Protein AF-A0A178KIA1-F1 (afdb_monomer_lite)

Foldseek 3Di:
DAQLLLVDPPNPLVDFAAPDDAPLVVQLVLLVVLPDDSVRSVQCVLQLFGADVVLQKTARLLFFFDDSDDPLQGIDGSNCVCVQQVDAQDALAAEAEQADPVSVVVVLVVVCVPDDAAKWKAKAQFFDEDDGPRARSHQQDPPRGRGFLFAPSVVSSCVNCSHHLHWRDDHDLVLLCLLLVVLDDVVVLVVVVVVVVVVVQDDPALVSQLVDPDPVSVLVSVLSVCSVVCCVHVCVVLRLLVCVLQQHDHLKGKIASDPLLNVQNQQWDWDADPVFIETDGRWSNQQRMKMWIFHDDCVQKDWNDCVPPSCVSQSQQQSVLRNIMIGDAHSRTRRNRSVRTHYMYTHNYGDDPVNRPDHCCSRAPACVVGSSSVSLCVDVSSVVRGGGYDD

Sequence (391 aa):
MSYWQYYDSKFGWDTPAGLMEPDIEKVIESFIHAGYELEQAKELVKSGFIYIPEANIVIDRYYGGALSSFNFKNRFPLEQTKEILDREACSQVWVKNAKSMEDLEAIVRDAKESVRGEILFRGQNENYSLKRSVINPNYYVPEFGEVSLVPSLWRKMLDHTPYYFREFENLELFEWSRILDNQFDLNEMEARQKILAEQGEYLFTMSDMEDCSDPVLREFGKFRLDLSMNLDWALATTLSTMLQHYGLYSPVLDLSSSLDVALFFATHKYTNLESGSKYDFIGTNNGKAVLYLIREDRKEMERHDRDCFAIKNFEPLRPIKQDCVVCRSGAYAVNLAADFLEGIIVLDFNLSETEARLSQADLFPTEKEDVFLKALKSSKKVELRVTEFIS

Secondary structure (DSSP, 8-state):
--GGGGG-TT--TTS--SS----HHHHHHHHHHTT--HHHHHHHHHTTEEEEGGGTEEEETTTB-S-S---SSSEEEGGGHHHHHTSPP----EEEEE-SHHHHHHHHHHHHHHSSS-EEEEEESS--B---SS--TTTEETTTEEB----HHHHHHHTT-TT---------HHHHHHHHGGGS-HHHHHHHHHHHHHTT----SHHHHHTSS-HHHHHHHHHHHHHHHHTTTTTHHHHHHHHHHTT---SSEEEES-HHHHHHHHHEEEEEETTEEEEEE-TTTTTT-EEEEEE--TTTEEE--TT-TTTTTT--HHHHHTTEEEE--BTTBTTGGGGGEEEEEEE-S---GGG-S--HHHHS--TTT-HHHHHHHTSHHHHTTSPPB--

Structure (mmCIF, N/CA/C/O backbone):
data_AF-A0A178KIA1-F1
#
_entry.id   AF-A0A178KIA1-F1
#
loop_
_atom_site.group_PDB
_atom_site.id
_atom_site.type_symbol
_atom_site.label_atom_id
_atom_site.label_alt_id
_atom_site.label_comp_id
_atom_site.label_asym_id
_atom_site.label_entity_id
_atom_site.label_seq_id
_atom_site.pdbx_PDB_ins_code
_atom_site.Cartn_x
_atom_site.Cartn_y
_atom_site.Cartn_z
_atom_site.occupancy
_atom_site.B_iso_or_equiv
_atom_site.auth_seq_id
_atom_site.auth_comp_id
_atom_site.auth_asym_id
_atom_site.auth_atom_id
_atom_site.pdbx_PDB_model_num
ATOM 1 N N . MET A 1 1 ? -9.537 -7.195 -17.730 1.00 62.47 1 MET A N 1
ATOM 2 C CA . MET A 1 1 ? -10.196 -5.881 -17.548 1.00 62.47 1 MET A CA 1
ATOM 3 C C . MET A 1 1 ? -9.073 -4.864 -17.540 1.00 62.47 1 MET A C 1
ATOM 5 O O . MET A 1 1 ? -8.301 -4.878 -16.606 1.00 62.47 1 MET A O 1
ATOM 9 N N . SER A 1 2 ? -8.910 -4.017 -18.560 1.00 82.75 2 SER A N 1
ATOM 10 C CA . SER A 1 2 ? -7.677 -3.213 -18.660 1.00 82.75 2 SER A CA 1
ATOM 11 C C . SER A 1 2 ? -7.446 -2.351 -17.407 1.00 82.75 2 SER A C 1
ATOM 13 O O . SER A 1 2 ? -8.332 -1.589 -17.020 1.00 82.75 2 SER A O 1
ATOM 15 N N . TYR A 1 3 ? -6.241 -2.414 -16.825 1.00 88.06 3 TYR A N 1
ATOM 16 C CA . TYR A 1 3 ? -5.805 -1.647 -15.644 1.00 88.06 3 TYR A CA 1
ATOM 17 C C . TYR A 1 3 ? -6.242 -0.171 -15.658 1.00 88.06 3 TYR A C 1
ATOM 19 O O . TYR A 1 3 ? -6.664 0.406 -14.655 1.00 88.06 3 TYR A O 1
ATOM 27 N N . TRP A 1 4 ? -6.201 0.470 -16.827 1.00 88.94 4 TRP A N 1
ATOM 28 C CA . TRP A 1 4 ? -6.543 1.888 -16.967 1.00 88.94 4 TRP A CA 1
ATOM 29 C C . TRP A 1 4 ? -8.001 2.218 -16.672 1.00 88.94 4 TRP A C 1
ATOM 31 O O . TRP A 1 4 ? -8.317 3.385 -16.429 1.00 88.94 4 TRP A O 1
ATOM 41 N N . GLN A 1 5 ? -8.883 1.220 -16.681 1.00 88.19 5 GLN A N 1
ATOM 42 C CA . GLN A 1 5 ? -10.294 1.401 -16.378 1.00 88.19 5 GLN A CA 1
ATOM 43 C C . GLN A 1 5 ? -10.502 1.862 -14.928 1.00 88.19 5 GLN A C 1
ATOM 45 O O . GLN A 1 5 ? -11.455 2.590 -14.687 1.00 88.19 5 GLN A O 1
ATOM 50 N N . TYR A 1 6 ? -9.579 1.587 -13.994 1.00 87.12 6 TYR A N 1
ATOM 51 C CA . TYR A 1 6 ? -9.665 2.065 -12.600 1.00 87.12 6 TYR A CA 1
ATOM 52 C C . TYR A 1 6 ? -9.660 3.595 -12.454 1.00 87.12 6 TYR A C 1
ATOM 54 O O . TYR A 1 6 ? -10.044 4.127 -11.411 1.00 87.12 6 TYR A O 1
ATOM 62 N N . TYR A 1 7 ? -9.204 4.310 -13.483 1.00 86.31 7 TYR A N 1
ATOM 63 C CA . TYR A 1 7 ? -9.175 5.772 -13.518 1.00 86.31 7 TYR A CA 1
ATOM 64 C C . TYR A 1 7 ? -10.416 6.381 -14.173 1.00 86.31 7 TYR A C 1
ATOM 66 O O . TYR A 1 7 ? -10.554 7.603 -14.174 1.00 86.31 7 TYR A O 1
ATOM 74 N N . ASP A 1 8 ? -11.298 5.569 -14.759 1.00 85.00 8 ASP A N 1
ATOM 75 C CA . ASP A 1 8 ? -12.550 6.068 -15.310 1.00 85.00 8 ASP A CA 1
ATOM 76 C C . ASP A 1 8 ? -13.533 6.361 -14.170 1.00 85.00 8 ASP A C 1
ATOM 78 O O . ASP A 1 8 ? -13.818 5.512 -13.328 1.00 85.00 8 ASP A O 1
ATOM 82 N N . SER A 1 9 ? -14.100 7.565 -14.169 1.00 80.00 9 SER A N 1
ATOM 83 C CA . SER A 1 9 ? -15.216 7.931 -13.288 1.00 80.00 9 SER A CA 1
ATOM 84 C C . SER A 1 9 ? -16.435 7.009 -13.429 1.00 80.00 9 SER A C 1
ATOM 86 O O . SER A 1 9 ? -17.220 6.894 -12.495 1.00 80.00 9 SER A O 1
ATOM 88 N N . LYS A 1 10 ? -16.590 6.356 -14.588 1.00 80.31 10 LYS A N 1
ATOM 89 C CA . LYS A 1 10 ? -17.652 5.391 -14.895 1.00 80.31 10 LYS A CA 1
ATOM 90 C C . LYS A 1 10 ? -17.245 3.947 -14.636 1.00 80.31 10 LYS A C 1
ATO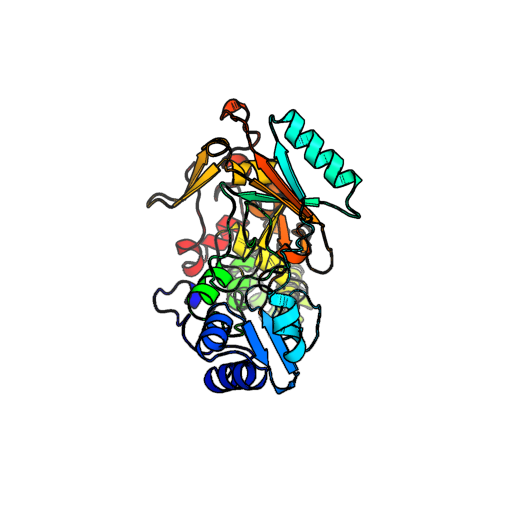M 92 O O . LYS A 1 10 ? -17.976 3.039 -15.029 1.00 80.31 10 LYS A O 1
ATOM 97 N N . PHE A 1 11 ? -16.071 3.711 -14.056 1.00 81.62 11 PHE A N 1
ATOM 98 C CA . PHE A 1 11 ? -15.687 2.362 -13.694 1.00 81.62 11 PHE A CA 1
ATOM 99 C C . PHE A 1 11 ? -16.750 1.767 -12.776 1.00 81.62 11 PHE A C 1
ATOM 101 O O . PHE A 1 11 ? -17.097 2.373 -11.762 1.00 81.62 11 PHE A O 1
ATOM 108 N N . GLY A 1 12 ? -17.268 0.599 -13.154 1.00 77.31 12 GLY A N 1
ATOM 109 C CA . GLY A 1 12 ? -18.313 -0.095 -12.414 1.00 77.31 12 GLY A CA 1
ATOM 110 C C . GLY A 1 12 ? -17.764 -0.678 -11.119 1.00 77.31 12 GLY A C 1
ATOM 111 O O . GLY A 1 12 ? -17.597 -1.895 -11.010 1.00 77.31 12 GLY A O 1
ATOM 112 N N . TRP A 1 13 ? -17.450 0.177 -10.145 1.00 76.50 13 TRP A N 1
ATOM 113 C CA . TRP A 1 13 ? -17.134 -0.238 -8.778 1.00 76.50 13 TRP A CA 1
ATOM 114 C C . TRP A 1 13 ? -18.300 -1.023 -8.169 1.00 76.50 13 TRP A C 1
ATOM 116 O O . TRP A 1 13 ? -18.069 -1.883 -7.338 1.00 76.50 13 TRP A O 1
ATOM 126 N N . ASP A 1 14 ? -19.517 -0.774 -8.655 1.00 71.06 14 ASP A N 1
ATOM 127 C CA . ASP A 1 14 ? -20.781 -1.435 -8.331 1.00 71.06 14 ASP A CA 1
ATOM 128 C C . ASP A 1 14 ? -21.069 -2.718 -9.131 1.00 71.06 14 ASP A C 1
ATOM 130 O O . ASP A 1 14 ? -21.986 -3.466 -8.790 1.00 71.06 14 ASP A O 1
ATOM 134 N N . THR A 1 15 ? -20.300 -3.000 -10.188 1.00 67.56 15 THR A N 1
ATOM 135 C CA . THR A 1 15 ? -20.563 -4.171 -11.038 1.00 67.56 15 THR A CA 1
ATOM 136 C C . THR A 1 15 ? -20.010 -5.464 -10.429 1.00 67.56 15 THR A C 1
ATOM 138 O O . THR A 1 15 ? -18.870 -5.477 -9.949 1.00 67.56 15 THR A O 1
ATOM 141 N N . PRO A 1 16 ? -20.773 -6.572 -10.471 1.00 64.25 16 PRO A N 1
ATOM 142 C CA . PRO A 1 16 ? -20.253 -7.881 -10.108 1.00 64.25 16 PRO A CA 1
ATOM 143 C C . PRO A 1 16 ? -19.094 -8.245 -11.046 1.00 64.25 16 PRO A C 1
ATOM 145 O O . PRO A 1 16 ? -19.242 -8.286 -12.268 1.00 64.25 16 PRO A O 1
ATOM 148 N N . ALA A 1 17 ? -17.904 -8.378 -10.471 1.00 65.50 17 ALA A N 1
ATOM 149 C CA . ALA A 1 17 ? -16.703 -8.843 -11.149 1.00 65.50 17 ALA A CA 1
ATOM 150 C C . ALA A 1 17 ? -15.742 -9.321 -10.062 1.00 65.50 17 ALA A C 1
ATOM 152 O O . ALA A 1 17 ? -15.101 -8.509 -9.385 1.00 65.50 17 ALA A O 1
ATOM 153 N N . GLY A 1 18 ? -15.700 -10.629 -9.836 1.00 68.44 18 GLY A N 1
ATOM 154 C CA . GLY A 1 18 ? -14.870 -11.199 -8.788 1.00 68.44 18 GLY A CA 1
ATOM 155 C C . GLY A 1 18 ? -14.891 -12.718 -8.748 1.00 68.44 18 GLY A C 1
ATOM 156 O O . GLY A 1 18 ? -15.620 -13.373 -9.485 1.00 68.44 18 GLY A O 1
ATOM 157 N N . LEU A 1 19 ? -14.083 -13.265 -7.847 1.00 73.19 19 LEU A N 1
ATOM 158 C CA . LEU A 1 19 ? -13.984 -14.699 -7.573 1.00 73.19 19 LEU A CA 1
ATOM 159 C C . LEU A 1 19 ? -15.297 -15.288 -7.053 1.00 73.19 19 LEU A C 1
ATOM 161 O O . LEU A 1 19 ? -15.546 -16.483 -7.187 1.00 73.19 19 LEU A O 1
ATOM 165 N N . MET A 1 20 ? -16.099 -14.453 -6.392 1.00 79.06 20 MET A N 1
ATOM 166 C CA . MET A 1 20 ? -17.311 -14.858 -5.705 1.00 79.06 20 MET A CA 1
ATOM 167 C C . MET A 1 20 ? -18.292 -13.691 -5.612 1.00 79.06 20 MET A C 1
ATOM 169 O O . MET A 1 20 ? -17.914 -12.561 -5.280 1.00 79.06 20 MET A O 1
ATOM 173 N N . GLU A 1 21 ? -19.560 -14.009 -5.861 1.00 83.88 21 GLU A N 1
ATOM 174 C CA . GLU A 1 21 ? -20.697 -13.094 -5.817 1.00 83.88 21 GLU A CA 1
ATOM 175 C C . GLU A 1 21 ? -21.739 -13.664 -4.849 1.00 83.88 21 GLU A C 1
ATOM 177 O O . GLU A 1 21 ? -22.528 -14.533 -5.225 1.00 83.88 21 GLU A O 1
ATOM 182 N N . PRO A 1 22 ? -21.703 -13.245 -3.572 1.00 85.44 22 PRO A N 1
ATOM 183 C CA . PRO A 1 22 ? -22.644 -13.734 -2.577 1.00 85.44 22 PRO A CA 1
ATOM 184 C C . PRO A 1 22 ? -24.074 -13.316 -2.921 1.00 85.44 22 PRO A C 1
ATOM 186 O O . PRO A 1 22 ? -24.345 -12.146 -3.196 1.00 85.44 22 PRO A O 1
ATOM 189 N N . ASP A 1 23 ? -25.002 -14.265 -2.837 1.00 91.06 23 ASP A N 1
ATOM 190 C CA . ASP A 1 23 ? -26.435 -13.991 -2.896 1.00 91.06 23 ASP A CA 1
ATOM 191 C C . ASP A 1 23 ? -26.869 -13.338 -1.576 1.00 91.06 23 ASP A C 1
ATOM 193 O O . ASP A 1 23 ? -27.024 -14.005 -0.552 1.00 91.06 23 ASP A O 1
ATOM 197 N N . ILE A 1 24 ? -27.006 -12.011 -1.589 1.00 92.31 24 ILE A N 1
ATOM 198 C CA . ILE A 1 24 ? -27.243 -11.208 -0.385 1.00 92.31 24 ILE A CA 1
ATOM 199 C C . ILE A 1 24 ? -28.536 -11.595 0.334 1.00 92.31 24 ILE A C 1
ATOM 201 O O . ILE A 1 24 ? -28.568 -11.588 1.566 1.00 92.31 24 ILE A O 1
ATOM 205 N N . GLU A 1 25 ? -29.582 -11.967 -0.403 1.00 94.75 25 GLU A N 1
ATOM 206 C CA . GLU A 1 25 ? -30.842 -12.404 0.201 1.00 94.75 25 GLU A CA 1
ATOM 207 C C . GLU A 1 25 ? -30.620 -13.695 0.992 1.00 94.75 25 GLU A C 1
ATOM 209 O O . GLU A 1 25 ? -30.963 -13.759 2.174 1.00 94.75 25 GLU A O 1
ATOM 214 N N . LYS A 1 26 ? -29.915 -14.671 0.405 1.00 95.38 26 LYS A N 1
ATOM 215 C CA . LYS A 1 26 ? -29.549 -15.912 1.107 1.00 95.38 26 LYS A CA 1
ATOM 216 C C . LYS A 1 26 ? -28.598 -15.685 2.279 1.00 95.38 26 LYS A C 1
ATOM 218 O O . LYS A 1 26 ? -28.696 -16.381 3.291 1.00 95.38 26 LYS A O 1
ATOM 223 N N . VAL A 1 27 ? -27.667 -14.736 2.173 1.00 95.69 27 VAL A N 1
ATOM 224 C CA . VAL A 1 27 ? -26.775 -14.376 3.288 1.00 95.69 27 VAL A CA 1
ATOM 225 C C . VAL A 1 27 ? -27.589 -13.844 4.470 1.00 95.69 27 VAL A C 1
ATOM 227 O O . VAL A 1 27 ? -27.390 -14.295 5.599 1.00 95.69 27 VAL A O 1
ATOM 230 N N . ILE A 1 28 ? -28.540 -12.937 4.222 1.00 97.25 28 ILE A N 1
ATOM 231 C CA . ILE A 1 28 ? -29.441 -12.403 5.255 1.00 97.25 28 ILE A CA 1
ATOM 232 C C . ILE A 1 28 ? -30.283 -13.527 5.864 1.00 97.25 28 ILE A C 1
ATOM 234 O O . ILE A 1 28 ? -30.354 -13.638 7.088 1.00 97.25 28 ILE A O 1
ATOM 238 N N . GLU A 1 29 ? -30.879 -14.386 5.034 1.00 97.50 29 GLU A N 1
ATOM 239 C CA . GLU A 1 29 ? -31.629 -15.552 5.506 1.00 97.50 29 GLU A CA 1
ATOM 240 C C . GLU A 1 29 ? -30.767 -16.442 6.404 1.00 97.50 29 GLU A C 1
ATOM 242 O O . GLU A 1 29 ? -31.229 -16.858 7.463 1.00 97.50 29 GLU A O 1
ATOM 247 N N . SER A 1 30 ? -29.510 -16.697 6.041 1.00 97.06 30 SER A N 1
ATOM 248 C CA . SER A 1 30 ? -28.597 -17.529 6.837 1.00 97.06 30 SER A CA 1
ATOM 249 C C . SER A 1 30 ? -28.356 -16.942 8.230 1.00 97.06 30 SER A C 1
ATOM 251 O O . SER A 1 30 ? -28.422 -17.666 9.222 1.00 97.06 30 SER A O 1
ATOM 253 N N . PHE A 1 31 ? -28.160 -15.623 8.335 1.00 97.38 31 PHE A N 1
ATOM 254 C CA . PHE A 1 31 ? -28.061 -14.958 9.637 1.00 97.38 31 PHE A CA 1
ATOM 255 C C . PHE A 1 31 ? -29.367 -15.054 10.438 1.00 97.38 31 PHE A C 1
ATOM 257 O O . PHE A 1 31 ? -29.329 -15.309 11.640 1.00 97.38 31 PHE A O 1
ATOM 264 N N . ILE A 1 32 ? -30.529 -14.920 9.798 1.00 97.38 32 ILE A N 1
ATOM 265 C CA . ILE A 1 32 ? -31.820 -15.081 10.487 1.00 97.38 32 ILE A CA 1
ATOM 266 C C . ILE A 1 32 ? -31.970 -16.503 11.043 1.00 97.38 32 ILE A C 1
ATOM 268 O O . ILE A 1 32 ? -32.353 -16.675 12.200 1.00 97.38 32 ILE A O 1
ATOM 272 N N . HIS A 1 33 ? -31.603 -17.525 10.264 1.00 95.75 33 HIS A N 1
ATOM 273 C CA . HIS A 1 33 ? -31.603 -18.918 10.724 1.00 95.75 33 HIS A CA 1
ATOM 274 C C . HIS A 1 33 ? -30.633 -19.149 11.894 1.00 95.75 33 HIS A C 1
ATOM 276 O O . HIS A 1 33 ? -30.925 -19.960 12.770 1.00 95.75 33 HIS A O 1
ATOM 282 N N . ALA A 1 34 ? -29.530 -18.398 11.949 1.00 94.75 34 ALA A N 1
ATOM 283 C CA . ALA A 1 34 ? -28.579 -18.399 13.062 1.00 94.75 34 ALA A CA 1
ATOM 284 C C . ALA A 1 34 ? -29.047 -17.586 14.291 1.00 94.75 34 ALA A C 1
ATOM 286 O O . ALA A 1 34 ? -28.307 -17.450 15.266 1.00 94.75 34 ALA A O 1
ATOM 287 N N . GLY A 1 35 ? -30.273 -17.046 14.282 1.00 94.94 35 GLY A N 1
ATOM 288 C CA . GLY A 1 35 ? -30.881 -16.377 15.435 1.00 94.94 35 GLY A CA 1
ATOM 289 C C . GLY A 1 35 ? -30.649 -14.866 15.509 1.00 94.94 35 GLY A C 1
ATOM 290 O O . GLY A 1 35 ? -30.734 -14.294 16.601 1.00 94.94 35 GLY A O 1
ATOM 291 N N . TYR A 1 36 ? -30.349 -14.217 14.381 1.00 96.62 36 TYR A N 1
ATOM 292 C CA . TYR A 1 36 ? -30.359 -12.757 14.263 1.00 96.62 36 TYR A CA 1
ATOM 293 C C . TYR A 1 36 ? -31.739 -12.234 13.857 1.00 96.62 36 TYR A C 1
ATOM 295 O O . TYR A 1 36 ? -32.429 -12.829 13.031 1.00 96.62 36 TYR A O 1
ATOM 303 N N . GLU A 1 37 ? -32.120 -11.068 14.377 1.00 97.38 37 GLU A N 1
ATOM 304 C CA . GLU A 1 37 ? -33.282 -10.340 13.860 1.00 97.38 37 GLU A CA 1
ATOM 305 C C . GLU A 1 37 ? -32.997 -9.801 12.447 1.00 97.38 37 GLU A C 1
ATOM 307 O O . GLU A 1 37 ? -31.851 -9.491 12.112 1.00 97.38 37 GLU A O 1
ATOM 312 N N . LEU A 1 38 ? -34.038 -9.613 11.626 1.00 97.69 38 LEU A N 1
ATOM 313 C CA . LEU A 1 38 ? -33.901 -9.164 10.229 1.00 97.69 38 LEU A CA 1
ATOM 314 C C . LEU A 1 38 ? -33.040 -7.897 10.084 1.00 97.69 38 LEU A C 1
ATOM 316 O O . LEU A 1 38 ? -32.176 -7.826 9.212 1.00 97.69 38 LEU A O 1
ATOM 320 N N . GLU A 1 39 ? -33.259 -6.896 10.937 1.00 97.50 39 GLU A N 1
ATOM 321 C CA . GLU A 1 39 ? -32.500 -5.641 10.875 1.00 97.50 39 GLU A CA 1
ATOM 322 C C . GLU A 1 39 ? -31.043 -5.819 11.328 1.00 97.50 39 GLU A C 1
ATOM 324 O O . GLU A 1 39 ? -30.150 -5.188 10.769 1.00 97.50 39 GLU A O 1
ATOM 329 N N . GLN A 1 40 ? -30.769 -6.736 12.263 1.00 96.62 40 GLN A N 1
ATOM 330 C CA . GLN A 1 40 ? -29.396 -7.071 12.660 1.00 96.62 40 GLN A CA 1
ATOM 331 C C . GLN A 1 40 ? -28.657 -7.801 11.533 1.00 96.62 40 GLN A C 1
ATOM 333 O O . GLN A 1 40 ? -27.514 -7.466 11.231 1.00 96.62 40 GLN A O 1
ATOM 338 N N . ALA A 1 41 ? -29.321 -8.754 10.872 1.00 97.25 41 ALA A N 1
ATOM 339 C CA . ALA A 1 41 ? -28.775 -9.466 9.720 1.00 97.25 41 ALA A CA 1
ATOM 340 C C . ALA A 1 41 ? -28.434 -8.506 8.564 1.00 97.25 41 ALA A C 1
ATOM 342 O O . ALA A 1 41 ? -27.356 -8.595 7.977 1.00 97.25 41 ALA A O 1
ATOM 343 N N . LYS A 1 42 ? -29.312 -7.535 8.273 1.00 96.69 42 LYS A N 1
ATOM 344 C CA . LYS A 1 42 ? -29.041 -6.486 7.276 1.00 96.69 42 LYS A CA 1
ATOM 345 C C . LYS A 1 42 ? -27.846 -5.612 7.658 1.00 96.69 42 LYS A C 1
ATOM 347 O O . LYS A 1 42 ? -27.010 -5.326 6.803 1.00 96.69 42 LYS A O 1
ATOM 352 N N . GLU A 1 43 ? -27.751 -5.188 8.917 1.00 96.00 43 GLU A N 1
ATOM 353 C CA . GLU A 1 43 ? -26.644 -4.344 9.382 1.00 96.00 43 GLU A CA 1
ATOM 354 C C . GLU A 1 43 ? -25.298 -5.087 9.395 1.00 96.00 43 GLU A C 1
ATOM 356 O O . GLU A 1 43 ? -24.276 -4.476 9.078 1.00 96.00 43 GLU A O 1
ATOM 361 N N . LEU A 1 44 ? -25.283 -6.402 9.647 1.00 96.06 44 LEU A N 1
ATOM 362 C CA . LEU A 1 44 ? -24.096 -7.251 9.475 1.00 96.06 44 LEU A CA 1
ATOM 363 C C . LEU A 1 44 ? -23.600 -7.243 8.028 1.00 96.06 44 LEU A C 1
ATOM 365 O O . LEU A 1 44 ? -22.437 -6.926 7.772 1.00 96.06 44 LEU A O 1
ATOM 369 N N . VAL A 1 45 ? -24.489 -7.532 7.076 1.00 95.00 45 VAL A N 1
ATOM 370 C CA . VAL A 1 45 ? -24.140 -7.553 5.649 1.00 95.00 45 VAL A CA 1
ATOM 371 C C . VAL A 1 45 ? -23.654 -6.186 5.178 1.00 95.00 45 VAL A C 1
ATOM 373 O O . VAL A 1 45 ? -22.620 -6.082 4.521 1.00 95.00 45 VAL A O 1
ATOM 376 N N . LYS A 1 46 ? -24.358 -5.117 5.562 1.00 93.12 46 LYS A N 1
ATOM 377 C CA . LYS A 1 46 ? -23.973 -3.734 5.252 1.00 93.12 46 LYS A CA 1
ATOM 378 C C . LYS A 1 46 ? -22.624 -3.349 5.863 1.00 93.12 46 LYS A C 1
ATOM 380 O O . LYS A 1 46 ? -21.881 -2.584 5.259 1.00 93.12 46 LYS A O 1
ATOM 385 N N . SER A 1 47 ? -22.297 -3.901 7.029 1.00 93.62 47 SER A N 1
ATOM 386 C CA . SER A 1 47 ? -20.995 -3.741 7.683 1.00 93.62 47 SER A CA 1
ATOM 387 C C . SER A 1 47 ? -19.894 -4.608 7.061 1.00 93.62 47 SER A C 1
ATOM 389 O O . SER A 1 47 ? -18.746 -4.518 7.489 1.00 93.62 47 SER A O 1
ATOM 391 N N . GLY A 1 48 ? -20.201 -5.417 6.042 1.00 93.44 48 GLY A N 1
ATOM 392 C CA . GLY A 1 48 ? -19.231 -6.233 5.311 1.00 93.44 48 GLY A CA 1
ATOM 393 C C . GLY A 1 48 ? -19.061 -7.657 5.842 1.00 93.44 48 GLY A C 1
ATOM 394 O O . GLY A 1 48 ? -18.101 -8.318 5.453 1.00 93.44 48 GLY A O 1
ATOM 395 N N . PHE A 1 49 ? -19.957 -8.152 6.701 1.00 95.12 49 PHE A N 1
ATOM 396 C CA . PHE A 1 49 ? -19.950 -9.551 7.136 1.00 95.12 49 PHE A CA 1
ATOM 397 C C . PHE A 1 49 ? -20.752 -10.417 6.167 1.00 95.12 49 PHE A C 1
ATOM 399 O O . PHE A 1 49 ? -21.969 -10.278 6.050 1.00 95.12 49 PHE A O 1
ATOM 406 N N . ILE A 1 50 ? -20.067 -11.327 5.480 1.00 94.88 50 ILE A N 1
ATOM 407 C CA . ILE A 1 50 ? -20.641 -12.150 4.414 1.00 94.88 50 ILE A CA 1
ATOM 408 C C . ILE A 1 50 ? -20.516 -13.624 4.766 1.00 94.88 50 ILE A C 1
ATOM 410 O O . ILE A 1 50 ? -19.420 -14.104 5.047 1.00 94.88 50 ILE A O 1
ATOM 414 N N . TYR A 1 51 ? -21.634 -14.344 4.717 1.00 94.94 51 TYR A N 1
ATOM 415 C CA . TYR A 1 51 ? -21.668 -15.788 4.914 1.00 94.94 51 TYR A CA 1
ATOM 416 C C . TYR A 1 51 ? -21.467 -16.541 3.596 1.00 94.94 51 TYR A C 1
ATOM 418 O O . TYR A 1 51 ? -22.132 -16.245 2.607 1.00 94.94 51 TYR A O 1
ATOM 426 N N . ILE A 1 52 ? -20.574 -17.530 3.602 1.00 92.00 52 ILE A N 1
ATOM 427 C CA . ILE A 1 52 ? -20.307 -18.453 2.497 1.00 92.00 52 ILE A CA 1
ATOM 428 C C . ILE A 1 52 ? -20.834 -19.841 2.894 1.00 92.00 52 ILE A C 1
ATOM 430 O O . ILE A 1 52 ? -20.164 -20.536 3.673 1.00 92.00 52 ILE A O 1
ATOM 434 N N . PRO A 1 53 ? -22.016 -20.253 2.396 1.00 89.44 53 PRO A N 1
ATOM 435 C CA . PRO A 1 53 ? -22.670 -21.496 2.805 1.00 89.44 53 PRO A CA 1
ATOM 436 C C . PRO A 1 53 ? -21.830 -22.748 2.564 1.00 89.44 53 PRO A C 1
ATOM 438 O O . PRO A 1 53 ? -21.762 -23.622 3.425 1.00 89.44 53 PRO A O 1
ATOM 441 N N . GLU A 1 54 ? -21.132 -22.822 1.429 1.00 88.50 54 GLU A N 1
ATOM 442 C CA . GLU A 1 54 ? -20.370 -24.004 1.008 1.00 88.50 54 GLU A CA 1
ATOM 443 C C . GLU A 1 54 ? -19.228 -24.338 1.972 1.00 88.50 54 GLU A C 1
ATOM 445 O O . GLU A 1 54 ? -18.837 -25.497 2.105 1.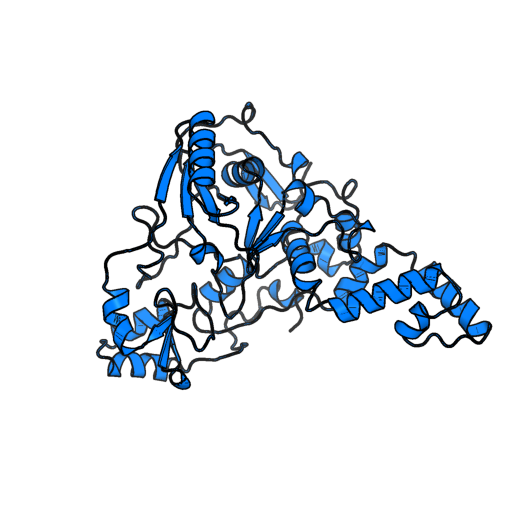00 88.50 54 GLU A O 1
ATOM 450 N N . ALA A 1 55 ? -18.696 -23.321 2.650 1.00 89.31 55 ALA A N 1
ATOM 451 C CA . ALA A 1 55 ? -17.606 -23.460 3.607 1.00 89.31 55 ALA A CA 1
ATOM 452 C C . ALA A 1 55 ? -18.066 -23.262 5.064 1.00 89.31 55 ALA A C 1
ATOM 454 O O . ALA A 1 55 ? -17.270 -23.441 5.985 1.00 89.31 55 ALA A O 1
ATOM 455 N N . ASN A 1 56 ? -19.337 -22.908 5.280 1.00 92.38 56 ASN A N 1
ATOM 456 C CA . ASN A 1 56 ? -19.898 -22.508 6.567 1.00 92.38 56 ASN A CA 1
ATOM 457 C C . ASN A 1 56 ? -19.074 -21.412 7.278 1.00 92.38 56 ASN A C 1
ATOM 459 O O . ASN A 1 56 ? -18.750 -21.529 8.463 1.00 92.38 56 ASN A O 1
ATOM 463 N N . ILE A 1 57 ? -18.705 -20.351 6.548 1.00 94.94 57 ILE A N 1
ATOM 464 C CA . ILE A 1 57 ? -17.823 -19.282 7.050 1.00 94.94 57 ILE A CA 1
ATOM 465 C C . ILE A 1 57 ? -18.487 -17.923 6.916 1.00 94.94 57 ILE A C 1
ATOM 467 O O . ILE A 1 57 ? -18.937 -17.564 5.836 1.00 94.94 57 ILE A O 1
ATOM 471 N N . VAL A 1 58 ? -18.476 -17.137 7.988 1.00 95.75 58 VAL A N 1
ATOM 472 C CA . VAL A 1 58 ? -18.688 -15.692 7.935 1.00 95.75 58 VAL A CA 1
ATOM 473 C C . VAL A 1 58 ? -17.336 -15.002 7.797 1.00 95.75 58 VAL A C 1
ATOM 475 O O . VAL A 1 58 ? -16.405 -15.260 8.563 1.00 95.75 58 VAL A O 1
ATOM 478 N N . ILE A 1 59 ? -17.229 -14.143 6.790 1.00 95.25 59 ILE A N 1
ATOM 479 C CA . ILE A 1 59 ? -16.031 -13.397 6.425 1.00 95.25 59 ILE A CA 1
ATOM 480 C C . ILE A 1 59 ? -16.305 -11.917 6.659 1.00 95.25 59 ILE A C 1
ATOM 482 O O . ILE A 1 59 ? -17.247 -11.361 6.100 1.00 95.25 59 ILE A O 1
ATOM 486 N N . ASP A 1 60 ? -15.446 -11.269 7.433 1.00 94.81 60 ASP A N 1
ATOM 487 C CA . ASP A 1 60 ? -15.370 -9.816 7.496 1.00 94.81 60 ASP A CA 1
ATOM 488 C C . ASP A 1 60 ? -14.581 -9.286 6.293 1.00 94.81 60 ASP A C 1
ATOM 490 O O . ASP A 1 60 ? -13.353 -9.386 6.249 1.00 94.81 60 ASP A O 1
ATOM 494 N N . ARG A 1 61 ? -15.276 -8.720 5.307 1.00 92.38 61 ARG A N 1
ATOM 495 C CA . ARG A 1 61 ? -14.701 -8.299 4.021 1.00 92.38 61 ARG A CA 1
ATOM 496 C C . ARG A 1 61 ? -13.705 -7.153 4.102 1.00 92.38 61 ARG A C 1
ATOM 498 O O . ARG A 1 61 ? -12.901 -6.998 3.182 1.00 92.38 61 ARG A O 1
ATOM 505 N N . TYR A 1 62 ? -13.713 -6.390 5.191 1.00 92.25 62 TYR A N 1
ATOM 506 C CA . TYR A 1 62 ? -12.721 -5.341 5.399 1.00 92.25 62 TYR A CA 1
ATOM 507 C C . TYR A 1 62 ? -11.339 -5.907 5.744 1.00 92.25 62 TYR A C 1
ATOM 509 O O . TYR A 1 62 ? -10.356 -5.191 5.598 1.00 92.25 62 TYR A O 1
ATOM 517 N N . TYR A 1 63 ? -11.240 -7.181 6.141 1.00 91.94 63 TYR A N 1
ATOM 518 C CA . TYR A 1 63 ? -9.980 -7.815 6.543 1.00 91.94 63 TYR A CA 1
ATOM 519 C C . TYR A 1 63 ? -9.730 -9.139 5.816 1.00 91.94 63 TYR A C 1
ATOM 521 O O . TYR A 1 63 ? -8.664 -9.340 5.235 1.00 91.94 63 TYR A O 1
ATOM 529 N N . GLY A 1 64 ? -10.716 -10.034 5.819 1.00 86.19 64 GLY A N 1
ATOM 530 C CA . GLY A 1 64 ? -10.655 -11.360 5.224 1.00 86.19 64 GLY A CA 1
ATOM 531 C C . GLY A 1 64 ? -11.202 -11.418 3.800 1.00 86.19 64 GLY A C 1
ATOM 532 O O . GLY A 1 64 ? -11.976 -10.573 3.351 1.00 86.19 64 GLY A O 1
ATOM 533 N N . GLY A 1 65 ? -10.810 -12.465 3.084 1.00 84.44 65 GLY A N 1
ATOM 534 C CA . GLY A 1 65 ? -11.266 -12.756 1.734 1.00 84.44 65 GLY A CA 1
ATOM 535 C C . GLY A 1 65 ? -11.666 -14.211 1.527 1.00 84.44 65 GLY A C 1
ATOM 536 O O . GLY A 1 65 ? -11.865 -14.924 2.509 1.00 84.44 65 GLY A O 1
ATOM 537 N N . ALA A 1 66 ? -11.817 -14.631 0.265 1.00 82.12 66 ALA A N 1
ATOM 538 C CA . ALA A 1 66 ? -12.426 -15.907 -0.144 1.00 82.12 66 ALA A CA 1
ATOM 539 C C . ALA A 1 66 ? -11.533 -17.133 0.144 1.00 82.12 66 ALA A C 1
ATOM 541 O O . ALA A 1 66 ? -11.160 -17.886 -0.750 1.00 82.12 66 ALA A O 1
ATOM 542 N N . LEU A 1 67 ? -11.154 -17.318 1.408 1.00 83.75 67 LEU A N 1
ATOM 543 C CA . LEU A 1 67 ? -10.400 -18.460 1.904 1.00 83.75 67 LEU A CA 1
ATOM 544 C C . LEU A 1 67 ? -11.323 -19.355 2.725 1.00 83.75 67 LEU A C 1
ATOM 546 O O . LEU A 1 67 ? -11.951 -18.900 3.681 1.00 83.75 67 LEU A O 1
ATOM 550 N N . SER A 1 68 ? -11.340 -20.648 2.407 1.00 83.88 68 SER A N 1
ATOM 551 C CA . SER A 1 68 ? -12.093 -21.671 3.142 1.00 83.88 68 SER A CA 1
ATOM 552 C C . SER A 1 68 ? -11.386 -22.079 4.446 1.00 83.88 68 SER A C 1
ATOM 554 O O . SER A 1 68 ? -11.112 -23.254 4.677 1.00 83.88 68 SER A O 1
ATOM 556 N N . SER A 1 69 ? -11.020 -21.104 5.284 1.00 88.94 69 SER A N 1
ATOM 557 C CA . SER A 1 69 ? -10.357 -21.330 6.572 1.00 88.94 69 SER A CA 1
ATOM 558 C C . SER A 1 69 ? -10.821 -20.349 7.647 1.00 88.94 69 SER A C 1
ATOM 560 O O . SER A 1 69 ? -11.122 -19.188 7.366 1.00 88.94 69 SER A O 1
ATOM 562 N N . PHE A 1 70 ? -10.824 -20.808 8.900 1.00 89.81 70 PHE A N 1
ATOM 563 C CA . PHE A 1 70 ? -11.117 -19.980 10.069 1.00 89.81 70 PHE A CA 1
ATOM 564 C C . PHE A 1 70 ? -9.830 -19.478 10.721 1.00 89.81 70 PHE A C 1
ATOM 566 O O . PHE A 1 70 ? -8.875 -20.235 10.889 1.00 89.81 70 PHE A O 1
ATOM 573 N N . ASN A 1 71 ? -9.828 -18.215 11.140 1.00 91.69 71 ASN A N 1
ATOM 574 C CA . ASN A 1 71 ? -8.802 -17.659 12.027 1.00 91.69 71 ASN A CA 1
ATOM 575 C C . ASN A 1 71 ? -9.398 -17.016 13.289 1.00 91.69 71 ASN A C 1
ATOM 577 O O . ASN A 1 71 ? -8.643 -16.516 14.117 1.00 91.69 71 ASN A O 1
ATOM 581 N N . PHE A 1 72 ? -10.732 -17.004 13.416 1.00 92.38 72 PHE A N 1
ATOM 582 C CA . PHE A 1 72 ? -11.498 -16.405 14.516 1.00 92.38 72 PHE A CA 1
ATOM 583 C C . PHE A 1 72 ? -11.258 -14.902 14.740 1.00 92.38 72 PHE A C 1
ATOM 585 O O . PHE A 1 72 ? -11.771 -14.341 15.704 1.00 92.38 72 PHE A O 1
ATOM 592 N N . LYS A 1 73 ? -10.535 -14.243 13.825 1.00 92.31 73 LYS A N 1
ATOM 593 C CA . LYS A 1 73 ? -10.342 -12.790 13.793 1.00 92.31 73 LYS A CA 1
ATOM 594 C C . LYS A 1 73 ? -11.253 -12.139 12.764 1.00 92.31 73 LYS A C 1
ATOM 596 O O . LYS A 1 73 ? -12.065 -11.289 13.093 1.00 92.31 73 LYS A O 1
ATOM 601 N N . ASN A 1 74 ? -11.136 -12.569 11.511 1.00 93.19 74 ASN A N 1
ATOM 602 C CA . ASN A 1 74 ? -11.894 -12.039 10.374 1.00 93.19 74 ASN A CA 1
ATOM 603 C C . ASN A 1 74 ? -12.625 -13.128 9.576 1.00 93.19 74 ASN A C 1
ATOM 605 O O . ASN A 1 74 ? -13.381 -12.810 8.661 1.00 93.19 74 ASN A O 1
ATOM 609 N N . ARG A 1 75 ? -12.412 -14.403 9.919 1.00 94.94 75 ARG A N 1
ATOM 610 C CA . ARG A 1 75 ? -13.131 -15.554 9.367 1.00 94.94 75 ARG A CA 1
ATOM 611 C C . ARG A 1 75 ? -13.512 -16.509 10.486 1.00 94.94 75 ARG A C 1
ATOM 613 O O . ARG A 1 75 ? -12.628 -17.035 11.172 1.00 94.94 75 ARG A O 1
ATOM 620 N N . PHE A 1 76 ? -14.805 -16.750 10.658 1.00 95.19 76 PHE A N 1
ATOM 621 C CA . PHE A 1 76 ? -15.334 -17.581 11.741 1.00 95.19 76 PHE A CA 1
ATOM 622 C C . PHE A 1 76 ? -16.597 -18.352 11.321 1.00 95.19 76 PHE A C 1
ATOM 624 O O . PHE A 1 76 ? -17.248 -17.969 10.350 1.00 95.19 76 PHE A O 1
ATOM 631 N N . PRO A 1 77 ? -16.942 -19.457 12.008 1.00 95.81 77 PRO A N 1
ATOM 632 C CA . PRO A 1 77 ? -18.172 -20.198 11.734 1.00 95.81 77 PRO A CA 1
ATOM 633 C C . PRO A 1 77 ? -19.419 -19.352 12.009 1.00 95.81 77 PRO A C 1
ATOM 635 O O . PRO A 1 77 ? -19.427 -18.579 12.969 1.00 95.81 77 PRO A O 1
ATOM 638 N N . LEU A 1 78 ? -20.493 -19.559 11.236 1.00 95.81 78 LEU A N 1
ATOM 639 C CA . LEU A 1 78 ? -21.762 -18.831 11.405 1.00 95.81 78 LEU A CA 1
ATOM 640 C C . LEU A 1 78 ? -22.268 -18.879 12.854 1.00 95.81 78 LEU A C 1
ATOM 642 O O . LEU A 1 78 ? -22.547 -17.834 13.438 1.00 95.81 78 LEU A O 1
ATOM 646 N N . GLU A 1 79 ? -22.243 -20.065 13.459 1.00 94.56 79 GLU A N 1
ATOM 647 C CA . GLU A 1 79 ? -22.741 -20.323 14.818 1.00 94.56 79 GLU A CA 1
ATOM 648 C C . GLU A 1 79 ? -21.976 -19.577 15.921 1.00 94.56 79 GLU A C 1
ATOM 650 O O . GLU A 1 79 ? -22.490 -19.388 17.020 1.00 94.56 79 GLU A O 1
ATOM 655 N N . GLN A 1 80 ? -20.740 -19.149 15.645 1.00 94.44 80 GLN A N 1
ATOM 656 C CA . GLN A 1 80 ? -19.907 -18.407 16.597 1.00 94.44 80 GLN A CA 1
ATOM 657 C C . GLN A 1 80 ? -19.916 -16.900 16.338 1.00 94.44 80 GLN A C 1
ATOM 659 O O . GLN A 1 80 ? -19.351 -16.146 17.126 1.00 94.44 80 GLN A O 1
ATOM 664 N N . THR A 1 81 ? -20.558 -16.441 15.259 1.00 94.62 81 THR A N 1
ATOM 665 C CA . THR A 1 81 ? -20.541 -15.028 14.848 1.00 94.62 81 THR A CA 1
ATOM 666 C C . THR A 1 81 ? -21.042 -14.120 15.959 1.00 94.62 81 THR A C 1
ATOM 668 O O . THR A 1 81 ? -20.416 -13.108 16.255 1.00 94.62 81 THR A O 1
ATOM 671 N N . LYS A 1 82 ? -22.131 -14.507 16.630 1.00 93.44 82 LYS A N 1
ATOM 672 C CA . LYS A 1 82 ? -22.735 -13.696 17.691 1.00 93.44 82 LYS A CA 1
ATOM 673 C C . LYS A 1 82 ? -21.818 -13.580 18.893 1.00 93.44 82 LYS A C 1
ATOM 675 O O . LYS A 1 82 ? -21.526 -12.482 19.339 1.00 93.44 82 LYS A O 1
ATOM 680 N N . GLU A 1 83 ? -21.292 -14.713 19.347 1.00 93.56 83 GLU A N 1
ATOM 681 C CA . GLU A 1 83 ? -20.331 -14.741 20.444 1.00 93.56 83 GLU A CA 1
ATOM 682 C C . GLU A 1 83 ? -19.082 -13.916 20.121 1.00 93.56 83 GLU A C 1
ATOM 684 O O . GLU A 1 83 ? -18.576 -13.220 20.988 1.00 93.56 83 GLU A O 1
ATOM 689 N N . ILE A 1 84 ? -18.574 -13.979 18.889 1.00 93.06 84 ILE A N 1
ATOM 690 C CA . ILE A 1 84 ? -17.367 -13.251 18.496 1.00 93.06 84 ILE A CA 1
ATOM 691 C C . ILE A 1 84 ? -17.622 -11.748 18.417 1.00 93.06 84 ILE A C 1
ATOM 693 O O . ILE A 1 84 ? -16.800 -10.990 18.919 1.00 93.06 84 ILE A O 1
ATOM 697 N N . LEU A 1 85 ? -18.726 -11.321 17.800 1.00 93.00 85 LEU A N 1
ATOM 698 C CA . LEU A 1 85 ? -19.023 -9.904 17.576 1.00 93.00 85 LEU A CA 1
ATOM 699 C C . LEU A 1 85 ? -19.562 -9.189 18.822 1.00 93.00 85 LEU A C 1
ATOM 701 O O . LEU A 1 85 ? -19.347 -7.989 18.953 1.00 93.00 85 LEU A O 1
ATOM 705 N N . ASP A 1 86 ? -20.197 -9.913 19.748 1.00 91.12 86 ASP A N 1
ATOM 706 C CA . ASP A 1 86 ? -20.695 -9.356 21.015 1.00 91.12 86 ASP A CA 1
ATOM 707 C C . ASP A 1 86 ? -19.601 -9.279 22.105 1.00 91.12 86 ASP A C 1
ATOM 709 O O . ASP A 1 86 ? -19.842 -8.748 23.193 1.00 91.12 86 ASP A O 1
ATOM 713 N N . ARG A 1 87 ? -18.395 -9.811 21.852 1.00 90.50 87 ARG A N 1
ATOM 714 C CA . ARG A 1 87 ? -17.256 -9.690 22.779 1.00 90.50 87 ARG A CA 1
ATOM 715 C C . ARG A 1 87 ? -16.786 -8.244 22.894 1.00 90.50 87 ARG A C 1
ATOM 717 O O . ARG A 1 87 ? -16.845 -7.461 21.948 1.00 90.50 87 ARG A O 1
ATOM 724 N N . GLU A 1 88 ? -16.212 -7.926 24.052 1.00 88.00 88 GLU A N 1
ATOM 725 C CA . GLU A 1 88 ? -15.452 -6.690 24.218 1.00 88.00 88 GLU A CA 1
ATOM 726 C C . GLU A 1 88 ? -14.271 -6.638 23.238 1.00 88.00 88 GLU A C 1
ATOM 728 O O . GLU A 1 88 ? -13.699 -7.665 22.854 1.00 88.00 88 GLU A O 1
ATOM 733 N N . ALA A 1 89 ? -13.905 -5.419 22.836 1.00 86.69 89 ALA A N 1
ATOM 734 C CA . ALA A 1 89 ? -12.758 -5.187 21.973 1.00 86.69 89 ALA A CA 1
ATOM 735 C C . ALA A 1 89 ? -11.495 -5.840 22.550 1.00 86.69 89 ALA A C 1
ATOM 737 O O . ALA A 1 89 ? -11.171 -5.671 23.725 1.00 86.69 89 ALA A O 1
ATOM 738 N N . CYS A 1 90 ? -10.777 -6.581 21.710 1.00 83.56 90 CYS A N 1
ATOM 739 C CA . CYS A 1 90 ? -9.683 -7.452 22.138 1.00 83.56 90 CYS A CA 1
ATOM 740 C C . CYS A 1 90 ? -8.402 -7.280 21.312 1.00 83.56 90 CYS A C 1
ATOM 742 O O . CYS A 1 90 ? -7.496 -8.118 21.396 1.00 83.56 90 CYS A O 1
ATOM 744 N N . SER A 1 91 ? -8.303 -6.191 20.540 1.00 88.88 91 SER A N 1
ATOM 745 C CA . SER A 1 91 ? -7.068 -5.830 19.844 1.00 88.88 91 SER A CA 1
ATOM 746 C C . SER A 1 91 ? -5.895 -5.767 20.825 1.00 88.88 91 SER A C 1
ATOM 748 O O . SER A 1 91 ? -5.990 -5.167 21.894 1.00 88.88 91 SER A O 1
ATOM 750 N N . GLN A 1 92 ? -4.781 -6.397 20.452 1.00 89.12 92 GLN A N 1
ATOM 751 C CA . GLN A 1 92 ? -3.545 -6.413 21.246 1.00 89.12 92 GLN A CA 1
ATOM 752 C C . GLN A 1 92 ? -2.619 -5.232 20.914 1.00 89.12 92 GLN A C 1
ATOM 754 O O . GLN A 1 92 ? -1.509 -5.150 21.433 1.00 89.12 92 GLN A O 1
ATOM 759 N N . VAL A 1 93 ? -3.069 -4.327 20.042 1.00 95.25 93 VAL A N 1
ATOM 760 C CA . VAL A 1 93 ? -2.306 -3.158 19.607 1.00 95.25 93 VAL A CA 1
ATOM 761 C C . VAL A 1 93 ? -2.165 -2.186 20.770 1.00 95.25 93 VAL A C 1
ATOM 763 O O . VAL A 1 93 ? -3.160 -1.688 21.301 1.00 95.25 93 VAL A O 1
ATOM 766 N N . TRP A 1 94 ? -0.928 -1.880 21.151 1.00 96.19 94 TRP A N 1
ATOM 767 C CA . TRP A 1 94 ? -0.673 -0.871 22.173 1.00 96.19 94 TRP A CA 1
ATOM 768 C C . TRP A 1 94 ? -0.713 0.539 21.578 1.00 96.19 94 TRP A C 1
ATOM 770 O O . TRP A 1 94 ? -0.398 0.760 20.409 1.00 96.19 94 TRP A O 1
ATOM 780 N N . VAL A 1 95 ? -1.058 1.521 22.410 1.00 97.06 95 VAL A N 1
ATOM 781 C CA . VAL A 1 95 ? -1.033 2.940 22.040 1.00 97.06 95 VAL A CA 1
ATOM 782 C C . VAL A 1 95 ? -0.123 3.689 23.002 1.00 97.06 95 VAL A C 1
ATOM 784 O O . VAL A 1 95 ? -0.250 3.555 24.220 1.00 97.06 95 VAL A O 1
ATOM 787 N N . LYS A 1 96 ? 0.804 4.484 22.464 1.00 97.88 96 LYS A N 1
ATOM 788 C CA . LYS A 1 96 ? 1.667 5.379 23.244 1.00 97.88 96 LYS A CA 1
ATOM 789 C C . LYS A 1 96 ? 1.639 6.784 22.654 1.00 97.88 96 LYS A C 1
ATOM 791 O O . LYS A 1 96 ? 1.503 6.957 21.449 1.00 97.88 96 LYS A O 1
ATOM 796 N N . ASN A 1 97 ? 1.798 7.783 23.512 1.00 98.06 97 ASN A N 1
ATOM 797 C CA . ASN A 1 97 ? 1.917 9.178 23.105 1.00 98.06 97 ASN A CA 1
ATOM 798 C C . ASN A 1 97 ? 3.380 9.588 23.252 1.00 98.06 97 ASN A C 1
ATOM 800 O O . ASN A 1 97 ? 3.876 9.598 24.376 1.00 98.06 97 ASN A O 1
ATOM 804 N N . ALA A 1 98 ? 4.042 9.918 22.147 1.00 98.44 98 ALA A N 1
ATOM 805 C CA . ALA A 1 98 ? 5.364 10.526 22.176 1.00 98.44 98 ALA A CA 1
ATOM 806 C C . ALA A 1 98 ? 5.228 12.012 22.523 1.00 98.44 98 ALA A C 1
ATOM 808 O O . ALA A 1 98 ? 4.400 12.702 21.931 1.00 98.44 98 ALA A O 1
ATOM 809 N N . LYS A 1 99 ? 6.030 12.505 23.469 1.00 98.12 99 LYS A N 1
ATOM 810 C CA . LYS A 1 99 ? 6.018 13.907 23.934 1.00 98.12 99 LYS A CA 1
ATOM 811 C C . LYS A 1 99 ? 7.175 14.751 23.400 1.00 98.12 99 LYS A C 1
ATOM 813 O O . LYS A 1 99 ? 7.212 15.959 23.630 1.00 98.12 99 LYS A O 1
ATOM 818 N N . SER A 1 100 ? 8.119 14.127 22.708 1.00 97.50 100 SER A N 1
ATOM 819 C CA . SER A 1 100 ? 9.208 14.775 21.980 1.00 97.50 100 SER A CA 1
ATOM 820 C C . SER A 1 100 ? 9.780 13.814 20.936 1.00 97.50 100 SER A C 1
ATOM 822 O O . SER A 1 100 ? 9.383 12.646 20.864 1.00 97.50 100 SER A O 1
ATOM 824 N N . MET A 1 101 ? 10.748 14.288 20.152 1.00 97.19 101 MET A N 1
ATOM 825 C CA . MET A 1 101 ? 11.500 13.440 19.228 1.00 97.19 101 MET A CA 1
ATOM 826 C C . MET A 1 101 ? 12.319 12.367 19.957 1.00 97.19 101 MET A C 1
ATOM 828 O O . MET A 1 101 ? 12.344 11.221 19.519 1.00 97.19 101 MET A O 1
ATOM 832 N N . GLU A 1 102 ? 12.938 12.701 21.090 1.00 97.56 102 GLU A N 1
ATOM 833 C CA . GLU A 1 102 ? 13.703 11.746 21.904 1.00 97.56 102 GLU A CA 1
ATOM 834 C C . GLU A 1 102 ? 12.799 10.662 22.504 1.00 97.56 102 GLU A C 1
ATOM 836 O O . GLU A 1 102 ? 13.179 9.492 22.557 1.00 97.56 102 GLU A O 1
ATOM 841 N N . ASP A 1 103 ? 11.593 11.041 22.938 1.00 98.31 103 ASP A N 1
ATOM 842 C CA . ASP A 1 103 ? 10.593 10.103 23.454 1.00 98.31 103 ASP A CA 1
ATOM 843 C C . ASP A 1 103 ? 10.077 9.177 22.343 1.00 98.31 103 ASP A C 1
ATOM 845 O O . ASP A 1 103 ? 10.011 7.962 22.523 1.00 98.31 103 ASP A O 1
ATOM 849 N N . LEU A 1 104 ? 9.810 9.718 21.148 1.00 98.25 104 LEU A N 1
ATOM 850 C CA . LEU A 1 104 ? 9.468 8.918 19.970 1.00 98.25 104 LEU A CA 1
ATOM 851 C C . LEU A 1 104 ? 10.544 7.860 19.680 1.00 98.25 104 LEU A C 1
ATOM 853 O O . LEU A 1 104 ? 10.229 6.680 19.516 1.00 98.25 104 LEU A O 1
ATOM 857 N N . GLU A 1 105 ? 11.813 8.262 19.633 1.00 97.94 105 GLU A N 1
ATOM 858 C CA . GLU A 1 105 ? 12.923 7.340 19.386 1.00 97.94 105 GLU A CA 1
ATOM 859 C C . GLU A 1 105 ? 13.062 6.283 20.483 1.00 97.94 105 GLU A C 1
ATOM 861 O O . GLU A 1 105 ? 13.341 5.119 20.183 1.00 97.94 105 GLU A O 1
ATOM 866 N N . ALA A 1 106 ? 12.839 6.661 21.744 1.00 98.44 106 ALA A N 1
ATOM 867 C CA . ALA A 1 106 ? 12.829 5.722 22.857 1.00 98.44 106 ALA A CA 1
ATOM 868 C C . ALA A 1 106 ? 11.703 4.690 22.713 1.00 98.44 106 ALA A C 1
ATOM 870 O O . ALA A 1 106 ? 11.971 3.493 22.792 1.00 98.44 106 ALA A O 1
ATOM 871 N N . ILE A 1 107 ? 10.478 5.128 22.406 1.00 98.56 107 ILE A N 1
ATOM 872 C CA . ILE A 1 107 ? 9.336 4.231 22.188 1.00 98.56 107 ILE A CA 1
ATOM 873 C C . ILE A 1 107 ? 9.616 3.258 21.036 1.00 98.56 107 ILE A C 1
ATOM 875 O O . ILE A 1 107 ? 9.337 2.064 21.161 1.00 98.56 107 ILE A O 1
ATOM 879 N N . VAL A 1 108 ? 10.172 3.745 19.921 1.00 98.12 108 VAL A N 1
ATOM 880 C CA . VAL A 1 108 ? 10.512 2.903 18.764 1.00 98.12 108 VAL A CA 1
ATOM 881 C C . VAL A 1 108 ? 11.609 1.896 19.111 1.00 98.12 108 VAL A C 1
ATOM 883 O O . VAL A 1 108 ? 11.515 0.738 18.705 1.00 98.12 108 VAL A O 1
ATOM 886 N N . ARG A 1 109 ? 12.633 2.300 19.870 1.00 97.75 109 ARG A N 1
ATOM 887 C CA . ARG A 1 109 ? 13.692 1.394 20.336 1.00 97.75 109 ARG A CA 1
ATOM 888 C C . ARG A 1 109 ? 13.122 0.283 21.220 1.00 97.75 109 ARG A C 1
ATOM 890 O O . ARG A 1 109 ? 13.361 -0.885 20.930 1.00 97.75 109 ARG A O 1
ATOM 897 N N . ASP A 1 110 ? 12.308 0.632 22.213 1.00 97.62 110 ASP A N 1
ATOM 898 C CA . ASP A 1 110 ? 11.674 -0.341 23.111 1.00 97.62 110 ASP A CA 1
ATOM 899 C C . ASP A 1 110 ? 10.755 -1.313 22.341 1.00 97.62 110 ASP A C 1
ATOM 901 O O . ASP A 1 110 ? 10.686 -2.511 22.633 1.00 97.62 110 ASP A O 1
ATOM 905 N N . ALA A 1 111 ? 10.050 -0.818 21.318 1.00 96.50 111 ALA A N 1
ATOM 906 C CA . ALA A 1 111 ? 9.238 -1.658 20.441 1.00 96.50 111 ALA A CA 1
ATOM 907 C C . ALA A 1 111 ? 10.109 -2.657 19.659 1.00 96.50 111 ALA A C 1
ATOM 909 O O . ALA A 1 111 ? 9.803 -3.848 19.628 1.00 96.50 111 ALA A O 1
ATOM 910 N N . LYS A 1 112 ? 11.229 -2.206 19.079 1.00 96.06 112 LYS A N 1
ATOM 911 C CA . LYS A 1 112 ? 12.165 -3.082 18.349 1.00 96.06 112 LYS A CA 1
ATOM 912 C C . LYS A 1 112 ? 12.770 -4.172 19.236 1.00 96.06 112 LYS A C 1
ATOM 914 O O . LYS A 1 112 ? 13.017 -5.270 18.755 1.00 96.06 112 LYS A O 1
ATOM 919 N N . GLU A 1 113 ? 12.989 -3.892 20.518 1.00 95.12 113 GLU A N 1
ATOM 920 C CA . GLU A 1 113 ? 13.506 -4.878 21.477 1.00 95.12 113 GLU A CA 1
ATOM 921 C C . GLU A 1 113 ? 12.455 -5.917 21.906 1.00 95.12 113 GLU A C 1
ATOM 923 O O . GLU A 1 113 ? 12.808 -7.035 22.283 1.00 95.12 113 GLU A O 1
ATOM 928 N N . SER A 1 114 ? 11.167 -5.566 21.848 1.00 92.06 114 SER A N 1
ATOM 929 C CA . SER A 1 114 ? 10.063 -6.427 22.298 1.00 92.06 114 SER A CA 1
ATOM 930 C C . SER A 1 114 ? 9.434 -7.271 21.188 1.00 92.06 114 SER A C 1
ATOM 932 O O . SER A 1 114 ? 8.855 -8.323 21.470 1.00 92.06 114 SER A O 1
ATOM 934 N N . VAL A 1 115 ? 9.562 -6.854 19.927 1.00 90.25 115 VAL A N 1
ATOM 935 C CA . VAL A 1 115 ? 9.000 -7.566 18.776 1.00 90.25 115 VAL A CA 1
ATOM 936 C C . VAL A 1 115 ? 9.991 -8.595 18.234 1.00 90.25 115 VAL A C 1
ATOM 938 O O . VAL A 1 115 ? 11.167 -8.324 18.008 1.00 90.25 115 VAL A O 1
ATOM 941 N N . ARG A 1 116 ? 9.506 -9.810 17.957 1.00 85.44 116 ARG A N 1
ATOM 942 C CA . ARG A 1 116 ? 10.296 -10.823 17.248 1.00 85.44 116 ARG A CA 1
ATOM 943 C C . ARG A 1 116 ? 10.340 -10.490 15.754 1.00 85.44 116 ARG A C 1
ATOM 945 O O . ARG A 1 116 ? 9.433 -10.874 15.019 1.00 85.44 116 ARG A O 1
ATOM 952 N N . GLY A 1 117 ? 11.415 -9.847 15.312 1.00 88.12 117 GLY A N 1
ATOM 953 C CA . GLY A 1 117 ? 11.650 -9.498 13.909 1.00 88.12 117 GLY A CA 1
ATOM 954 C C . GLY A 1 117 ? 11.913 -8.007 13.730 1.00 88.12 117 GLY A C 1
ATOM 955 O O . GLY A 1 117 ? 12.179 -7.300 14.695 1.00 88.12 117 GLY A O 1
ATOM 956 N N . GLU A 1 118 ? 11.841 -7.539 12.487 1.00 95.44 118 GLU A N 1
ATOM 957 C CA . GLU A 1 118 ? 11.963 -6.115 12.174 1.00 95.44 118 GLU A CA 1
ATOM 958 C C . GLU A 1 118 ? 10.617 -5.403 12.337 1.00 95.44 118 GLU A C 1
ATOM 960 O O . GLU A 1 118 ? 9.551 -5.997 12.154 1.00 95.44 118 GLU A O 1
ATOM 965 N N . ILE A 1 119 ? 10.673 -4.108 12.643 1.00 97.44 119 ILE A N 1
ATOM 966 C CA . ILE A 1 119 ? 9.505 -3.226 12.642 1.00 97.44 119 ILE A CA 1
ATOM 967 C C . ILE A 1 119 ? 9.553 -2.354 11.394 1.00 97.44 119 ILE A C 1
ATOM 969 O O . ILE A 1 119 ? 10.557 -1.698 11.112 1.00 97.44 119 ILE A O 1
ATOM 973 N N . LEU A 1 120 ? 8.437 -2.339 10.680 1.00 98.31 120 LEU A N 1
ATOM 974 C CA . LEU A 1 120 ? 8.136 -1.433 9.587 1.00 98.31 120 LEU A CA 1
ATOM 975 C C . LEU A 1 120 ? 7.223 -0.317 10.085 1.00 98.31 120 LEU A C 1
ATOM 977 O O . LEU A 1 120 ? 6.475 -0.474 11.052 1.00 98.31 120 LEU A O 1
ATOM 981 N N . PHE A 1 121 ? 7.266 0.807 9.389 1.00 98.44 121 PHE A N 1
ATOM 982 C CA . PHE A 1 121 ? 6.584 2.026 9.770 1.00 98.44 121 PHE A CA 1
ATOM 983 C C . PHE A 1 121 ? 5.630 2.486 8.675 1.00 98.44 121 PHE A C 1
ATOM 985 O O . PHE A 1 121 ? 5.900 2.351 7.478 1.00 98.44 121 PHE A O 1
ATOM 992 N N . ARG A 1 122 ? 4.531 3.103 9.101 1.00 97.88 122 ARG A N 1
ATOM 993 C CA . ARG A 1 122 ? 3.650 3.896 8.243 1.00 97.88 122 ARG A CA 1
ATOM 994 C C . ARG A 1 122 ? 3.226 5.149 8.989 1.00 97.88 122 ARG A C 1
ATOM 996 O O . ARG A 1 122 ? 2.656 5.048 10.071 1.00 97.88 122 ARG A O 1
ATOM 1003 N N . GLY A 1 123 ? 3.483 6.315 8.409 1.00 97.56 123 GLY A N 1
ATOM 1004 C CA . GLY A 1 123 ? 3.033 7.587 8.966 1.00 97.56 123 GLY A CA 1
ATOM 1005 C C . GLY A 1 123 ? 1.732 8.068 8.353 1.00 97.56 123 GLY A C 1
ATOM 1006 O O . GLY A 1 123 ? 1.500 7.878 7.159 1.00 97.56 123 GLY A O 1
ATOM 1007 N N . GLN A 1 124 ? 0.884 8.691 9.168 1.00 96.88 124 GLN A N 1
ATOM 1008 C CA . GLN A 1 124 ? -0.330 9.367 8.714 1.00 96.88 124 GLN A CA 1
ATOM 1009 C C . GLN A 1 124 ? -0.552 10.660 9.498 1.00 96.88 124 GLN A C 1
ATOM 1011 O O . GLN A 1 124 ? -0.249 10.740 10.688 1.00 96.88 124 GLN A O 1
ATOM 1016 N N . ASN A 1 125 ? -1.109 11.674 8.832 1.00 96.69 125 ASN A N 1
ATOM 1017 C CA . ASN A 1 125 ? -1.409 12.961 9.468 1.00 96.69 125 ASN A CA 1
ATOM 1018 C C . ASN A 1 125 ? -2.499 12.858 10.547 1.00 96.69 125 ASN A C 1
ATOM 1020 O O . ASN A 1 125 ? -2.617 13.744 11.393 1.00 96.69 125 ASN A O 1
ATOM 1024 N N . GLU A 1 126 ? -3.309 11.804 10.500 1.00 95.56 126 GLU A N 1
ATOM 1025 C CA . GLU A 1 126 ? -4.286 11.436 11.517 1.00 95.56 126 GLU A CA 1
ATOM 1026 C C . GLU A 1 126 ? -4.616 9.946 11.418 1.00 95.56 126 GLU A C 1
ATOM 1028 O O . GLU A 1 126 ? -4.430 9.336 10.363 1.00 95.56 126 GLU A O 1
ATOM 1033 N N . ASN A 1 127 ? -5.115 9.360 12.508 1.00 94.50 127 ASN A N 1
ATOM 1034 C CA . ASN A 1 127 ? -5.591 7.982 12.492 1.00 94.50 127 ASN A CA 1
ATOM 1035 C C . ASN A 1 127 ? -6.829 7.827 11.600 1.00 94.50 127 ASN A C 1
ATOM 1037 O O . ASN A 1 127 ? -7.801 8.574 11.733 1.00 94.50 127 ASN A O 1
ATOM 1041 N N . TYR A 1 128 ? -6.824 6.792 10.764 1.00 89.38 128 TYR A N 1
ATOM 1042 C CA . TYR A 1 128 ? -7.975 6.410 9.958 1.00 89.38 128 TYR A CA 1
ATOM 1043 C C . TYR A 1 128 ? -8.682 5.180 10.543 1.00 89.38 128 TYR A C 1
ATOM 1045 O O . TYR A 1 128 ? -8.094 4.102 10.662 1.00 89.38 128 TYR A O 1
ATOM 1053 N N . SER A 1 129 ? -9.970 5.331 10.857 1.00 91.88 129 SER A N 1
ATOM 1054 C CA . SER A 1 129 ? -10.824 4.252 11.356 1.00 91.88 129 SER A CA 1
ATOM 1055 C C . SER A 1 129 ? -11.961 3.913 10.396 1.00 91.88 129 SER A C 1
ATOM 1057 O O . SER A 1 129 ? -12.501 4.784 9.705 1.00 91.88 129 SER A O 1
ATOM 1059 N N . LEU A 1 130 ? -12.339 2.632 10.362 1.00 91.00 130 LEU A N 1
ATOM 1060 C CA . LEU A 1 130 ? -13.536 2.185 9.656 1.00 91.00 130 LEU A CA 1
ATOM 1061 C C . LEU A 1 130 ? -14.781 2.709 10.366 1.00 91.00 130 LEU A C 1
ATOM 1063 O O . LEU A 1 130 ? -14.910 2.632 11.587 1.00 91.00 130 LEU A O 1
ATOM 1067 N N 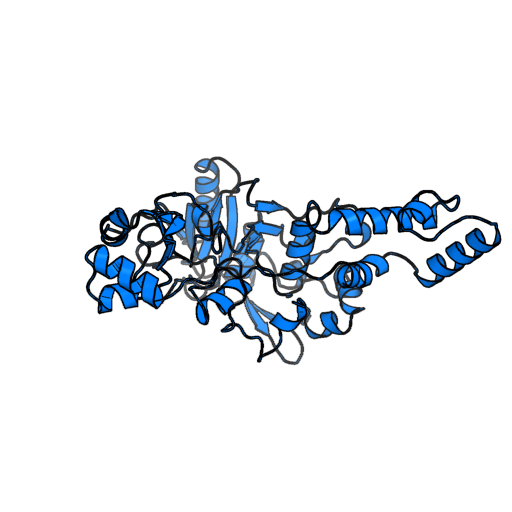. LYS A 1 131 ? -15.721 3.232 9.576 1.00 89.44 131 LYS A N 1
ATOM 1068 C CA . LYS A 1 131 ? -17.000 3.754 10.062 1.00 89.44 131 LYS A CA 1
ATOM 1069 C C . LYS A 1 131 ? -18.123 2.839 9.597 1.00 89.44 131 LYS A C 1
ATOM 1071 O O . LYS A 1 131 ? -18.707 3.058 8.540 1.00 89.44 131 LYS A O 1
ATOM 1076 N N . ARG A 1 132 ? -18.414 1.818 10.399 1.00 91.25 132 ARG A N 1
ATOM 1077 C CA . ARG A 1 132 ? -19.500 0.855 10.176 1.00 91.25 132 ARG A CA 1
ATOM 1078 C C . ARG A 1 132 ? -20.300 0.633 11.456 1.00 91.25 132 ARG A C 1
ATOM 1080 O O . ARG A 1 132 ? -19.838 0.982 12.539 1.00 91.25 132 ARG A O 1
ATOM 1087 N N . SER A 1 133 ? -21.520 0.125 11.318 1.00 92.50 133 SER A N 1
ATOM 1088 C CA . SER A 1 133 ? -22.447 -0.065 12.439 1.00 92.50 133 SER A CA 1
ATOM 1089 C C . SER A 1 133 ? -22.095 -1.281 13.286 1.00 92.50 133 SER A C 1
ATOM 1091 O O . SER A 1 133 ? -22.196 -1.213 14.509 1.00 92.50 133 SER A O 1
ATOM 1093 N N . VAL A 1 134 ? -21.649 -2.365 12.651 1.00 94.62 134 VAL A N 1
ATOM 1094 C CA . VAL A 1 134 ? -21.116 -3.547 13.327 1.00 94.62 134 VAL A CA 1
ATOM 1095 C C . VAL A 1 134 ? -19.606 -3.577 13.135 1.00 94.62 134 VAL A C 1
ATOM 1097 O O . VAL A 1 134 ? -19.124 -3.703 12.012 1.00 94.62 134 VAL A O 1
ATOM 1100 N N . ILE A 1 135 ? -18.866 -3.432 14.231 1.00 94.69 135 ILE A N 1
ATOM 1101 C CA . ILE A 1 135 ? -17.397 -3.437 14.242 1.00 94.69 135 ILE A CA 1
ATOM 1102 C C . ILE A 1 135 ? -16.850 -4.858 14.382 1.00 94.69 135 ILE A C 1
ATOM 1104 O O . ILE A 1 135 ? -17.530 -5.739 14.908 1.00 94.69 135 ILE A O 1
ATOM 1108 N N . ASN A 1 136 ? -15.594 -5.075 13.989 1.00 95.31 136 ASN A N 1
ATOM 1109 C CA . ASN A 1 136 ? -14.872 -6.283 14.375 1.00 95.31 136 ASN A CA 1
ATOM 1110 C C . ASN A 1 136 ? -14.049 -6.024 15.648 1.00 95.31 136 ASN A C 1
ATOM 1112 O O . ASN A 1 136 ? -13.086 -5.248 15.619 1.00 95.31 136 ASN A O 1
ATOM 1116 N N . PRO A 1 137 ? -14.373 -6.683 16.775 1.00 94.69 137 PRO A N 1
ATOM 1117 C CA . PRO A 1 137 ? -13.720 -6.409 18.054 1.00 94.69 137 PRO A CA 1
ATOM 1118 C C . PRO A 1 137 ? -12.229 -6.769 18.067 1.00 94.69 137 PRO A C 1
ATOM 1120 O O . PRO A 1 137 ? -11.490 -6.247 18.902 1.00 94.69 137 PRO A O 1
ATOM 1123 N N . ASN A 1 138 ? -11.756 -7.611 17.139 1.00 94.25 138 ASN A N 1
ATOM 1124 C CA . ASN A 1 138 ? -10.339 -7.971 17.031 1.00 94.25 138 ASN A CA 1
ATOM 1125 C C . ASN A 1 138 ? -9.458 -6.824 16.511 1.00 94.25 138 ASN A C 1
ATOM 1127 O O . ASN A 1 138 ? -8.251 -6.840 16.746 1.00 94.25 138 ASN A O 1
ATOM 1131 N N . TYR A 1 139 ? -10.043 -5.839 15.822 1.00 94.81 139 TYR A N 1
ATOM 1132 C CA . TYR A 1 139 ? -9.322 -4.703 15.226 1.00 94.81 139 TYR A CA 1
ATOM 1133 C C . TYR A 1 139 ? -9.709 -3.355 15.835 1.00 94.81 139 TYR A C 1
ATOM 1135 O O . TYR A 1 139 ? -9.183 -2.312 15.439 1.00 94.81 139 TYR A O 1
ATOM 1143 N N . TYR A 1 140 ? -10.614 -3.364 16.813 1.00 95.25 140 TYR A N 1
ATOM 1144 C CA . TYR A 1 140 ? -10.978 -2.176 17.563 1.00 95.25 140 TYR A CA 1
ATOM 1145 C C . TYR A 1 140 ? -9.916 -1.852 18.612 1.00 95.25 140 TYR A C 1
ATOM 1147 O O . TYR A 1 140 ? -9.646 -2.650 19.510 1.00 95.25 140 TYR A O 1
ATOM 1155 N N . VAL A 1 141 ? -9.351 -0.654 18.521 1.00 95.06 141 VAL A N 1
ATOM 1156 C CA . VAL A 1 141 ? -8.427 -0.087 19.502 1.00 95.06 141 VAL A CA 1
ATOM 1157 C C . VAL A 1 141 ? -9.176 0.996 20.287 1.00 95.06 141 VAL A C 1
ATOM 1159 O O . VAL A 1 141 ? -9.739 1.905 19.665 1.00 95.06 141 VAL A O 1
ATOM 1162 N N . PRO A 1 142 ? -9.223 0.935 21.633 1.00 90.88 142 PRO A N 1
ATOM 1163 C CA . PRO A 1 142 ? -9.845 1.980 22.445 1.00 90.88 142 PRO A CA 1
ATOM 1164 C C . PRO A 1 142 ? -9.357 3.376 22.043 1.00 90.88 142 PRO A C 1
ATOM 1166 O O . PRO A 1 142 ? -8.175 3.554 21.779 1.00 90.88 142 PRO A O 1
ATOM 1169 N N . GLU A 1 143 ? -10.273 4.345 21.959 1.00 88.75 143 GLU A N 1
ATOM 1170 C CA . GLU A 1 143 ? -10.031 5.740 21.524 1.00 88.75 143 GLU A CA 1
ATOM 1171 C C . GLU A 1 143 ? -9.678 5.936 20.034 1.00 88.75 143 GLU A C 1
ATOM 1173 O O . GLU A 1 143 ? -9.923 7.012 19.490 1.00 88.75 143 GLU A O 1
ATOM 1178 N N . PHE A 1 144 ? -9.196 4.899 19.343 1.00 92.44 144 PHE A N 1
ATOM 1179 C CA . PHE A 1 144 ? -8.796 4.946 17.927 1.00 92.44 144 PHE A CA 1
ATOM 1180 C C . PHE A 1 144 ? -9.816 4.292 16.989 1.00 92.44 144 PHE A C 1
ATOM 1182 O O . PHE A 1 144 ? -9.786 4.520 15.777 1.00 92.44 144 PHE A O 1
ATOM 1189 N N . GLY A 1 145 ? -10.758 3.530 17.545 1.00 93.94 145 GLY A N 1
ATOM 1190 C CA . GLY A 1 145 ? -11.782 2.822 16.795 1.00 93.94 145 GLY A CA 1
ATOM 1191 C C . GLY A 1 145 ? -11.229 1.596 16.077 1.00 93.94 145 GLY A C 1
ATOM 1192 O O . GLY A 1 145 ? -10.171 1.065 16.407 1.00 93.94 145 GLY A O 1
ATOM 1193 N N . GLU A 1 146 ? -11.970 1.132 15.080 1.00 94.44 146 GLU A N 1
ATOM 1194 C CA . GLU A 1 146 ? -11.558 0.009 14.250 1.00 94.44 146 GLU A CA 1
ATOM 1195 C C . GLU A 1 146 ? -10.499 0.438 13.227 1.00 94.44 146 GLU A C 1
ATOM 1197 O O . GLU A 1 146 ? -10.793 1.184 12.289 1.00 94.44 146 GLU A O 1
ATOM 1202 N N . VAL A 1 147 ? -9.255 -0.002 13.423 1.00 90.81 147 VAL A N 1
ATOM 1203 C CA . VAL A 1 147 ? -8.106 0.478 12.644 1.00 90.81 147 VAL A CA 1
ATOM 1204 C C . VAL A 1 147 ? -8.149 -0.063 11.217 1.00 90.81 147 VAL A C 1
ATOM 1206 O O . VAL A 1 147 ? -8.243 -1.274 10.998 1.00 90.81 147 VAL A O 1
ATOM 1209 N N . SER A 1 148 ? -7.999 0.828 10.232 1.00 90.06 148 SER A N 1
ATOM 1210 C CA . SER A 1 148 ? -7.910 0.446 8.821 1.00 90.06 148 SER A CA 1
ATOM 1211 C C . SER A 1 148 ? -6.595 0.863 8.182 1.00 90.06 148 SER A C 1
ATOM 1213 O O . SER A 1 148 ? -6.323 2.046 7.982 1.00 90.06 148 SER A O 1
ATOM 1215 N N . LEU A 1 149 ? -5.855 -0.144 7.723 1.00 93.56 149 LEU A N 1
ATOM 1216 C CA . LEU A 1 149 ? -4.686 -0.016 6.862 1.00 93.56 149 LEU A CA 1
ATOM 1217 C C . LEU A 1 149 ? -5.021 -0.467 5.427 1.00 93.56 149 LEU A C 1
ATOM 1219 O O . LEU A 1 149 ? -4.159 -0.942 4.693 1.00 93.56 149 LEU A O 1
ATOM 1223 N N . VAL A 1 150 ? -6.287 -0.313 5.022 1.00 91.19 150 VAL A N 1
ATOM 1224 C CA . VAL A 1 150 ? -6.782 -0.712 3.701 1.00 91.19 150 VAL A CA 1
ATOM 1225 C C . VAL A 1 150 ? -6.121 0.149 2.606 1.00 91.19 150 VAL A C 1
ATOM 1227 O O . VAL A 1 150 ? -6.235 1.386 2.638 1.00 91.19 150 VAL A O 1
ATOM 1230 N N . PRO A 1 151 ? -5.473 -0.460 1.594 1.00 89.81 151 PRO A N 1
ATOM 1231 C CA . PRO A 1 151 ? -4.917 0.281 0.463 1.00 89.81 151 PRO A CA 1
ATOM 1232 C C . PRO A 1 151 ? -5.975 1.103 -0.284 1.00 89.81 151 PRO A C 1
ATOM 1234 O O . PRO A 1 151 ? -7.172 0.816 -0.246 1.00 89.81 151 PRO A O 1
ATOM 1237 N N . SER A 1 152 ? -5.548 2.166 -0.966 1.00 83.94 152 SER A N 1
ATOM 1238 C CA . SER A 1 152 ? -6.460 3.141 -1.590 1.00 83.94 152 SER A CA 1
ATOM 1239 C C . SER A 1 152 ? -7.416 2.515 -2.611 1.00 83.94 152 SER A C 1
ATOM 1241 O O . SER A 1 152 ? -8.594 2.873 -2.642 1.00 83.94 152 SER A O 1
ATOM 1243 N N . LEU A 1 153 ? -6.931 1.559 -3.408 1.00 87.31 153 LEU A N 1
ATOM 1244 C CA . LEU A 1 153 ? -7.726 0.864 -4.418 1.00 87.31 153 LEU A CA 1
ATOM 1245 C C . LEU A 1 153 ? -8.851 0.028 -3.788 1.00 87.31 153 LEU A C 1
ATOM 1247 O O . LEU A 1 153 ? -9.998 0.084 -4.232 1.00 87.31 153 LEU A O 1
ATOM 1251 N N . TRP A 1 154 ? -8.545 -0.678 -2.698 1.00 88.69 154 TRP A N 1
ATOM 1252 C CA . TRP A 1 154 ? -9.526 -1.457 -1.945 1.00 88.69 154 TRP A CA 1
ATOM 1253 C C . TRP A 1 154 ? -10.549 -0.582 -1.230 1.00 88.69 154 TRP A C 1
ATOM 1255 O O . TRP A 1 154 ? -11.723 -0.936 -1.231 1.00 88.69 154 TRP A O 1
ATOM 1265 N N . ARG A 1 155 ? -10.145 0.572 -0.676 1.00 86.88 155 ARG A N 1
ATOM 1266 C CA . ARG A 1 155 ? -11.085 1.527 -0.059 1.00 86.88 155 ARG A CA 1
ATOM 1267 C C . ARG A 1 155 ? -12.165 1.955 -1.045 1.00 86.88 155 ARG A C 1
ATOM 1269 O O . ARG A 1 155 ? -13.342 1.828 -0.742 1.00 86.88 155 ARG A O 1
ATOM 1276 N N . LYS A 1 156 ? -11.768 2.338 -2.264 1.00 85.94 156 LYS A N 1
ATOM 1277 C CA . LYS A 1 156 ? -12.720 2.693 -3.327 1.00 85.94 156 LYS A CA 1
ATOM 1278 C C . LYS A 1 156 ? -13.722 1.581 -3.614 1.00 85.94 156 LYS A C 1
ATOM 1280 O O . LYS A 1 156 ? -14.901 1.866 -3.781 1.00 85.94 156 LYS A O 1
ATOM 1285 N N . MET A 1 157 ? -13.265 0.333 -3.677 1.00 86.81 157 MET A N 1
ATOM 1286 C CA . MET A 1 157 ? -14.150 -0.806 -3.918 1.00 86.81 157 MET A CA 1
ATOM 1287 C C . MET A 1 157 ? -15.077 -1.066 -2.730 1.00 86.81 157 MET A C 1
ATOM 1289 O O . MET A 1 157 ? -16.284 -1.155 -2.925 1.00 86.81 157 MET A O 1
ATOM 1293 N N . LEU A 1 158 ? -14.548 -1.126 -1.507 1.00 87.12 158 LEU A N 1
ATOM 1294 C CA . LEU A 1 158 ? -15.338 -1.400 -0.304 1.00 87.12 158 LEU A CA 1
ATOM 1295 C C . LEU A 1 158 ? -16.374 -0.305 -0.010 1.00 87.12 158 LEU A C 1
ATOM 1297 O O . LEU A 1 158 ? -17.435 -0.618 0.520 1.00 87.12 158 LEU A O 1
ATOM 1301 N N . ASP A 1 159 ? -16.106 0.945 -0.397 1.00 84.44 159 ASP A N 1
ATOM 1302 C CA . ASP A 1 159 ? -17.061 2.054 -0.278 1.00 84.44 159 ASP A CA 1
ATOM 1303 C C . ASP A 1 159 ? -18.305 1.875 -1.173 1.00 84.44 159 ASP A C 1
ATOM 1305 O O . ASP A 1 159 ? -19.356 2.444 -0.882 1.00 84.44 159 ASP A O 1
ATOM 1309 N N . HIS A 1 160 ? -18.205 1.089 -2.252 1.00 83.06 160 HIS A N 1
ATOM 1310 C CA . HIS A 1 160 ? -19.304 0.858 -3.199 1.00 83.06 160 HIS A CA 1
ATOM 1311 C C . HIS A 1 160 ? -19.903 -0.547 -3.059 1.00 83.06 160 HIS A C 1
ATOM 1313 O O . HIS A 1 160 ? -21.123 -0.709 -3.061 1.00 83.06 160 HIS A O 1
ATOM 1319 N N . THR A 1 161 ? -19.055 -1.568 -2.929 1.00 81.12 161 THR A N 1
ATOM 1320 C CA . THR A 1 161 ? -19.443 -2.984 -2.932 1.00 81.12 161 THR A CA 1
ATOM 1321 C C . THR A 1 161 ? -18.666 -3.787 -1.893 1.00 81.12 161 THR A C 1
ATOM 1323 O O . THR A 1 161 ? -17.804 -4.598 -2.245 1.00 81.12 161 THR A O 1
ATOM 1326 N N . PRO A 1 162 ? -18.974 -3.631 -0.596 1.00 83.06 162 PRO A N 1
ATOM 1327 C CA . PRO A 1 162 ? -18.241 -4.327 0.459 1.00 83.06 162 PRO A CA 1
ATOM 1328 C C . PRO A 1 162 ? -18.396 -5.856 0.400 1.00 83.06 162 PRO A C 1
ATOM 1330 O O . PRO A 1 162 ? -17.613 -6.570 1.012 1.00 83.06 162 PRO A O 1
ATOM 1333 N N . TYR A 1 163 ? -19.369 -6.378 -0.351 1.00 84.12 163 TYR A N 1
ATOM 1334 C CA . TYR A 1 163 ? -19.696 -7.804 -0.429 1.00 84.12 163 TYR A CA 1
ATOM 1335 C C . TYR A 1 163 ? -19.055 -8.564 -1.602 1.00 84.12 163 TYR A C 1
ATOM 1337 O O . TYR A 1 163 ? -19.083 -9.793 -1.596 1.00 84.12 163 TYR A O 1
ATOM 1345 N N . TYR A 1 164 ? -18.442 -7.893 -2.585 1.00 83.06 164 TYR A N 1
ATOM 1346 C CA . TYR A 1 164 ? -17.809 -8.584 -3.718 1.00 83.06 164 TYR A CA 1
ATOM 1347 C C . TYR A 1 164 ? -16.346 -8.955 -3.452 1.00 83.06 164 TYR A C 1
ATOM 1349 O O . TYR A 1 164 ? -15.588 -8.216 -2.815 1.00 83.06 164 TYR A O 1
ATOM 1357 N N . PHE A 1 165 ? -15.926 -10.103 -3.988 1.00 85.88 165 PHE A N 1
ATOM 1358 C CA . PHE A 1 165 ? -14.544 -10.592 -3.930 1.00 85.88 165 PHE A CA 1
ATOM 1359 C C . PHE A 1 165 ? -13.812 -10.294 -5.238 1.00 85.88 165 PHE A C 1
ATOM 1361 O O . PHE A 1 165 ? -13.497 -11.195 -6.013 1.00 85.88 165 PHE A O 1
ATOM 1368 N N . ARG A 1 166 ? -13.580 -9.009 -5.506 1.00 84.56 166 ARG A N 1
ATOM 1369 C CA . ARG A 1 166 ? -12.900 -8.549 -6.720 1.00 84.56 166 ARG A CA 1
ATOM 1370 C C . ARG A 1 166 ? -11.390 -8.774 -6.651 1.00 84.56 166 ARG A C 1
ATOM 1372 O O . ARG A 1 166 ? -10.793 -8.555 -5.602 1.00 84.56 166 ARG A O 1
ATOM 1379 N N . GLU A 1 167 ? -10.784 -9.133 -7.779 1.00 85.00 167 GLU A N 1
ATOM 1380 C CA . GLU A 1 167 ? -9.335 -9.076 -7.991 1.00 85.00 167 GLU A CA 1
ATOM 1381 C C . GLU A 1 167 ? -8.959 -7.822 -8.788 1.00 85.00 167 GLU A C 1
ATOM 1383 O O . GLU A 1 167 ? -9.746 -7.324 -9.595 1.00 85.00 167 GLU A O 1
ATOM 1388 N N . PHE A 1 168 ? -7.755 -7.305 -8.546 1.00 85.56 168 PHE A N 1
ATOM 1389 C CA . PHE A 1 168 ? -7.217 -6.171 -9.285 1.00 85.56 168 PHE A CA 1
ATOM 1390 C C . PHE A 1 168 ? -6.051 -6.619 -10.154 1.00 85.56 168 PHE A C 1
ATOM 1392 O O . PHE A 1 168 ? -5.059 -7.149 -9.663 1.00 85.56 168 PHE A O 1
ATOM 1399 N N . GLU A 1 169 ? -6.187 -6.363 -11.447 1.00 82.62 169 GLU A N 1
ATOM 1400 C CA . GLU A 1 169 ? -5.137 -6.527 -12.444 1.00 82.62 169 GLU A CA 1
ATOM 1401 C C . GLU A 1 169 ? -4.068 -5.434 -12.293 1.00 82.62 169 GLU A C 1
ATOM 1403 O O . GLU A 1 169 ? -4.376 -4.304 -11.904 1.00 82.62 169 GLU A O 1
ATOM 1408 N N . ASN A 1 170 ? -2.820 -5.780 -12.612 1.00 87.69 170 ASN A N 1
ATOM 1409 C CA . ASN A 1 170 ? -1.696 -4.854 -12.773 1.00 87.69 170 ASN A CA 1
ATOM 1410 C C . ASN A 1 170 ? -1.639 -4.371 -14.244 1.00 87.69 170 ASN A C 1
ATOM 1412 O O . ASN A 1 170 ? -2.513 -4.708 -15.043 1.00 87.69 170 ASN A O 1
ATOM 1416 N N . LEU A 1 171 ? -0.628 -3.586 -14.625 1.00 90.25 171 LEU A N 1
ATOM 1417 C CA . LEU A 1 171 ? -0.334 -3.348 -16.040 1.00 90.25 171 LEU A CA 1
ATOM 1418 C C . LEU A 1 171 ? -0.020 -4.674 -16.742 1.00 90.25 171 LEU A C 1
ATOM 1420 O O . LEU A 1 171 ? 0.680 -5.530 -16.201 1.00 90.25 171 LEU A O 1
ATOM 1424 N N . GLU A 1 172 ? -0.526 -4.824 -17.962 1.00 90.38 172 GLU A N 1
ATOM 1425 C CA . GLU A 1 172 ? -0.287 -6.017 -18.774 1.00 90.38 172 GLU A CA 1
ATOM 1426 C C . GLU A 1 172 ? 1.156 -6.050 -19.304 1.00 90.38 172 GLU A C 1
ATOM 1428 O O . GLU A 1 172 ? 1.824 -5.015 -19.399 1.00 90.38 172 GLU A O 1
ATOM 1433 N N . LEU A 1 173 ? 1.618 -7.232 -19.735 1.00 90.62 173 LEU A N 1
ATOM 1434 C CA . LEU A 1 173 ? 2.971 -7.432 -20.268 1.00 90.62 173 LEU A CA 1
ATOM 1435 C C . LEU A 1 173 ? 3.349 -6.388 -21.321 1.00 90.62 173 LEU A C 1
ATOM 1437 O O . LEU A 1 173 ? 4.414 -5.795 -21.233 1.00 90.62 173 LEU A O 1
ATOM 1441 N N . PHE A 1 174 ? 2.470 -6.122 -22.291 1.00 90.19 174 PHE A N 1
ATOM 1442 C CA . PHE A 1 174 ? 2.744 -5.148 -23.351 1.00 90.19 174 PHE A CA 1
ATOM 1443 C C . PHE A 1 174 ? 2.975 -3.730 -22.806 1.00 90.19 174 PHE A C 1
ATOM 1445 O O . PHE A 1 174 ? 3.783 -2.968 -23.339 1.00 90.19 174 PHE A O 1
ATOM 1452 N N . GLU A 1 175 ? 2.270 -3.363 -21.739 1.00 90.94 175 GLU A N 1
ATOM 1453 C CA . GLU A 1 175 ? 2.361 -2.038 -21.136 1.00 90.94 175 GLU A CA 1
ATOM 1454 C C . GLU A 1 175 ? 3.641 -1.902 -20.313 1.00 90.94 175 GLU A C 1
ATOM 1456 O O . GLU A 1 175 ? 4.322 -0.881 -20.425 1.00 90.94 175 GLU A O 1
ATOM 1461 N N . TRP A 1 176 ? 4.016 -2.957 -19.582 1.00 92.06 176 TRP A N 1
ATOM 1462 C CA . TRP A 1 176 ? 5.312 -3.041 -18.916 1.00 92.06 176 TRP A CA 1
ATOM 1463 C C . TRP A 1 176 ? 6.478 -3.078 -19.900 1.00 92.06 176 TRP A C 1
ATOM 1465 O O . TRP A 1 176 ? 7.420 -2.314 -19.716 1.00 92.06 176 TRP A O 1
ATOM 1475 N N . SER A 1 177 ? 6.407 -3.876 -20.971 1.00 91.44 177 SER A N 1
ATOM 1476 C CA . SER A 1 177 ? 7.427 -3.895 -22.026 1.00 91.44 177 SER A CA 1
ATOM 1477 C C . SER A 1 177 ? 7.614 -2.505 -22.616 1.00 91.44 177 SER A C 1
ATOM 1479 O O . SER A 1 177 ? 8.734 -2.023 -22.676 1.00 91.44 177 SER A O 1
ATOM 1481 N N . ARG A 1 178 ? 6.532 -1.775 -22.925 1.00 89.12 178 ARG A N 1
ATOM 1482 C CA . ARG A 1 178 ? 6.658 -0.406 -23.451 1.00 89.12 178 ARG A CA 1
ATOM 1483 C C . ARG A 1 178 ? 7.416 0.540 -22.517 1.00 89.12 178 ARG A C 1
ATOM 1485 O O . ARG A 1 178 ? 8.056 1.466 -23.001 1.00 89.12 178 ARG A O 1
ATOM 1492 N N . ILE A 1 179 ? 7.309 0.355 -21.203 1.00 90.75 179 ILE A N 1
ATOM 1493 C CA . ILE A 1 179 ? 8.040 1.161 -20.220 1.00 90.75 179 ILE A CA 1
ATOM 1494 C C . ILE A 1 179 ? 9.488 0.672 -20.131 1.00 90.75 179 ILE A C 1
ATOM 1496 O O . ILE A 1 179 ? 10.410 1.461 -20.318 1.00 90.75 179 ILE A O 1
ATOM 1500 N N . LEU A 1 180 ? 9.684 -0.620 -19.877 1.00 91.56 180 LEU A N 1
ATOM 1501 C CA . LEU A 1 180 ? 10.981 -1.191 -19.525 1.00 91.56 180 LEU A CA 1
ATOM 1502 C C . LEU A 1 180 ? 11.912 -1.382 -20.729 1.00 91.56 180 LEU A C 1
ATOM 1504 O O . LEU A 1 180 ? 13.127 -1.368 -20.564 1.00 91.56 180 LEU A O 1
ATOM 1508 N N . ASP A 1 181 ? 11.374 -1.474 -21.943 1.00 91.38 181 ASP A N 1
ATOM 1509 C CA . ASP A 1 181 ? 12.163 -1.515 -23.175 1.00 91.38 181 ASP A CA 1
ATOM 1510 C C . ASP A 1 181 ? 12.910 -0.192 -23.428 1.00 91.38 181 ASP A C 1
ATOM 1512 O O . ASP A 1 181 ? 13.879 -0.188 -24.179 1.00 91.38 181 ASP A O 1
ATOM 1516 N N . ASN A 1 182 ? 12.537 0.920 -22.767 1.00 87.56 182 ASN A N 1
ATOM 1517 C CA . ASN A 1 182 ? 13.248 2.207 -22.886 1.00 87.56 182 ASN A CA 1
ATOM 1518 C C . ASN A 1 182 ? 14.708 2.155 -22.408 1.00 87.56 182 ASN A C 1
ATOM 1520 O O . ASN A 1 182 ? 15.450 3.110 -22.633 1.00 87.56 182 ASN A O 1
ATOM 1524 N N . GLN A 1 183 ? 15.131 1.078 -21.742 1.00 87.00 183 GLN A N 1
ATOM 1525 C CA . GLN A 1 183 ? 16.544 0.863 -21.428 1.00 87.00 183 GLN A CA 1
ATOM 1526 C C . GLN A 1 183 ? 17.375 0.440 -22.656 1.00 87.00 183 GLN A C 1
ATOM 1528 O O . GLN A 1 183 ? 18.601 0.428 -22.578 1.00 87.00 183 GLN A O 1
ATOM 1533 N N . PHE A 1 184 ? 16.729 0.114 -23.781 1.00 90.12 184 PHE A N 1
ATOM 1534 C CA . PHE A 1 184 ? 17.359 -0.265 -25.045 1.00 90.12 184 PHE A CA 1
ATOM 1535 C C . PHE A 1 184 ? 17.013 0.739 -26.157 1.00 90.12 184 PHE A C 1
ATOM 1537 O O . PHE A 1 184 ? 15.917 1.302 -26.191 1.00 90.12 184 PHE A O 1
ATOM 1544 N N . ASP A 1 185 ? 17.920 0.931 -27.121 1.00 91.50 185 ASP A N 1
ATOM 1545 C CA . ASP A 1 185 ? 17.581 1.617 -28.375 1.00 91.50 185 ASP A CA 1
ATOM 1546 C C . ASP A 1 185 ? 16.827 0.646 -29.292 1.00 91.50 185 ASP A C 1
ATOM 1548 O O . ASP A 1 185 ? 17.413 -0.207 -29.960 1.00 91.50 185 ASP A O 1
ATOM 1552 N N . LEU A 1 186 ? 15.501 0.769 -29.323 1.00 91.38 186 LEU A N 1
ATOM 1553 C CA . LEU A 1 186 ? 14.642 -0.125 -30.098 1.00 91.38 186 LEU A CA 1
ATOM 1554 C C . LEU A 1 186 ? 14.897 -0.071 -31.611 1.00 91.38 186 LEU A C 1
ATOM 1556 O O . LEU A 1 186 ? 14.741 -1.095 -32.277 1.00 91.38 186 LEU A O 1
ATOM 1560 N N . ASN A 1 187 ? 15.326 1.074 -32.156 1.00 94.06 187 ASN A N 1
ATOM 1561 C CA . ASN A 1 187 ? 15.665 1.163 -33.580 1.00 94.06 187 ASN A CA 1
ATOM 1562 C C . ASN A 1 187 ? 16.962 0.404 -33.869 1.00 94.06 187 ASN A C 1
ATOM 1564 O O . ASN A 1 187 ? 17.093 -0.247 -34.906 1.00 94.06 187 ASN A O 1
ATOM 1568 N N . GLU A 1 188 ? 17.921 0.472 -32.942 1.00 96.00 188 GLU A N 1
ATOM 1569 C CA . GLU A 1 188 ? 19.141 -0.323 -33.019 1.00 96.00 188 GLU A CA 1
ATOM 1570 C C . GLU A 1 188 ? 18.827 -1.821 -32.934 1.00 96.00 188 GLU A C 1
ATOM 1572 O O . GLU A 1 188 ? 19.348 -2.596 -33.739 1.00 96.00 188 GLU A O 1
ATOM 1577 N N . MET A 1 189 ? 17.948 -2.234 -32.012 1.00 95.50 189 MET A N 1
ATOM 1578 C CA . MET A 1 189 ? 17.554 -3.642 -31.876 1.00 95.50 189 MET A CA 1
ATOM 1579 C C . MET A 1 189 ? 16.900 -4.159 -33.163 1.00 95.50 189 MET A C 1
ATOM 1581 O O . MET A 1 189 ? 17.272 -5.221 -33.662 1.00 95.50 189 MET A O 1
ATOM 1585 N N . GLU A 1 190 ? 15.986 -3.391 -33.758 1.00 94.25 190 GLU A N 1
ATOM 1586 C CA . GLU A 1 190 ? 15.343 -3.758 -35.024 1.00 94.25 190 GLU A CA 1
ATOM 1587 C C . GLU A 1 190 ? 16.359 -3.861 -36.177 1.00 94.25 190 GLU A C 1
ATOM 1589 O O . GLU A 1 190 ? 16.336 -4.822 -36.954 1.00 94.25 190 GLU A O 1
ATOM 1594 N N . ALA A 1 191 ? 17.301 -2.916 -36.266 1.00 95.94 191 ALA A N 1
ATOM 1595 C CA . ALA A 1 191 ? 18.349 -2.935 -37.283 1.00 95.94 191 ALA A CA 1
ATOM 1596 C C . ALA A 1 191 ? 19.260 -4.166 -37.152 1.00 95.94 191 ALA A C 1
ATOM 1598 O O . ALA A 1 191 ? 19.537 -4.836 -38.151 1.00 95.94 191 ALA A O 1
ATOM 1599 N N . ARG A 1 192 ? 19.689 -4.501 -35.927 1.00 96.06 192 ARG A N 1
ATOM 1600 C CA . ARG A 1 192 ? 20.493 -5.700 -35.648 1.00 96.06 192 ARG A CA 1
ATOM 1601 C C . ARG A 1 192 ? 19.733 -6.975 -36.003 1.00 96.06 192 ARG A C 1
ATOM 1603 O O . ARG A 1 192 ? 20.294 -7.851 -36.660 1.00 96.06 192 ARG A O 1
ATOM 1610 N N . GLN A 1 193 ? 18.454 -7.064 -35.625 1.00 95.25 193 GLN A N 1
ATOM 1611 C CA . GLN A 1 193 ? 17.629 -8.248 -35.884 1.00 95.25 193 GLN A CA 1
ATOM 1612 C C . GLN A 1 193 ? 17.500 -8.495 -37.389 1.00 95.25 193 GLN A C 1
ATOM 1614 O O . GLN A 1 193 ? 17.634 -9.627 -37.853 1.00 95.25 193 GLN A O 1
ATOM 1619 N N . LYS A 1 194 ? 17.298 -7.427 -38.169 1.00 94.12 194 LYS A N 1
ATOM 1620 C CA . LYS A 1 194 ? 17.224 -7.509 -39.628 1.00 94.12 194 LYS A CA 1
ATOM 1621 C C . LYS A 1 194 ? 18.533 -8.001 -40.254 1.00 94.12 194 LYS A C 1
ATOM 1623 O O . LYS A 1 194 ? 18.487 -8.862 -41.127 1.00 94.12 194 LYS A O 1
ATOM 1628 N N . ILE A 1 195 ? 19.680 -7.492 -39.797 1.00 95.56 195 ILE A N 1
ATOM 1629 C CA . ILE A 1 195 ? 21.000 -7.914 -40.296 1.00 95.56 195 ILE A CA 1
ATOM 1630 C C . ILE A 1 195 ? 21.215 -9.416 -40.070 1.00 95.56 195 ILE A C 1
ATOM 1632 O O . ILE A 1 195 ? 21.638 -10.113 -40.990 1.00 95.56 195 ILE A O 1
ATOM 1636 N N . LEU A 1 196 ? 20.898 -9.932 -38.880 1.00 94.88 196 LEU A N 1
ATOM 1637 C CA . LEU A 1 196 ? 21.037 -11.362 -38.586 1.00 94.88 196 LEU A CA 1
ATOM 1638 C C . LEU A 1 196 ? 20.051 -12.230 -39.379 1.00 94.88 196 LEU A C 1
ATOM 1640 O O . LEU A 1 196 ? 20.425 -13.292 -39.878 1.00 94.88 196 LEU A O 1
ATOM 1644 N N . ALA A 1 197 ? 18.813 -11.766 -39.560 1.00 92.38 197 ALA A N 1
ATOM 1645 C CA . ALA A 1 197 ? 17.835 -12.462 -40.393 1.00 92.38 197 ALA A CA 1
ATOM 1646 C C . ALA A 1 197 ? 18.305 -12.567 -41.858 1.00 92.38 197 ALA A C 1
ATOM 1648 O O . ALA A 1 197 ? 18.163 -13.617 -42.484 1.00 92.38 197 ALA A O 1
ATOM 1649 N N . GLU A 1 198 ? 18.928 -11.514 -42.401 1.00 94.12 198 GLU A N 1
ATOM 1650 C CA . GLU A 1 198 ? 19.551 -11.527 -43.735 1.00 94.12 198 GLU A CA 1
ATOM 1651 C C . GLU A 1 198 ? 20.762 -12.478 -43.818 1.00 94.12 198 GLU A C 1
ATOM 1653 O O . GLU A 1 198 ? 21.055 -13.014 -44.888 1.00 94.12 198 GLU A O 1
ATOM 1658 N N . GLN A 1 199 ? 21.434 -12.735 -42.692 1.00 94.38 199 GLN A N 1
ATOM 1659 C CA . GLN A 1 199 ? 22.518 -13.719 -42.566 1.00 94.38 199 GLN A CA 1
ATOM 1660 C C . GLN A 1 199 ? 22.016 -15.161 -42.367 1.00 94.38 199 GLN A C 1
ATOM 1662 O O . GLN A 1 199 ? 22.822 -16.092 -42.349 1.00 94.38 199 GLN A O 1
ATOM 1667 N N . GLY A 1 200 ? 20.698 -15.363 -42.287 1.00 92.44 200 GLY A N 1
ATOM 1668 C CA . GLY A 1 200 ? 20.065 -16.678 -42.200 1.00 92.44 200 GLY A CA 1
ATOM 1669 C C . GLY A 1 200 ? 19.792 -17.171 -40.779 1.00 92.44 200 GLY A C 1
ATOM 1670 O O . GLY A 1 200 ? 19.444 -18.341 -40.618 1.00 92.44 200 GLY A O 1
ATOM 1671 N N . GLU A 1 201 ? 19.927 -16.318 -39.759 1.00 93.50 201 GLU A N 1
ATOM 1672 C CA . GLU A 1 201 ? 19.469 -16.653 -38.408 1.00 93.50 201 GLU A CA 1
ATOM 1673 C C . GLU A 1 201 ? 17.941 -16.557 -38.304 1.00 93.50 201 GLU A C 1
ATOM 1675 O O . GLU A 1 201 ? 17.299 -15.663 -38.859 1.00 93.50 201 GLU A O 1
ATOM 1680 N N . TYR A 1 202 ? 17.344 -17.500 -37.577 1.00 88.75 202 TYR A N 1
ATOM 1681 C CA . TYR A 1 202 ? 15.909 -17.531 -37.311 1.00 88.75 202 TYR A CA 1
ATOM 1682 C C . TYR A 1 202 ? 15.650 -16.745 -36.028 1.00 88.75 202 TYR A C 1
ATOM 1684 O O . TYR A 1 202 ? 16.097 -17.181 -34.981 1.00 88.75 202 TYR A O 1
ATOM 1692 N N . LEU A 1 203 ? 14.952 -15.605 -36.106 1.00 89.06 203 LEU A N 1
ATOM 1693 C CA . LEU A 1 203 ? 14.699 -14.699 -34.971 1.00 89.06 203 LEU A CA 1
ATOM 1694 C C . LEU A 1 203 ? 13.208 -14.346 -34.870 1.00 89.06 203 LEU A C 1
ATOM 1696 O O . LEU A 1 203 ? 12.820 -13.191 -35.074 1.00 89.06 203 LEU A O 1
ATOM 1700 N N . PHE A 1 204 ? 12.356 -15.345 -34.619 1.00 86.88 204 PHE A N 1
ATOM 1701 C CA . PHE A 1 204 ? 10.896 -15.173 -34.586 1.00 86.88 204 PHE A CA 1
ATOM 1702 C C . PHE A 1 204 ? 10.333 -15.055 -33.168 1.00 86.88 204 PHE A C 1
ATOM 1704 O O . PHE A 1 204 ? 9.263 -14.474 -32.976 1.00 86.88 204 PHE A O 1
ATOM 1711 N N . THR A 1 205 ? 11.039 -15.595 -32.178 1.00 91.38 205 THR A N 1
ATOM 1712 C CA . THR A 1 205 ? 10.624 -15.620 -30.773 1.00 91.38 205 THR A CA 1
ATOM 1713 C C . THR A 1 205 ? 11.633 -14.911 -29.867 1.00 91.38 205 THR A C 1
ATOM 1715 O O . THR A 1 205 ? 12.759 -14.618 -30.267 1.00 91.38 205 THR A O 1
ATOM 1718 N N . MET A 1 206 ? 11.235 -14.626 -28.621 1.00 92.19 206 MET A N 1
ATOM 1719 C CA . MET A 1 206 ? 12.155 -14.087 -27.606 1.00 92.19 206 MET A CA 1
ATOM 1720 C C . MET A 1 206 ? 13.291 -15.075 -27.294 1.00 92.19 206 MET A C 1
ATOM 1722 O O . MET A 1 206 ? 14.419 -14.642 -27.094 1.00 92.19 206 MET A O 1
ATOM 1726 N N . SER A 1 207 ? 13.002 -16.384 -27.323 1.00 93.69 207 SER A N 1
ATOM 1727 C CA . SER A 1 207 ? 13.999 -17.448 -27.135 1.00 93.69 207 SER A CA 1
ATOM 1728 C C . SER A 1 207 ? 15.019 -17.458 -28.269 1.00 93.69 207 SER A C 1
ATOM 1730 O O . SER A 1 207 ? 16.214 -17.478 -28.012 1.00 93.69 207 SER A O 1
ATOM 1732 N N . ASP A 1 208 ? 14.562 -17.357 -29.520 1.00 94.50 208 ASP A N 1
ATOM 1733 C CA . ASP A 1 208 ? 15.470 -17.293 -30.669 1.00 94.50 208 ASP A CA 1
ATOM 1734 C C . ASP A 1 208 ? 16.419 -16.088 -30.571 1.00 94.50 208 ASP A C 1
ATOM 1736 O O . ASP A 1 208 ? 17.595 -16.167 -30.916 1.00 94.50 208 ASP A O 1
ATOM 1740 N N . MET A 1 209 ? 15.896 -14.957 -30.088 1.00 94.69 209 MET A N 1
ATOM 1741 C CA . MET A 1 209 ? 16.673 -13.741 -29.877 1.00 94.69 209 MET A CA 1
ATOM 1742 C C . MET A 1 209 ? 17.694 -13.902 -28.742 1.00 94.69 209 MET A C 1
ATOM 1744 O O . MET A 1 209 ? 18.822 -13.444 -28.898 1.00 94.69 209 MET A O 1
ATOM 1748 N N . GLU A 1 210 ? 17.342 -14.571 -27.639 1.00 95.25 210 GLU A N 1
ATOM 1749 C CA . GLU A 1 210 ? 18.288 -14.928 -26.567 1.00 95.25 210 GLU A CA 1
ATOM 1750 C C . GLU A 1 210 ? 19.401 -15.867 -27.071 1.00 95.25 210 GLU A C 1
ATOM 1752 O O . GLU A 1 210 ? 20.553 -15.727 -26.664 1.00 95.25 210 GLU A O 1
ATOM 1757 N N . ASP A 1 211 ? 19.101 -16.767 -28.006 1.00 95.31 211 ASP A N 1
ATOM 1758 C CA . ASP A 1 211 ? 20.057 -17.757 -28.520 1.00 95.31 211 ASP A CA 1
ATOM 1759 C C . ASP A 1 211 ? 20.896 -17.273 -29.724 1.00 95.31 211 ASP A C 1
ATOM 1761 O O . ASP A 1 211 ? 21.742 -18.015 -30.236 1.00 95.31 211 ASP A O 1
ATOM 1765 N N . CYS A 1 212 ? 20.701 -16.032 -30.180 1.00 95.62 212 CYS A N 1
ATOM 1766 C CA . CYS A 1 212 ? 21.341 -15.519 -31.393 1.00 95.62 212 CYS A CA 1
ATOM 1767 C C . CYS A 1 212 ? 22.845 -15.224 -31.243 1.00 95.62 212 CYS A C 1
ATOM 1769 O O . CYS A 1 212 ? 23.418 -15.169 -30.144 1.00 95.62 212 CYS A O 1
ATOM 1771 N N . SER A 1 213 ? 23.519 -15.009 -32.379 1.00 95.31 213 SER A N 1
ATOM 1772 C CA . SER A 1 213 ? 24.961 -14.734 -32.373 1.00 95.31 213 SER A CA 1
ATOM 1773 C C . SER A 1 213 ? 25.329 -13.324 -31.885 1.00 95.31 213 SER A C 1
ATOM 1775 O O . SER A 1 213 ? 26.415 -13.152 -31.318 1.00 95.31 213 SER A O 1
ATOM 1777 N N . ASP A 1 214 ? 24.441 -12.331 -32.021 1.00 96.81 214 ASP A N 1
ATOM 1778 C CA . ASP A 1 214 ? 24.689 -10.952 -31.578 1.00 96.81 214 ASP A CA 1
ATOM 1779 C C . ASP A 1 214 ? 24.529 -10.835 -30.045 1.00 96.81 214 ASP A C 1
ATOM 1781 O O . ASP A 1 214 ? 23.478 -11.159 -29.490 1.00 96.81 214 ASP A O 1
ATOM 1785 N N . PRO A 1 215 ? 25.569 -10.393 -29.313 1.00 96.06 215 PRO A N 1
ATOM 1786 C CA . PRO A 1 215 ? 25.526 -10.327 -27.853 1.00 96.06 215 PRO A CA 1
ATOM 1787 C C . PRO A 1 215 ? 24.513 -9.311 -27.307 1.00 96.06 215 PRO A C 1
ATOM 1789 O O . PRO A 1 215 ? 23.950 -9.553 -26.244 1.00 96.06 215 PRO A O 1
ATOM 1792 N N . VAL A 1 216 ? 24.264 -8.209 -28.020 1.00 95.12 216 VAL A N 1
ATOM 1793 C CA . VAL A 1 216 ? 23.333 -7.152 -27.597 1.00 95.12 216 VAL A CA 1
ATOM 1794 C C . VAL A 1 216 ? 21.893 -7.617 -27.787 1.00 95.12 216 VAL A C 1
ATOM 1796 O O . VAL A 1 216 ? 21.073 -7.485 -26.881 1.00 95.12 216 VAL A O 1
ATOM 1799 N N . LEU A 1 217 ? 21.589 -8.229 -28.936 1.00 95.31 217 LEU A N 1
ATOM 1800 C CA . LEU A 1 217 ? 20.270 -8.823 -29.162 1.00 95.31 217 LEU A CA 1
ATOM 1801 C C . LEU A 1 217 ? 19.980 -9.957 -28.190 1.00 95.31 217 LEU A C 1
ATOM 1803 O O . LEU A 1 217 ? 18.864 -10.046 -27.697 1.00 95.31 217 LEU A O 1
ATOM 1807 N N . ARG A 1 218 ? 20.975 -10.780 -27.863 1.00 95.62 218 ARG A N 1
ATOM 1808 C CA . ARG A 1 218 ? 20.835 -11.823 -26.846 1.00 95.62 218 ARG A CA 1
ATOM 1809 C C . ARG A 1 218 ? 20.491 -11.267 -25.472 1.00 95.62 218 ARG A C 1
ATOM 1811 O O . ARG A 1 218 ? 19.606 -11.807 -24.817 1.00 95.62 218 ARG A O 1
ATOM 1818 N N . GLU A 1 219 ? 21.132 -10.181 -25.045 1.00 94.06 219 GLU A N 1
ATOM 1819 C CA . GLU A 1 219 ? 20.772 -9.507 -23.792 1.00 94.06 219 GLU A CA 1
ATOM 1820 C C . GLU A 1 219 ? 19.332 -8.971 -23.829 1.00 94.06 219 GLU A C 1
ATOM 1822 O O . GLU A 1 219 ? 18.574 -9.169 -22.878 1.00 94.06 219 GLU A O 1
ATOM 1827 N N . PHE A 1 220 ? 18.921 -8.360 -24.942 1.00 94.06 220 PHE A N 1
ATOM 1828 C CA . PHE A 1 220 ? 17.555 -7.866 -25.114 1.00 94.06 220 PHE A CA 1
ATOM 1829 C C . PHE A 1 220 ? 16.512 -8.997 -25.150 1.00 94.06 220 PHE A C 1
ATOM 1831 O O . PHE A 1 220 ? 15.483 -8.923 -24.476 1.00 94.06 220 PHE A O 1
ATOM 1838 N N . GLY A 1 221 ? 16.786 -10.072 -25.893 1.00 94.25 221 GLY A N 1
ATOM 1839 C CA . GLY A 1 221 ? 15.951 -11.270 -25.978 1.00 94.25 221 GLY A CA 1
ATOM 1840 C C . GLY A 1 221 ? 15.786 -11.934 -24.618 1.00 94.25 221 GLY A C 1
ATOM 1841 O O . GLY A 1 221 ? 14.656 -12.190 -24.198 1.00 94.25 221 GLY A O 1
ATOM 1842 N N . LYS A 1 222 ? 16.897 -12.084 -23.885 1.00 93.62 222 LYS A N 1
ATOM 1843 C CA . LYS A 1 222 ? 16.908 -12.544 -22.497 1.00 93.62 222 LYS A CA 1
ATOM 1844 C C . LYS A 1 222 ? 16.026 -11.678 -21.605 1.00 93.62 222 LYS A C 1
ATOM 1846 O O . LYS A 1 222 ? 15.159 -12.200 -20.913 1.00 93.62 222 LYS A O 1
ATOM 1851 N N . PHE A 1 223 ? 16.215 -10.360 -21.639 1.00 93.25 223 PHE A N 1
ATOM 1852 C CA . PHE A 1 223 ? 15.413 -9.431 -20.846 1.00 93.25 223 PHE A CA 1
ATOM 1853 C C . PHE A 1 223 ? 13.912 -9.591 -21.131 1.00 93.25 223 PHE A C 1
ATOM 1855 O O . PHE A 1 223 ? 13.113 -9.675 -20.199 1.00 93.25 223 PHE A O 1
ATOM 1862 N N . ARG A 1 224 ? 13.518 -9.672 -22.409 1.00 92.50 224 ARG A N 1
ATOM 1863 C CA . ARG A 1 224 ? 12.112 -9.843 -22.799 1.00 92.50 224 ARG A CA 1
ATOM 1864 C C . ARG A 1 224 ? 11.549 -11.186 -22.355 1.00 92.50 224 ARG A C 1
ATOM 1866 O O . ARG A 1 224 ? 10.417 -11.227 -21.871 1.00 92.50 224 ARG A O 1
ATOM 1873 N N . LEU A 1 225 ? 12.322 -12.263 -22.506 1.00 92.00 225 LEU A N 1
ATOM 1874 C CA . LEU A 1 225 ? 11.923 -13.588 -22.050 1.00 92.00 225 LEU A CA 1
ATOM 1875 C C . LEU A 1 225 ? 11.733 -13.586 -20.534 1.00 92.00 225 LEU A C 1
ATOM 1877 O O . LEU A 1 225 ? 10.657 -13.953 -20.061 1.00 92.00 225 LEU A O 1
ATOM 1881 N N . ASP A 1 226 ? 12.723 -13.086 -19.796 1.00 91.12 226 ASP A N 1
ATOM 1882 C CA . ASP A 1 226 ? 12.679 -13.002 -18.346 1.00 91.12 226 ASP A CA 1
ATOM 1883 C C . ASP A 1 226 ? 11.501 -12.118 -17.892 1.00 91.12 226 ASP A C 1
ATOM 1885 O O . ASP A 1 226 ? 10.766 -12.517 -16.997 1.00 91.12 226 ASP A O 1
ATOM 1889 N N . LEU A 1 227 ? 11.221 -10.977 -18.528 1.00 91.69 227 LEU A N 1
ATOM 1890 C CA . LEU A 1 227 ? 10.030 -10.175 -18.218 1.00 91.69 227 LEU A CA 1
ATOM 1891 C C . LEU A 1 227 ? 8.729 -10.954 -18.479 1.00 91.69 227 LEU A C 1
ATOM 1893 O O . LEU A 1 227 ? 7.845 -10.960 -17.627 1.00 91.69 227 LEU A O 1
ATOM 1897 N N . SER A 1 228 ? 8.611 -11.624 -19.631 1.00 91.12 228 SER A N 1
ATOM 1898 C CA . SER A 1 228 ? 7.394 -12.352 -20.019 1.00 91.12 228 SER A CA 1
ATOM 1899 C C . SER A 1 228 ? 7.097 -13.544 -19.115 1.00 91.12 228 SER A C 1
ATOM 1901 O O . SER A 1 228 ? 5.956 -13.741 -18.707 1.00 91.12 228 SER A O 1
ATOM 1903 N N . MET A 1 229 ? 8.131 -14.315 -18.772 1.00 89.38 229 MET A N 1
ATOM 1904 C CA . MET A 1 229 ? 8.008 -15.444 -17.868 1.00 89.38 229 MET A CA 1
ATOM 1905 C C . MET A 1 229 ? 7.789 -14.938 -16.453 1.00 89.38 229 MET A C 1
ATOM 1907 O O . MET A 1 229 ? 7.033 -15.569 -15.723 1.00 89.38 229 MET A O 1
ATOM 1911 N N . ASN A 1 230 ? 8.419 -13.804 -16.087 1.00 88.75 230 ASN A N 1
ATOM 1912 C CA . ASN A 1 230 ? 8.449 -13.327 -14.717 1.00 88.75 230 ASN A CA 1
ATOM 1913 C C . ASN A 1 230 ? 7.418 -12.310 -14.249 1.00 88.75 230 ASN A C 1
ATOM 1915 O O . ASN A 1 230 ? 7.373 -12.022 -13.050 1.00 88.75 230 ASN A O 1
ATOM 1919 N N . LEU A 1 231 ? 6.543 -11.847 -15.132 1.00 86.94 231 LEU A N 1
ATOM 1920 C CA . LEU A 1 231 ? 5.603 -10.778 -14.820 1.00 86.94 231 LEU A CA 1
ATOM 1921 C C . LEU A 1 231 ? 4.692 -11.082 -13.620 1.00 86.94 231 LEU A C 1
ATOM 1923 O O . LEU A 1 231 ? 4.642 -10.296 -12.676 1.00 86.94 231 LEU A O 1
ATOM 1927 N N . ASP A 1 232 ? 4.026 -12.236 -13.637 1.00 83.38 232 ASP A N 1
ATOM 1928 C CA . ASP A 1 232 ? 2.953 -12.565 -12.686 1.00 83.38 232 ASP A CA 1
ATOM 1929 C C . ASP A 1 232 ? 3.434 -13.338 -11.448 1.00 83.38 232 ASP A C 1
ATOM 1931 O O . ASP A 1 232 ? 2.637 -13.728 -10.597 1.00 83.38 232 ASP A O 1
ATOM 1935 N N . TRP A 1 233 ? 4.743 -13.570 -11.325 1.00 83.06 233 TRP A N 1
ATOM 1936 C CA . TRP A 1 233 ? 5.328 -14.324 -10.213 1.00 83.06 233 TRP A CA 1
ATOM 1937 C C . TRP A 1 233 ? 6.428 -13.503 -9.493 1.00 83.06 233 TRP A C 1
ATOM 1939 O O . TRP A 1 233 ? 6.116 -12.524 -8.821 1.00 83.06 233 TRP A O 1
ATOM 1949 N N . ALA A 1 234 ? 7.708 -13.843 -9.649 1.00 84.44 234 ALA A N 1
ATOM 1950 C CA . ALA A 1 234 ? 8.888 -13.111 -9.188 1.00 84.44 234 ALA A CA 1
ATOM 1951 C C . ALA A 1 234 ? 8.919 -11.581 -9.429 1.00 84.44 234 ALA A C 1
ATOM 1953 O O . ALA A 1 234 ? 9.511 -10.890 -8.608 1.00 84.44 234 ALA A O 1
ATOM 1954 N N . LEU A 1 235 ? 8.321 -11.019 -10.493 1.00 87.88 235 LEU A N 1
ATOM 1955 C CA . LEU A 1 235 ? 8.307 -9.555 -10.700 1.00 87.88 235 LEU A CA 1
ATOM 1956 C C . LEU A 1 235 ? 7.046 -8.865 -10.177 1.00 87.88 235 LEU A C 1
ATOM 1958 O O . LEU A 1 235 ? 7.050 -7.642 -10.029 1.00 87.88 235 LEU A O 1
ATOM 1962 N N . ALA A 1 236 ? 5.980 -9.609 -9.874 1.00 87.19 236 ALA A N 1
ATOM 1963 C CA . ALA A 1 236 ? 4.666 -9.034 -9.593 1.00 87.19 236 ALA A CA 1
ATOM 1964 C C . ALA A 1 236 ? 4.709 -8.019 -8.443 1.00 87.19 236 ALA A C 1
ATOM 1966 O O . ALA A 1 236 ? 4.092 -6.950 -8.507 1.00 87.19 236 ALA A O 1
ATOM 1967 N N . THR A 1 237 ? 5.476 -8.325 -7.394 1.00 85.00 237 THR A N 1
ATOM 1968 C CA . THR A 1 237 ? 5.598 -7.439 -6.233 1.00 85.00 237 THR A CA 1
ATOM 1969 C C . THR A 1 237 ? 6.484 -6.230 -6.524 1.00 85.00 237 THR A C 1
ATOM 1971 O O . THR A 1 237 ? 6.039 -5.107 -6.295 1.00 85.00 237 THR A O 1
ATOM 1974 N N . THR A 1 238 ? 7.655 -6.414 -7.141 1.00 89.00 238 THR A N 1
ATOM 1975 C CA . THR A 1 238 ? 8.520 -5.309 -7.598 1.00 89.00 238 THR A CA 1
ATOM 1976 C C . THR A 1 238 ? 7.764 -4.307 -8.471 1.00 89.00 238 THR A C 1
ATOM 1978 O O . THR A 1 238 ? 7.832 -3.100 -8.239 1.00 89.00 238 THR A O 1
ATOM 1981 N N . LEU A 1 239 ? 6.985 -4.792 -9.437 1.00 90.00 239 LEU A N 1
ATOM 1982 C CA . LEU A 1 239 ? 6.190 -3.954 -10.334 1.00 90.00 239 LEU A CA 1
ATOM 1983 C C . LEU A 1 239 ? 5.027 -3.261 -9.610 1.00 90.00 239 LEU A C 1
ATOM 1985 O O . LEU A 1 239 ? 4.748 -2.092 -9.871 1.00 90.00 239 LEU A O 1
ATOM 1989 N N . SER A 1 240 ? 4.387 -3.928 -8.645 1.00 88.56 240 SER A N 1
ATOM 1990 C CA . SER A 1 240 ? 3.358 -3.308 -7.791 1.00 88.56 240 SER A CA 1
ATOM 1991 C C . SER A 1 240 ? 3.924 -2.167 -6.942 1.00 88.56 240 SER A C 1
ATOM 1993 O O . SER A 1 240 ? 3.297 -1.112 -6.833 1.00 88.56 240 SER A O 1
ATOM 1995 N N . THR A 1 241 ? 5.136 -2.339 -6.406 1.00 89.25 241 THR A N 1
ATOM 1996 C CA . THR A 1 241 ? 5.871 -1.274 -5.715 1.00 89.25 241 THR A CA 1
ATOM 1997 C C . THR A 1 241 ? 6.110 -0.082 -6.637 1.00 89.25 241 THR A C 1
ATOM 1999 O O . THR A 1 241 ? 5.920 1.064 -6.225 1.00 89.25 241 THR A O 1
ATOM 2002 N N . MET A 1 242 ? 6.465 -0.328 -7.904 1.00 91.19 242 MET A N 1
ATOM 2003 C CA . MET A 1 242 ? 6.635 0.754 -8.877 1.00 91.19 242 MET A CA 1
ATOM 2004 C C . MET A 1 242 ? 5.324 1.511 -9.083 1.00 91.19 242 MET A C 1
ATOM 2006 O O . MET A 1 242 ? 5.306 2.733 -8.987 1.00 91.19 242 MET A O 1
ATOM 2010 N N . LEU A 1 243 ? 4.200 0.823 -9.295 1.00 91.06 243 LEU A N 1
ATOM 2011 C CA . LEU A 1 243 ? 2.918 1.513 -9.456 1.00 91.06 243 LEU A CA 1
ATOM 2012 C C . LEU A 1 243 ? 2.634 2.460 -8.280 1.00 91.06 243 LEU A C 1
ATOM 2014 O O . LEU A 1 243 ? 2.422 3.655 -8.489 1.00 91.06 243 LEU A O 1
ATOM 2018 N N . GLN A 1 244 ? 2.726 1.948 -7.053 1.00 90.50 244 GLN A N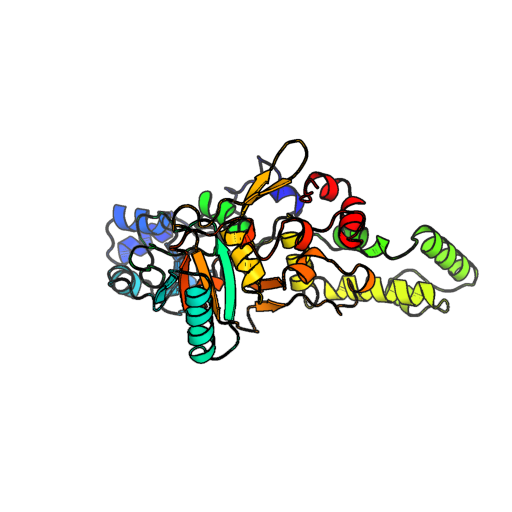 1
ATOM 2019 C CA . GLN A 1 244 ? 2.398 2.698 -5.844 1.00 90.50 244 GLN A CA 1
ATOM 2020 C C . GLN A 1 244 ? 3.257 3.965 -5.672 1.00 90.50 244 GLN A C 1
ATOM 2022 O O . GLN A 1 244 ? 2.718 5.055 -5.473 1.00 90.50 244 GLN A O 1
ATOM 2027 N N . HIS A 1 245 ? 4.586 3.859 -5.785 1.00 92.94 245 HIS A N 1
ATOM 2028 C CA . HIS A 1 245 ? 5.499 4.984 -5.513 1.00 92.94 245 HIS A CA 1
ATOM 2029 C C . HIS A 1 245 ? 5.492 6.072 -6.594 1.00 92.94 245 HIS A C 1
ATOM 2031 O O . HIS A 1 245 ? 5.861 7.224 -6.334 1.00 92.94 245 HIS A O 1
ATOM 2037 N N . TYR A 1 246 ? 5.034 5.742 -7.800 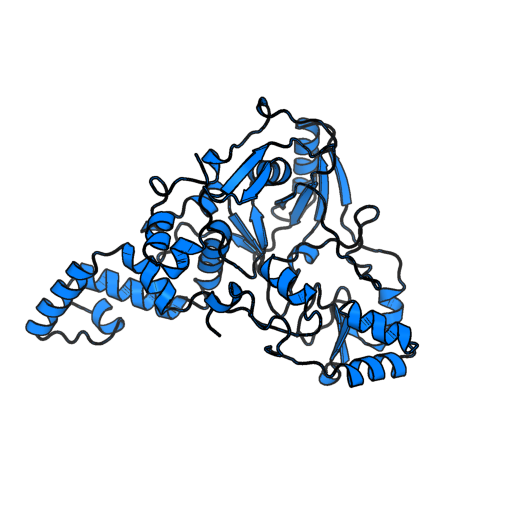1.00 93.69 246 TYR A N 1
ATOM 2038 C CA . TYR A 1 246 ? 4.854 6.711 -8.880 1.00 93.69 246 TYR A CA 1
ATOM 2039 C C . TYR A 1 246 ? 3.414 7.250 -8.973 1.00 93.69 246 TYR A C 1
ATOM 2041 O O . TYR A 1 246 ? 3.095 7.993 -9.900 1.00 93.69 246 TYR A O 1
ATOM 2049 N N . GLY A 1 247 ? 2.567 6.964 -7.975 1.00 90.19 247 GLY A N 1
ATOM 2050 C CA . GLY A 1 247 ? 1.210 7.514 -7.858 1.00 90.19 247 GLY A CA 1
ATOM 2051 C C . GLY A 1 247 ? 0.145 6.756 -8.646 1.00 90.19 2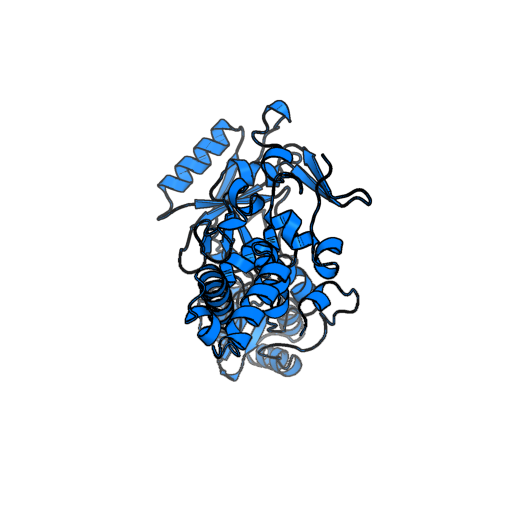47 GLY A C 1
ATOM 2052 O O . GLY A 1 247 ? -0.993 7.214 -8.769 1.00 90.19 247 GLY A O 1
ATOM 2053 N N . LEU A 1 248 ? 0.501 5.594 -9.187 1.00 91.50 248 LEU A N 1
ATOM 2054 C CA . LEU A 1 248 ? -0.420 4.725 -9.892 1.00 91.50 248 LEU A CA 1
ATOM 2055 C C . LEU A 1 248 ? -1.163 3.815 -8.895 1.00 91.50 248 LEU A C 1
ATOM 2057 O O . LEU A 1 248 ? -0.673 3.530 -7.804 1.00 91.50 248 LEU A O 1
ATOM 2061 N N . TYR A 1 249 ? -2.378 3.384 -9.239 1.00 89.88 249 TYR A N 1
ATOM 2062 C CA . TYR A 1 249 ? -3.164 2.525 -8.360 1.00 89.88 249 TYR A CA 1
ATOM 2063 C C . TYR A 1 249 ? -2.513 1.162 -8.170 1.00 89.88 249 TYR A C 1
ATOM 2065 O O . TYR A 1 249 ? -2.191 0.460 -9.119 1.00 89.88 249 TYR A O 1
ATOM 2073 N N . SER A 1 250 ? -2.394 0.750 -6.915 1.00 91.00 250 SER A N 1
ATOM 2074 C CA . SER A 1 250 ? -1.939 -0.584 -6.567 1.00 91.00 250 SER A CA 1
ATOM 2075 C C . SER A 1 250 ? -2.851 -1.186 -5.494 1.00 91.00 250 SER A C 1
ATOM 2077 O O . SER A 1 250 ? -3.472 -0.448 -4.716 1.00 91.00 250 SER A O 1
ATOM 2079 N N . PRO A 1 251 ? -2.962 -2.523 -5.440 1.00 89.19 251 PRO A N 1
ATOM 2080 C CA . PRO A 1 251 ? -3.696 -3.202 -4.385 1.00 89.19 251 PRO A CA 1
ATOM 2081 C C . PRO A 1 251 ? -2.867 -3.374 -3.105 1.00 89.19 251 PRO A C 1
ATOM 2083 O O . PRO A 1 251 ? -3.379 -3.969 -2.166 1.00 89.19 251 PRO A O 1
ATOM 2086 N N . VAL A 1 252 ? -1.614 -2.907 -3.050 1.00 91.94 252 VAL A N 1
ATOM 2087 C CA . VAL A 1 252 ? -0.695 -3.141 -1.924 1.00 91.94 252 VAL A CA 1
ATOM 2088 C C . VAL A 1 252 ? -0.643 -1.950 -0.972 1.00 91.94 252 VAL A C 1
ATOM 2090 O O . VAL A 1 252 ? -0.938 -0.817 -1.353 1.00 91.94 252 VAL A O 1
ATOM 2093 N N . LEU A 1 253 ? -0.264 -2.202 0.281 1.00 94.00 253 LEU A N 1
ATOM 2094 C CA . LEU A 1 253 ? -0.005 -1.138 1.248 1.00 94.00 253 LEU A CA 1
ATOM 2095 C C . LEU A 1 253 ? 1.475 -0.757 1.230 1.00 94.00 253 LEU A C 1
ATOM 2097 O O . LEU A 1 253 ? 2.337 -1.623 1.366 1.00 94.00 253 LEU A O 1
ATOM 2101 N N . ASP A 1 254 ? 1.752 0.538 1.133 1.00 94.06 254 ASP A N 1
ATOM 2102 C CA . ASP A 1 254 ? 3.083 1.121 1.264 1.00 94.06 254 ASP A CA 1
ATOM 2103 C C . ASP A 1 254 ? 3.516 1.228 2.734 1.00 94.06 254 ASP A C 1
ATOM 2105 O O . ASP A 1 254 ? 2.834 1.831 3.570 1.00 94.06 254 ASP A O 1
ATOM 2109 N N . LEU A 1 255 ? 4.671 0.642 3.041 1.00 96.94 255 LEU A N 1
ATOM 2110 C CA . LEU A 1 255 ? 5.372 0.699 4.320 1.00 96.94 255 LEU A CA 1
ATOM 2111 C C . LEU A 1 255 ? 6.819 1.157 4.083 1.00 96.94 255 LEU A C 1
ATOM 2113 O O . LEU A 1 255 ? 7.329 1.131 2.962 1.00 96.94 255 LEU A O 1
ATOM 2117 N N . SER A 1 256 ? 7.504 1.545 5.154 1.00 97.56 256 SER A N 1
ATOM 2118 C CA . SER A 1 256 ? 8.928 1.876 5.113 1.00 97.56 256 SER A CA 1
ATOM 2119 C C . SER A 1 256 ? 9.673 1.203 6.256 1.00 97.56 256 SER A C 1
ATOM 2121 O O . SER A 1 256 ? 9.138 1.069 7.355 1.00 97.56 256 SER A O 1
ATOM 2123 N N . SER A 1 257 ? 10.928 0.806 6.040 1.00 97.38 257 SER A N 1
ATOM 2124 C CA . SER A 1 257 ? 11.810 0.449 7.161 1.00 97.38 257 SER A CA 1
ATOM 2125 C C . SER A 1 257 ? 12.464 1.655 7.842 1.00 97.38 257 SER A C 1
ATOM 2127 O O . SER A 1 257 ? 13.142 1.483 8.856 1.00 97.38 257 SER A O 1
ATOM 2129 N N . SER A 1 258 ? 12.257 2.865 7.319 1.00 97.94 258 SER A N 1
ATOM 2130 C CA . SER A 1 258 ? 12.797 4.103 7.875 1.00 97.94 258 SER A CA 1
ATOM 2131 C C . SER A 1 258 ? 11.764 4.842 8.721 1.00 97.94 258 SER A C 1
ATOM 2133 O O . SER A 1 258 ? 10.663 5.167 8.268 1.00 97.94 258 SER A O 1
ATOM 2135 N N . LEU A 1 259 ? 12.151 5.151 9.962 1.00 98.12 259 LEU A N 1
ATOM 2136 C CA . LEU A 1 259 ? 11.361 6.000 10.853 1.00 98.12 259 LEU A CA 1
ATOM 2137 C C . LEU A 1 259 ? 11.211 7.413 10.279 1.00 98.12 259 LEU A C 1
ATOM 2139 O O . LEU A 1 259 ? 10.136 7.997 10.375 1.00 98.12 259 LEU A O 1
ATOM 2143 N N . ASP A 1 260 ? 12.262 7.945 9.654 1.00 98.25 260 ASP A N 1
ATOM 2144 C CA . ASP A 1 260 ? 12.267 9.313 9.138 1.00 98.25 260 ASP A CA 1
ATOM 2145 C C . ASP A 1 260 ? 11.311 9.457 7.948 1.00 98.25 260 ASP A C 1
ATOM 2147 O O . ASP A 1 260 ? 10.573 10.439 7.865 1.00 98.25 260 ASP A O 1
ATOM 2151 N N . VAL A 1 261 ? 11.245 8.444 7.074 1.00 98.44 261 VAL A N 1
ATOM 2152 C CA . VAL A 1 261 ? 10.272 8.393 5.969 1.00 98.44 261 VAL A CA 1
ATOM 2153 C C . VAL A 1 261 ? 8.843 8.361 6.513 1.00 98.44 261 VAL A C 1
ATOM 2155 O O . VAL A 1 261 ? 7.977 9.101 6.046 1.00 98.44 261 VAL A O 1
ATOM 2158 N N . ALA A 1 262 ? 8.575 7.541 7.531 1.00 98.38 262 ALA A N 1
ATOM 2159 C CA . ALA A 1 262 ? 7.255 7.514 8.152 1.00 98.38 262 ALA A CA 1
ATOM 2160 C C . ALA A 1 262 ? 6.918 8.850 8.833 1.00 98.38 262 ALA A C 1
ATOM 2162 O O . ALA A 1 262 ? 5.807 9.354 8.680 1.00 98.38 262 ALA A O 1
ATOM 2163 N N . LEU A 1 263 ? 7.877 9.473 9.519 1.00 98.25 263 LEU A N 1
ATOM 2164 C CA . LEU A 1 263 ? 7.697 10.792 10.117 1.00 98.25 263 LEU A CA 1
ATOM 2165 C C . LEU A 1 263 ? 7.389 11.857 9.059 1.00 98.25 263 LEU A C 1
ATOM 2167 O O . LEU A 1 263 ? 6.502 12.682 9.286 1.00 98.25 263 LEU A O 1
ATOM 2171 N N . PHE A 1 264 ? 8.044 11.813 7.894 1.00 98.31 264 PHE A N 1
ATOM 2172 C CA . PHE A 1 264 ? 7.719 12.684 6.764 1.00 98.31 264 PHE A CA 1
ATOM 2173 C C . PHE A 1 264 ? 6.235 12.568 6.396 1.00 98.31 264 PHE A C 1
ATOM 2175 O O . PHE A 1 264 ? 5.521 13.568 6.438 1.00 98.31 264 PHE A O 1
ATOM 2182 N N . PHE A 1 265 ? 5.734 11.356 6.135 1.00 97.75 265 PHE A N 1
ATOM 2183 C CA . PHE A 1 265 ? 4.327 11.151 5.762 1.00 97.75 265 PHE A CA 1
ATOM 2184 C C . PHE A 1 265 ? 3.333 11.483 6.887 1.00 97.75 265 PHE A C 1
ATOM 2186 O O . PHE A 1 265 ? 2.196 11.863 6.611 1.00 97.75 265 PHE A O 1
ATOM 2193 N N . ALA A 1 266 ? 3.744 11.381 8.152 1.00 98.06 266 ALA A N 1
ATOM 2194 C CA . ALA A 1 266 ? 2.924 11.799 9.287 1.00 98.06 266 ALA A CA 1
ATOM 2195 C C . ALA A 1 266 ? 2.832 13.327 9.425 1.00 98.06 266 ALA A C 1
ATOM 2197 O O . ALA A 1 266 ? 1.809 13.849 9.868 1.00 98.06 266 ALA A O 1
ATOM 2198 N N . THR A 1 267 ? 3.874 14.054 9.021 1.00 98.06 267 THR A N 1
ATOM 2199 C CA . THR A 1 267 ? 4.017 15.497 9.286 1.00 98.06 267 THR A CA 1
ATOM 2200 C C . THR A 1 267 ? 3.848 16.386 8.060 1.00 98.06 267 THR A C 1
ATOM 2202 O O . THR A 1 267 ? 3.744 17.605 8.191 1.00 98.06 267 THR A O 1
ATOM 2205 N N . HIS A 1 268 ? 3.763 15.791 6.871 1.00 97.75 268 HIS A N 1
ATOM 2206 C CA . HIS A 1 268 ? 3.527 16.499 5.622 1.00 97.75 268 HIS A CA 1
ATOM 2207 C C . HIS A 1 268 ? 2.192 16.096 5.007 1.00 97.75 268 HIS A C 1
ATOM 2209 O O . HIS A 1 268 ? 1.851 14.915 4.933 1.00 97.75 268 HIS A O 1
ATOM 2215 N N . LYS A 1 269 ? 1.440 17.084 4.523 1.00 96.38 269 LYS A N 1
ATOM 2216 C CA . LYS A 1 269 ? 0.150 16.884 3.868 1.00 96.38 269 LYS A CA 1
ATOM 2217 C C . LYS A 1 269 ? 0.304 16.940 2.356 1.00 96.38 269 LYS A C 1
ATOM 2219 O O . LYS A 1 269 ? 0.720 17.958 1.806 1.00 96.38 269 LYS A O 1
ATOM 2224 N N . TYR A 1 270 ? -0.096 15.863 1.690 1.00 95.25 270 TYR A N 1
ATOM 2225 C CA . TYR A 1 270 ? -0.174 15.809 0.234 1.00 95.25 270 TYR A CA 1
ATOM 2226 C C . TYR A 1 270 ? -1.305 16.700 -0.298 1.00 95.25 270 TYR A C 1
ATOM 2228 O O . TYR A 1 270 ? -2.444 16.618 0.171 1.00 95.25 270 TYR A O 1
ATOM 2236 N N . THR A 1 271 ? -1.006 17.491 -1.326 1.00 93.94 271 THR A N 1
ATOM 2237 C CA . THR A 1 271 ? -1.980 18.272 -2.092 1.00 93.94 271 THR A CA 1
ATOM 2238 C C . THR A 1 271 ? -1.719 18.093 -3.585 1.00 93.94 271 THR A C 1
ATOM 2240 O O . THR A 1 271 ? -0.588 18.249 -4.041 1.00 93.94 271 THR A O 1
ATOM 2243 N N . ASN A 1 272 ? -2.768 17.805 -4.357 1.00 90.38 272 ASN A N 1
ATOM 2244 C CA . ASN A 1 272 ? -2.702 17.775 -5.817 1.00 90.38 272 ASN A CA 1
ATOM 2245 C C . ASN A 1 272 ? -3.217 19.108 -6.387 1.00 90.38 272 ASN A C 1
ATOM 2247 O O . ASN A 1 272 ? -4.358 19.483 -6.112 1.00 90.38 272 ASN A O 1
ATOM 2251 N N . LEU A 1 273 ? -2.383 19.827 -7.139 1.00 89.00 273 LEU A N 1
ATOM 2252 C CA . LEU A 1 273 ? -2.703 21.105 -7.785 1.00 89.00 273 LEU A CA 1
ATOM 2253 C C . LEU A 1 273 ? -2.704 20.942 -9.311 1.00 89.00 273 LEU A C 1
ATOM 2255 O O . LEU A 1 273 ? -2.141 19.991 -9.847 1.00 89.00 273 LEU A O 1
ATOM 2259 N N . GLU A 1 274 ? -3.265 21.916 -10.032 1.00 83.38 274 GLU A N 1
ATOM 2260 C CA . GLU A 1 274 ? -3.197 21.943 -11.505 1.00 83.38 274 GLU A CA 1
ATOM 2261 C C . GLU A 1 274 ? -1.752 21.972 -12.030 1.00 83.38 274 GLU A C 1
ATOM 2263 O O . GLU A 1 274 ? -1.461 21.403 -13.077 1.00 83.38 274 GLU A O 1
ATOM 2268 N N . SER A 1 275 ? -0.838 22.609 -11.293 1.00 83.12 275 SER A N 1
ATOM 2269 C CA . SER A 1 275 ? 0.584 22.715 -11.638 1.00 83.12 275 SER A CA 1
ATOM 2270 C C . SER A 1 275 ? 1.425 21.503 -11.219 1.00 83.12 275 SER A C 1
ATOM 2272 O O . SER A 1 275 ? 2.638 21.528 -11.406 1.00 83.12 275 SER A O 1
ATOM 2274 N N . GLY A 1 276 ? 0.814 20.481 -10.613 1.00 87.69 276 GLY A N 1
ATOM 2275 C CA . GLY A 1 276 ? 1.494 19.314 -10.053 1.00 87.69 276 GLY A CA 1
ATOM 2276 C C . GLY A 1 276 ? 1.151 19.081 -8.583 1.00 87.69 276 GLY A C 1
ATOM 2277 O O . GLY A 1 276 ? 0.348 19.782 -7.973 1.00 87.69 276 GLY A O 1
ATOM 2278 N N . SER A 1 277 ? 1.763 18.070 -7.989 1.00 93.12 277 SER A N 1
ATOM 2279 C CA . SER A 1 277 ? 1.580 17.719 -6.585 1.00 93.12 277 SER A CA 1
ATOM 2280 C C . SER A 1 277 ? 2.606 18.388 -5.678 1.00 93.12 277 SER A C 1
ATOM 2282 O O . SER A 1 277 ? 3.706 18.734 -6.105 1.00 93.12 277 SER A O 1
ATOM 2284 N N . LYS A 1 278 ? 2.257 18.540 -4.402 1.00 95.38 278 LYS A N 1
ATOM 2285 C CA . LYS A 1 278 ? 3.187 18.988 -3.367 1.00 95.38 278 LYS A CA 1
ATOM 2286 C C . LYS A 1 278 ? 2.884 18.378 -2.000 1.00 95.38 278 LYS A C 1
ATOM 2288 O O . LYS A 1 278 ? 1.752 17.970 -1.735 1.00 95.38 278 LYS A O 1
ATOM 2293 N N . TYR A 1 279 ? 3.885 18.373 -1.134 1.00 96.00 279 TYR A N 1
ATOM 2294 C CA . TYR A 1 279 ? 3.787 18.087 0.288 1.00 96.00 279 TYR A CA 1
ATOM 2295 C C . TYR A 1 279 ? 4.062 19.361 1.083 1.00 96.00 279 TYR A C 1
ATOM 2297 O O . TYR A 1 279 ? 5.150 19.920 1.001 1.00 96.00 279 TYR A O 1
ATOM 2305 N N . ASP A 1 280 ? 3.080 19.802 1.865 1.00 95.25 280 ASP A N 1
ATOM 2306 C CA . ASP A 1 280 ? 3.240 20.932 2.783 1.00 95.25 280 ASP A CA 1
ATOM 2307 C C . ASP A 1 280 ? 3.519 20.411 4.196 1.00 95.25 280 ASP A C 1
ATOM 2309 O O . ASP A 1 280 ? 2.785 19.547 4.684 1.00 95.25 280 ASP A O 1
ATOM 2313 N N . PHE A 1 281 ? 4.540 20.938 4.874 1.00 97.06 281 PHE A N 1
ATOM 2314 C CA . PHE A 1 281 ? 4.772 20.638 6.286 1.00 97.06 281 PHE A CA 1
ATOM 2315 C C . PHE A 1 281 ? 3.630 21.202 7.144 1.00 97.06 281 PHE A C 1
ATOM 2317 O O . PHE A 1 281 ? 3.301 22.385 7.068 1.00 97.06 281 PHE A O 1
ATOM 2324 N N . ILE A 1 282 ? 3.022 20.354 7.975 1.00 96.69 282 ILE A N 1
ATOM 2325 C CA . ILE A 1 282 ? 1.903 20.714 8.862 1.00 96.69 282 ILE A CA 1
ATOM 2326 C C . ILE A 1 282 ? 2.190 20.403 10.340 1.00 96.69 282 ILE A C 1
ATOM 2328 O O . ILE A 1 282 ? 1.275 20.418 11.171 1.00 96.69 282 ILE A O 1
ATOM 2332 N N . GLY A 1 283 ? 3.446 20.097 10.682 1.00 96.88 283 GLY A N 1
ATOM 2333 C CA . GLY A 1 283 ? 3.826 19.631 12.015 1.00 96.88 283 GLY A CA 1
ATOM 2334 C C . GLY A 1 283 ? 3.137 18.315 12.379 1.00 96.88 283 GLY A C 1
ATOM 2335 O O . GLY A 1 283 ? 2.809 17.502 11.523 1.00 96.88 283 GLY A O 1
ATOM 2336 N N . THR A 1 284 ? 2.861 18.100 13.662 1.00 97.19 284 THR A N 1
ATOM 2337 C CA . THR A 1 284 ? 2.176 16.894 14.172 1.00 97.19 284 THR A CA 1
ATOM 2338 C C . THR A 1 284 ? 0.647 16.968 14.074 1.00 97.19 284 THR A C 1
ATOM 2340 O O . THR A 1 284 ? -0.069 16.203 14.726 1.00 97.19 284 THR A O 1
ATOM 2343 N N . ASN A 1 285 ? 0.121 17.912 13.282 1.00 96.25 285 ASN A N 1
ATOM 2344 C CA . ASN A 1 285 ? -1.313 18.144 13.113 1.00 96.25 285 ASN A CA 1
ATOM 2345 C C . ASN A 1 285 ? -2.055 18.343 14.454 1.00 96.25 285 ASN A C 1
ATOM 2347 O O . ASN A 1 285 ? -3.129 17.784 14.681 1.00 96.25 285 ASN A O 1
ATOM 2351 N N . ASN A 1 286 ? -1.471 19.140 15.357 1.00 94.19 286 ASN A N 1
ATOM 2352 C CA . ASN A 1 286 ? -1.975 19.378 16.717 1.00 94.19 286 ASN A CA 1
ATOM 2353 C C . ASN A 1 286 ? -2.120 18.086 17.542 1.00 94.19 286 ASN A C 1
ATOM 2355 O O . ASN A 1 286 ? -3.173 17.845 18.134 1.00 94.19 286 ASN A O 1
ATOM 2359 N N . GLY A 1 287 ? -1.090 17.235 17.538 1.00 95.12 287 GLY A N 1
ATOM 2360 C CA . GLY A 1 287 ? -1.093 15.989 18.310 1.00 95.12 287 GLY A CA 1
ATOM 2361 C C . GLY A 1 287 ? -1.925 14.859 17.700 1.00 95.12 287 GLY A C 1
ATOM 2362 O O . GLY A 1 287 ? -2.212 13.880 18.380 1.00 95.12 287 GLY A O 1
ATOM 2363 N N . LYS A 1 288 ? -2.355 14.986 16.438 1.00 96.19 288 LYS A N 1
ATOM 2364 C CA . LYS A 1 288 ? -3.179 13.971 15.757 1.00 96.19 288 LYS A CA 1
ATOM 2365 C C . LYS A 1 288 ? -2.381 13.033 14.869 1.00 96.19 288 LYS A C 1
ATOM 2367 O O . LYS A 1 288 ? -2.881 11.956 14.555 1.00 96.19 288 LYS A O 1
ATOM 2372 N N . ALA A 1 289 ? -1.192 13.444 14.433 1.00 98.06 289 ALA A N 1
ATOM 2373 C CA . ALA A 1 289 ? -0.352 12.624 13.577 1.00 98.06 289 ALA A CA 1
ATOM 2374 C C . ALA A 1 289 ? 0.045 11.326 14.290 1.00 98.06 289 ALA A C 1
ATOM 2376 O O . ALA A 1 289 ? 0.321 11.322 15.493 1.00 98.06 289 ALA A O 1
ATOM 2377 N N . VAL A 1 290 ? 0.068 10.226 13.540 1.00 98.25 290 VAL A N 1
ATOM 2378 C CA . VAL A 1 290 ? 0.339 8.889 14.071 1.00 98.25 290 VAL A CA 1
ATOM 2379 C C . VAL A 1 290 ? 1.392 8.157 13.256 1.00 98.25 290 VAL A C 1
ATOM 2381 O O . VAL A 1 290 ? 1.500 8.329 12.039 1.00 98.25 290 VAL A O 1
ATOM 2384 N N . LEU A 1 291 ? 2.132 7.288 13.940 1.00 98.44 291 LEU A N 1
ATOM 2385 C CA . LEU A 1 291 ? 2.979 6.268 13.340 1.00 98.44 291 LEU A CA 1
ATOM 2386 C C . LEU A 1 291 ? 2.440 4.887 13.709 1.00 98.44 291 LEU A C 1
ATOM 2388 O O . LEU A 1 291 ? 2.298 4.560 14.887 1.00 98.44 291 LEU A O 1
ATOM 2392 N N . TYR A 1 292 ? 2.172 4.072 12.698 1.00 98.44 292 TYR A N 1
ATOM 2393 C CA . TYR A 1 292 ? 1.852 2.659 12.858 1.00 98.44 292 TYR A CA 1
ATOM 2394 C C . TYR A 1 292 ? 3.141 1.843 12.840 1.00 98.44 292 TYR A C 1
ATOM 2396 O O . TYR A 1 292 ? 3.964 2.015 11.936 1.00 98.44 292 TYR A O 1
ATOM 2404 N N . LEU A 1 293 ? 3.303 0.958 13.824 1.00 98.19 293 LEU A N 1
ATOM 2405 C CA . LEU A 1 293 ? 4.417 0.018 13.922 1.00 98.19 293 LEU A CA 1
ATOM 2406 C C . LEU A 1 293 ? 3.914 -1.372 13.559 1.00 98.19 293 LEU A C 1
ATOM 2408 O O . LEU A 1 293 ? 3.065 -1.939 14.247 1.00 98.19 293 LEU A O 1
ATOM 2412 N N . ILE A 1 294 ? 4.441 -1.903 12.465 1.00 98.12 294 ILE A N 1
ATOM 2413 C CA . ILE A 1 294 ? 3.982 -3.140 11.845 1.00 98.12 294 ILE A CA 1
ATOM 2414 C C . ILE A 1 294 ? 5.127 -4.143 11.895 1.00 98.12 294 ILE A C 1
ATOM 2416 O O . ILE A 1 294 ? 6.223 -3.864 11.412 1.00 98.12 294 ILE A O 1
ATOM 2420 N N . ARG A 1 295 ? 4.892 -5.316 12.480 1.00 97.56 295 ARG A N 1
ATOM 2421 C CA . ARG A 1 295 ? 5.887 -6.389 12.506 1.00 97.56 295 ARG A CA 1
ATOM 2422 C C . ARG A 1 295 ? 6.089 -6.942 11.100 1.00 97.56 295 ARG A C 1
ATOM 2424 O O . ARG A 1 295 ? 5.134 -7.382 10.465 1.00 97.56 295 ARG A O 1
ATOM 2431 N N . GLU A 1 296 ? 7.336 -6.976 10.641 1.00 96.69 296 GLU A N 1
ATOM 2432 C CA . GLU A 1 296 ? 7.680 -7.553 9.343 1.00 96.69 296 GLU A CA 1
ATOM 2433 C C . GLU A 1 296 ? 7.344 -9.053 9.323 1.00 96.69 296 GLU A C 1
ATOM 2435 O O . GLU A 1 296 ? 7.805 -9.832 10.166 1.00 96.69 296 GLU A O 1
ATOM 2440 N N . ASP A 1 297 ? 6.575 -9.471 8.320 1.00 95.81 297 ASP A N 1
ATOM 2441 C CA . ASP A 1 297 ? 6.438 -10.872 7.939 1.00 95.81 297 ASP A CA 1
ATOM 2442 C C . ASP A 1 297 ? 6.913 -11.046 6.502 1.00 95.81 297 ASP A C 1
ATOM 2444 O O . ASP A 1 297 ? 6.250 -10.636 5.556 1.00 95.81 297 ASP A O 1
ATOM 2448 N N . ARG A 1 298 ? 8.077 -11.677 6.334 1.00 93.06 298 ARG A N 1
ATOM 2449 C CA . ARG A 1 298 ? 8.737 -11.828 5.028 1.00 93.06 298 ARG A CA 1
ATOM 2450 C C . ARG A 1 298 ? 7.979 -12.710 4.030 1.00 93.06 298 ARG A C 1
ATOM 2452 O O . ARG A 1 298 ? 8.436 -12.854 2.901 1.00 93.06 298 ARG A O 1
ATOM 2459 N N . LYS A 1 299 ? 6.879 -13.356 4.432 1.00 92.25 299 LYS A N 1
ATOM 2460 C CA . LYS A 1 299 ? 6.000 -14.088 3.506 1.00 92.25 299 LYS A CA 1
ATOM 2461 C C . LYS A 1 299 ? 4.931 -13.185 2.900 1.00 92.25 299 LYS A C 1
ATOM 2463 O O . LYS A 1 299 ? 4.525 -13.414 1.765 1.00 92.25 299 LYS A O 1
ATOM 2468 N N . GLU A 1 300 ? 4.504 -12.175 3.651 1.00 93.06 300 GLU A N 1
ATOM 2469 C CA . GLU A 1 300 ? 3.415 -11.264 3.280 1.00 93.06 300 GLU A CA 1
ATOM 2470 C C . GLU A 1 300 ? 3.912 -9.864 2.899 1.00 93.06 300 GLU A C 1
ATOM 2472 O O . GLU A 1 300 ? 3.169 -9.057 2.335 1.00 93.06 300 GLU A O 1
ATOM 2477 N N . MET A 1 301 ? 5.169 -9.562 3.218 1.00 94.50 301 MET A N 1
ATOM 2478 C CA . MET A 1 301 ? 5.806 -8.271 3.008 1.00 94.50 301 MET A CA 1
ATOM 2479 C C . MET A 1 301 ? 7.108 -8.446 2.245 1.00 94.50 301 MET A C 1
ATOM 2481 O O . MET A 1 301 ? 7.910 -9.333 2.544 1.00 94.50 301 MET A O 1
ATOM 2485 N N . GLU A 1 302 ? 7.327 -7.567 1.277 1.00 92.81 302 GLU A N 1
ATOM 2486 C CA . GLU A 1 302 ? 8.481 -7.633 0.393 1.00 92.81 302 GLU A CA 1
ATOM 2487 C C . GLU A 1 302 ? 9.111 -6.258 0.244 1.00 92.81 302 GLU A C 1
ATOM 2489 O O . GLU A 1 302 ? 8.431 -5.243 0.081 1.00 92.81 302 GLU A O 1
ATOM 2494 N N . ARG A 1 303 ? 10.436 -6.232 0.332 1.00 92.81 303 ARG A N 1
ATOM 2495 C CA . ARG A 1 303 ? 11.230 -5.020 0.152 1.00 92.81 303 ARG A CA 1
ATOM 2496 C C . ARG A 1 303 ? 11.425 -4.768 -1.329 1.00 92.81 303 ARG A C 1
ATOM 2498 O O . ARG A 1 303 ? 11.453 -5.706 -2.119 1.00 92.81 303 ARG A O 1
ATOM 2505 N N . HIS A 1 304 ? 11.607 -3.509 -1.696 1.00 91.00 304 HIS A N 1
ATOM 2506 C CA . HIS A 1 304 ? 12.009 -3.191 -3.055 1.00 91.00 304 HIS A CA 1
ATOM 2507 C C . HIS A 1 304 ? 13.345 -3.873 -3.415 1.00 91.00 304 HIS A C 1
ATOM 2509 O O . HIS A 1 304 ? 14.368 -3.616 -2.777 1.00 91.00 304 HIS A O 1
ATOM 2515 N N . ASP A 1 305 ? 13.333 -4.726 -4.442 1.00 88.25 305 ASP A N 1
ATOM 2516 C CA . ASP A 1 305 ? 14.535 -5.374 -4.965 1.00 88.25 305 ASP A CA 1
ATOM 2517 C C . ASP A 1 305 ? 15.221 -4.484 -6.009 1.00 88.25 305 ASP A C 1
ATOM 2519 O O . ASP A 1 305 ? 14.884 -4.498 -7.194 1.00 88.25 305 ASP A O 1
ATOM 2523 N N . ARG A 1 306 ? 16.211 -3.712 -5.555 1.00 84.25 306 ARG A N 1
ATOM 2524 C CA . ARG A 1 306 ? 17.037 -2.850 -6.417 1.00 84.25 306 ARG A CA 1
ATOM 2525 C C . ARG A 1 306 ? 17.894 -3.633 -7.417 1.00 84.25 306 ARG A C 1
ATOM 2527 O O . ARG A 1 306 ? 18.274 -3.089 -8.448 1.00 84.25 306 ARG A O 1
ATOM 2534 N N . ASP A 1 307 ? 18.218 -4.885 -7.096 1.00 85.06 307 ASP A N 1
ATOM 2535 C CA . ASP A 1 307 ? 19.116 -5.733 -7.881 1.00 85.06 307 ASP A CA 1
ATOM 2536 C C . ASP A 1 307 ? 18.328 -6.588 -8.895 1.00 85.06 307 ASP A C 1
ATOM 2538 O O . ASP A 1 307 ? 18.908 -7.339 -9.688 1.00 85.06 307 ASP A O 1
ATOM 2542 N N . CYS A 1 308 ? 17.000 -6.426 -8.923 1.00 85.88 308 CYS A N 1
ATOM 2543 C CA . CYS A 1 308 ? 16.106 -7.066 -9.871 1.00 85.88 308 CYS A CA 1
ATOM 2544 C C . CYS A 1 308 ? 16.527 -6.751 -11.312 1.00 85.88 308 CYS A C 1
ATOM 2546 O O . CYS A 1 308 ? 16.550 -5.597 -11.749 1.00 85.88 308 CYS A O 1
ATOM 2548 N N . PHE A 1 309 ? 16.806 -7.801 -12.087 1.00 83.88 309 PHE A N 1
ATOM 2549 C CA . PHE A 1 309 ? 17.317 -7.683 -13.454 1.00 83.88 309 PHE A CA 1
ATOM 2550 C C . PHE A 1 309 ? 16.442 -6.803 -14.363 1.00 83.88 309 PHE A C 1
ATOM 2552 O O . PHE A 1 309 ? 16.975 -6.170 -15.270 1.00 83.88 309 PHE A O 1
ATOM 2559 N N . ALA A 1 310 ? 15.125 -6.763 -14.123 1.00 84.06 310 ALA A N 1
ATOM 2560 C CA . ALA A 1 310 ? 14.173 -6.059 -14.974 1.00 84.06 310 ALA A CA 1
ATOM 2561 C C . ALA A 1 310 ? 14.209 -4.535 -14.794 1.00 84.06 310 ALA A C 1
ATOM 2563 O O . ALA A 1 310 ? 13.784 -3.805 -15.688 1.00 84.06 310 ALA A O 1
ATOM 2564 N N . ILE A 1 311 ? 14.686 -4.060 -13.639 1.00 87.12 311 ILE A N 1
ATOM 2565 C CA . ILE A 1 311 ? 14.623 -2.645 -13.253 1.00 87.12 311 ILE A CA 1
ATOM 2566 C C . ILE A 1 311 ? 15.966 -2.057 -12.811 1.00 87.12 311 ILE A C 1
ATOM 2568 O O . ILE A 1 311 ? 16.069 -0.837 -12.698 1.00 87.12 311 ILE A O 1
ATOM 2572 N N . LYS A 1 312 ? 17.002 -2.882 -12.604 1.00 85.19 312 LYS A N 1
ATOM 2573 C CA . LYS A 1 312 ? 18.320 -2.445 -12.109 1.00 85.19 312 LYS A CA 1
ATOM 2574 C C . LYS A 1 312 ? 18.922 -1.281 -12.905 1.00 85.19 312 LYS A C 1
ATOM 2576 O O . LYS A 1 312 ? 19.527 -0.397 -12.320 1.00 85.19 312 LYS A O 1
ATOM 2581 N N . ASN A 1 313 ? 18.718 -1.246 -14.225 1.00 86.06 313 ASN A N 1
ATOM 2582 C CA . ASN A 1 313 ? 19.282 -0.211 -15.099 1.00 86.06 313 ASN A CA 1
ATOM 2583 C C . ASN A 1 313 ? 18.543 1.131 -14.989 1.00 86.06 313 ASN A C 1
ATOM 2585 O O . ASN A 1 313 ? 19.072 2.159 -15.403 1.00 86.06 313 ASN A O 1
ATOM 2589 N N . PHE A 1 314 ? 17.315 1.120 -14.468 1.00 87.69 314 PHE A N 1
ATOM 2590 C CA . PHE A 1 314 ? 16.528 2.329 -14.263 1.00 87.69 314 PHE A CA 1
ATOM 2591 C C . PHE A 1 314 ? 16.785 2.986 -12.906 1.00 87.69 314 PHE A C 1
ATOM 2593 O O . PHE A 1 314 ? 16.474 4.167 -12.773 1.00 87.69 314 PHE A O 1
ATOM 2600 N N . GLU A 1 315 ? 17.293 2.231 -11.922 1.00 89.94 315 GLU A N 1
ATOM 2601 C CA . GLU A 1 315 ? 17.468 2.665 -10.527 1.00 89.94 315 GLU A CA 1
ATOM 2602 C C . GLU A 1 315 ? 16.261 3.481 -10.015 1.00 89.94 315 GLU A C 1
ATOM 2604 O O . GLU A 1 315 ? 16.388 4.682 -9.777 1.00 89.94 315 GLU A O 1
ATOM 2609 N N . PRO A 1 316 ? 15.061 2.882 -9.879 1.00 93.62 316 PRO A N 1
ATOM 2610 C CA . PRO A 1 316 ? 13.845 3.628 -9.554 1.00 93.62 316 PRO A CA 1
ATOM 2611 C C . PRO A 1 316 ? 13.975 4.321 -8.192 1.00 93.62 316 PRO A C 1
ATOM 2613 O O . PRO A 1 316 ? 13.867 3.708 -7.129 1.00 93.62 316 PRO A O 1
ATOM 2616 N N . LEU A 1 317 ? 14.225 5.629 -8.215 1.00 95.50 317 LEU A N 1
ATOM 2617 C CA . LEU A 1 317 ? 14.752 6.333 -7.049 1.00 95.50 317 LEU A CA 1
ATOM 2618 C C . LEU A 1 317 ? 13.709 6.557 -5.951 1.00 95.50 317 LEU A C 1
ATOM 2620 O O . LEU A 1 317 ? 14.076 6.593 -4.781 1.00 95.50 317 LEU A O 1
ATOM 2624 N N . ARG A 1 318 ? 12.418 6.701 -6.281 1.00 95.56 318 ARG A N 1
ATOM 2625 C CA . ARG A 1 318 ? 11.351 6.894 -5.273 1.00 95.56 318 ARG A CA 1
ATOM 2626 C C . ARG A 1 318 ? 11.260 5.749 -4.252 1.00 95.56 318 ARG A C 1
ATOM 2628 O O . ARG A 1 318 ? 11.369 6.029 -3.060 1.00 95.56 318 ARG A O 1
ATOM 2635 N N . PRO A 1 319 ? 11.073 4.481 -4.661 1.00 95.62 319 PRO A N 1
ATOM 2636 C CA . PRO A 1 319 ? 11.005 3.362 -3.720 1.00 95.62 319 PRO A CA 1
ATOM 2637 C C . PRO A 1 319 ? 12.328 3.138 -2.974 1.00 95.62 319 PRO A C 1
ATOM 2639 O O . PRO A 1 319 ? 12.294 2.738 -1.812 1.00 95.62 319 PRO A O 1
ATOM 2642 N N . ILE A 1 320 ? 13.473 3.448 -3.597 1.00 95.31 320 ILE A N 1
ATOM 2643 C CA . ILE A 1 320 ? 14.793 3.389 -2.949 1.00 95.31 320 ILE A CA 1
ATOM 2644 C C . ILE A 1 320 ? 14.898 4.444 -1.839 1.00 95.31 320 ILE A C 1
ATOM 2646 O O . ILE A 1 320 ? 15.160 4.102 -0.692 1.00 95.31 320 ILE A O 1
ATOM 2650 N N . LYS A 1 321 ? 14.643 5.721 -2.151 1.00 96.75 321 LYS A N 1
ATOM 2651 C CA . LYS A 1 321 ? 14.727 6.844 -1.198 1.00 96.75 321 LYS A CA 1
ATOM 2652 C C . LYS A 1 321 ? 13.730 6.734 -0.042 1.00 96.75 321 LYS A C 1
ATOM 2654 O O . LYS A 1 321 ? 13.940 7.338 1.003 1.00 96.75 321 LYS A O 1
ATOM 2659 N N . GLN A 1 322 ? 12.644 5.989 -0.231 1.00 96.94 322 GLN A N 1
ATOM 2660 C CA . GLN A 1 322 ? 11.607 5.774 0.779 1.00 96.94 322 GLN A CA 1
ATOM 2661 C C . GLN A 1 322 ? 11.809 4.485 1.591 1.00 96.94 322 GLN A C 1
ATOM 2663 O O . GLN A 1 322 ? 10.952 4.158 2.414 1.00 96.94 322 GLN A O 1
ATOM 2668 N N . ASP A 1 323 ? 12.909 3.749 1.383 1.00 96.00 323 ASP A N 1
ATOM 2669 C CA . ASP A 1 323 ? 13.176 2.453 2.024 1.00 96.00 323 ASP A CA 1
ATOM 2670 C C . ASP A 1 323 ? 11.952 1.524 1.963 1.00 96.00 323 ASP A C 1
ATOM 2672 O O . ASP A 1 323 ? 11.483 0.989 2.976 1.00 96.00 323 ASP A O 1
ATOM 2676 N N . CYS A 1 324 ? 11.383 1.416 0.758 1.00 95.31 324 CYS A N 1
ATOM 2677 C CA . CYS A 1 324 ? 10.072 0.830 0.536 1.00 95.31 324 CYS A CA 1
ATOM 2678 C C . CYS A 1 324 ? 10.001 -0.647 0.937 1.00 95.31 324 CYS A C 1
ATOM 2680 O O . CYS A 1 324 ? 10.807 -1.486 0.513 1.00 95.31 324 CYS A O 1
ATOM 2682 N N . VAL A 1 325 ? 8.929 -0.964 1.662 1.00 95.38 325 VAL A N 1
ATOM 2683 C CA . VAL A 1 325 ? 8.406 -2.315 1.834 1.00 95.38 325 VAL A CA 1
ATOM 2684 C C . VAL A 1 325 ? 6.925 -2.300 1.474 1.00 95.38 325 VAL A C 1
ATOM 2686 O O . VAL A 1 325 ? 6.195 -1.417 1.911 1.00 95.38 325 VAL A O 1
ATOM 2689 N N . VAL A 1 326 ? 6.450 -3.270 0.702 1.00 94.00 326 VAL A N 1
ATOM 2690 C CA . VAL A 1 326 ? 5.018 -3.407 0.411 1.00 94.00 326 VAL A CA 1
ATOM 2691 C C . VAL A 1 326 ? 4.434 -4.575 1.184 1.00 94.00 326 VAL A C 1
ATOM 2693 O O . VAL A 1 326 ? 5.013 -5.659 1.213 1.00 94.00 326 VAL A O 1
ATOM 2696 N N . CYS A 1 327 ? 3.274 -4.367 1.804 1.00 94.62 327 CYS A N 1
ATOM 2697 C CA . CYS A 1 327 ? 2.468 -5.455 2.345 1.00 94.62 327 CYS A CA 1
ATOM 2698 C C . CYS A 1 327 ? 1.445 -5.873 1.290 1.00 94.62 327 CYS A C 1
ATOM 2700 O O . CYS A 1 327 ? 0.653 -5.051 0.808 1.00 94.62 327 CYS A O 1
ATOM 2702 N N . ARG A 1 328 ? 1.494 -7.151 0.909 1.00 89.75 328 ARG A N 1
ATOM 2703 C CA . ARG A 1 328 ? 0.602 -7.725 -0.094 1.00 89.75 328 ARG A CA 1
ATOM 2704 C C . ARG A 1 328 ? -0.839 -7.639 0.397 1.00 89.75 328 ARG A C 1
ATOM 2706 O O . ARG A 1 328 ? -1.138 -7.833 1.571 1.00 89.75 328 ARG A O 1
ATOM 2713 N N . SER A 1 329 ? -1.740 -7.337 -0.524 1.00 89.69 329 SER A N 1
ATOM 2714 C CA . SER A 1 329 ? -3.174 -7.361 -0.274 1.00 89.69 329 SER A CA 1
ATOM 2715 C C . SER A 1 329 ? -3.889 -7.791 -1.547 1.00 89.69 329 SER A C 1
ATOM 2717 O O . SER A 1 329 ? -3.404 -7.589 -2.662 1.00 89.69 329 SER A O 1
ATOM 2719 N N . GLY A 1 330 ? -5.006 -8.482 -1.365 1.00 87.44 330 GLY A N 1
ATOM 2720 C CA . GLY A 1 330 ? -5.688 -9.218 -2.417 1.00 87.44 330 GLY A CA 1
ATOM 2721 C C . GLY A 1 330 ? -7.138 -9.501 -2.058 1.00 87.44 330 GLY A C 1
ATOM 2722 O O . GLY A 1 330 ? -7.575 -9.266 -0.929 1.00 87.44 330 GLY A O 1
ATOM 2723 N N . ALA A 1 331 ? -7.866 -10.121 -2.988 1.00 85.75 331 ALA A N 1
ATOM 2724 C CA . ALA A 1 331 ? -9.248 -10.551 -2.766 1.00 85.75 331 ALA A CA 1
ATOM 2725 C C . ALA A 1 331 ? -9.402 -11.487 -1.550 1.00 85.75 331 ALA A C 1
ATOM 2727 O O . ALA A 1 331 ? -10.496 -11.592 -0.995 1.00 85.75 331 ALA A O 1
ATOM 2728 N N . TYR A 1 332 ? -8.305 -12.137 -1.140 1.00 86.88 332 TYR A N 1
ATOM 2729 C CA . TYR A 1 332 ? -8.187 -13.089 -0.033 1.00 86.88 332 TYR A CA 1
ATOM 2730 C C . TYR A 1 332 ? -7.834 -12.452 1.325 1.00 86.88 332 TYR A C 1
ATOM 2732 O O . TYR A 1 332 ? -8.111 -13.053 2.366 1.00 86.88 332 TYR A O 1
ATOM 2740 N N . ALA A 1 333 ? -7.249 -11.251 1.330 1.00 88.44 333 ALA A N 1
ATOM 2741 C CA . ALA A 1 333 ? -6.868 -10.513 2.534 1.00 88.44 333 ALA A CA 1
ATOM 2742 C C . ALA A 1 333 ? -6.681 -9.025 2.193 1.00 88.44 333 ALA A C 1
ATOM 2744 O O . ALA A 1 333 ? -5.634 -8.614 1.695 1.00 88.44 333 ALA A O 1
ATOM 2745 N N . VAL A 1 334 ? -7.721 -8.222 2.426 1.00 90.06 334 VAL A N 1
ATOM 2746 C CA . VAL A 1 334 ? -7.788 -6.830 1.949 1.00 90.06 334 VAL A CA 1
ATOM 2747 C C . VAL A 1 334 ? -6.994 -5.876 2.850 1.00 90.06 334 VAL A C 1
ATOM 2749 O O . VAL A 1 334 ? -6.315 -4.968 2.369 1.00 90.06 334 VAL A O 1
ATOM 2752 N N . ASN A 1 335 ? -7.037 -6.110 4.159 1.00 92.19 335 ASN A N 1
ATOM 2753 C CA . ASN A 1 335 ? -6.362 -5.305 5.180 1.00 92.19 335 ASN A CA 1
ATOM 2754 C C . ASN A 1 335 ? -5.353 -6.157 5.958 1.00 92.19 335 ASN A C 1
ATOM 2756 O O . ASN A 1 335 ? -5.302 -6.121 7.185 1.00 92.19 335 ASN A O 1
ATOM 2760 N N . LEU A 1 336 ? -4.576 -6.967 5.230 1.00 92.62 336 LEU A N 1
ATOM 2761 C CA . LEU A 1 336 ? -3.629 -7.925 5.804 1.00 92.62 336 LEU A CA 1
ATOM 2762 C C . LEU A 1 336 ? -2.639 -7.266 6.776 1.00 92.62 336 LEU A C 1
ATOM 2764 O O . LEU A 1 336 ? -2.325 -7.834 7.815 1.00 92.62 336 LEU A O 1
ATOM 2768 N N . ALA A 1 337 ? -2.208 -6.035 6.491 1.00 94.56 337 ALA A N 1
ATOM 2769 C CA . ALA A 1 337 ? -1.305 -5.281 7.357 1.00 94.56 337 ALA A CA 1
ATOM 2770 C C . ALA A 1 337 ? -1.838 -5.090 8.790 1.00 94.56 337 ALA A C 1
ATOM 2772 O O . ALA A 1 337 ? -1.043 -5.012 9.725 1.00 94.56 337 ALA A O 1
ATOM 2773 N N . ALA A 1 338 ? -3.161 -5.055 8.991 1.00 94.25 338 ALA A N 1
ATOM 2774 C CA . ALA A 1 338 ? -3.752 -4.939 10.323 1.00 94.25 338 ALA A CA 1
ATOM 2775 C C . ALA A 1 338 ? -3.499 -6.178 11.202 1.00 94.25 338 ALA A C 1
ATOM 2777 O O . ALA A 1 338 ? -3.437 -6.043 12.420 1.00 94.25 338 ALA A O 1
ATOM 2778 N N . ASP A 1 339 ? -3.286 -7.363 10.614 1.00 93.06 339 ASP A N 1
ATOM 2779 C CA . ASP A 1 339 ? -2.921 -8.577 11.362 1.00 93.06 339 ASP A CA 1
ATOM 2780 C C . ASP A 1 339 ? -1.493 -8.526 11.933 1.00 93.06 339 ASP A C 1
ATOM 2782 O O . ASP A 1 339 ? -1.152 -9.313 12.821 1.00 93.06 339 ASP A O 1
ATOM 2786 N N . PHE A 1 340 ? -0.673 -7.598 11.433 1.00 95.44 340 PHE A N 1
ATOM 2787 C CA . PHE A 1 340 ? 0.722 -7.389 11.817 1.00 95.44 340 PHE A CA 1
ATOM 2788 C C . PHE A 1 340 ? 0.946 -6.072 12.570 1.00 95.44 340 PHE A C 1
ATOM 2790 O O . PHE A 1 340 ? 2.089 -5.733 12.875 1.00 95.44 340 PHE A O 1
ATOM 2797 N N . LEU A 1 341 ? -0.116 -5.314 12.850 1.00 96.19 341 LEU A N 1
ATOM 2798 C CA . LEU A 1 341 ? -0.023 -4.083 13.621 1.00 96.19 341 LEU A CA 1
ATOM 2799 C C . LEU A 1 341 ? 0.307 -4.420 15.080 1.00 96.19 341 LEU A C 1
ATOM 2801 O O . LEU A 1 341 ? -0.449 -5.124 15.743 1.00 96.19 341 LEU A O 1
ATOM 2805 N N . GLU A 1 342 ? 1.427 -3.900 15.573 1.00 96.94 342 GLU A N 1
ATOM 2806 C CA . GLU A 1 342 ? 1.877 -4.103 16.955 1.00 96.94 342 GLU A CA 1
ATOM 2807 C C . GLU A 1 342 ? 1.533 -2.886 17.821 1.00 96.94 342 GLU A C 1
ATOM 2809 O O . GLU A 1 342 ? 1.124 -3.032 18.972 1.00 96.94 342 GLU A O 1
ATOM 2814 N N . GLY A 1 343 ? 1.661 -1.674 17.270 1.00 97.06 343 GLY A N 1
ATOM 2815 C CA . GLY A 1 343 ? 1.453 -0.451 18.037 1.00 97.06 343 GLY A CA 1
ATOM 2816 C C . GLY A 1 343 ? 1.142 0.793 17.218 1.00 97.06 343 GLY A C 1
ATOM 2817 O O . GLY A 1 343 ? 1.435 0.872 16.023 1.00 97.06 343 GLY A O 1
ATOM 2818 N N . ILE A 1 344 ? 0.571 1.782 17.901 1.00 98.19 344 ILE A N 1
ATOM 2819 C CA . ILE A 1 344 ? 0.303 3.127 17.389 1.00 98.19 344 ILE A CA 1
ATOM 2820 C C . ILE A 1 344 ? 1.025 4.130 18.289 1.00 98.19 344 ILE A C 1
ATOM 2822 O O . ILE A 1 344 ? 0.823 4.150 19.506 1.00 98.19 344 ILE A O 1
ATOM 2826 N N . ILE A 1 345 ? 1.857 4.979 17.691 1.00 98.50 345 ILE A N 1
ATOM 2827 C CA . ILE A 1 345 ? 2.470 6.118 18.377 1.00 98.50 345 ILE A CA 1
ATOM 2828 C C . ILE A 1 345 ? 1.767 7.390 17.924 1.00 98.50 345 ILE A C 1
ATOM 2830 O O . ILE A 1 345 ? 1.791 7.724 16.743 1.00 98.50 345 ILE A O 1
ATOM 2834 N N . VAL A 1 346 ? 1.177 8.113 18.867 1.00 98.50 346 VAL A N 1
ATOM 2835 C CA . VAL A 1 346 ? 0.627 9.455 18.657 1.00 98.50 346 VAL A CA 1
ATOM 2836 C C . VAL A 1 346 ? 1.742 10.473 18.850 1.00 98.50 346 VAL A C 1
ATOM 2838 O O . VAL A 1 346 ? 2.446 10.436 19.861 1.00 98.50 346 VAL A O 1
ATOM 2841 N N . LEU A 1 347 ? 1.909 11.386 17.897 1.00 98.31 347 LEU A N 1
ATOM 2842 C CA . LEU A 1 347 ? 2.910 12.449 17.961 1.00 98.31 347 LEU A CA 1
ATOM 2843 C C . LEU A 1 347 ? 2.367 13.644 18.758 1.00 98.31 347 LEU A C 1
ATOM 2845 O O . LEU A 1 347 ? 2.034 14.680 18.192 1.00 98.31 347 LEU A O 1
ATOM 2849 N N . ASP A 1 348 ? 2.258 13.497 20.077 1.00 97.62 348 ASP A N 1
ATOM 2850 C CA . ASP A 1 348 ? 1.687 14.501 20.985 1.00 97.62 348 ASP A CA 1
ATOM 2851 C C . ASP A 1 348 ? 2.728 15.534 21.456 1.00 97.62 348 ASP A C 1
ATOM 2853 O O . ASP A 1 348 ? 3.036 15.685 22.643 1.00 97.62 348 ASP A O 1
ATOM 2857 N N . PHE A 1 349 ? 3.312 16.225 20.481 1.00 97.56 349 PHE A N 1
ATOM 2858 C CA . PHE A 1 349 ? 4.257 17.324 20.663 1.00 97.56 349 PHE A CA 1
ATOM 2859 C C . PHE A 1 349 ? 4.228 18.247 19.449 1.00 97.56 349 PHE A C 1
ATOM 2861 O O . PHE A 1 349 ? 3.670 17.893 18.418 1.00 97.56 349 PHE A O 1
ATOM 2868 N N . ASN A 1 350 ? 4.824 19.435 19.540 1.00 96.06 350 ASN A N 1
ATOM 2869 C CA . ASN A 1 350 ? 4.978 20.308 18.376 1.00 96.06 350 ASN A CA 1
ATOM 2870 C C . ASN A 1 350 ? 6.311 20.015 17.693 1.00 96.06 350 ASN A C 1
ATOM 2872 O O . ASN A 1 350 ? 7.341 19.998 18.359 1.00 96.06 350 ASN A O 1
ATOM 2876 N N . LEU A 1 351 ? 6.280 19.837 16.376 1.00 95.94 351 LEU A N 1
ATOM 2877 C CA . LEU A 1 351 ? 7.468 19.709 15.540 1.00 95.94 351 LEU A CA 1
ATOM 2878 C C . LEU A 1 351 ? 7.536 20.929 14.622 1.00 95.94 351 LEU A C 1
ATOM 2880 O O . LEU A 1 351 ? 6.551 21.239 13.945 1.00 95.94 351 LEU A O 1
ATOM 2884 N N . SER A 1 352 ? 8.668 21.627 14.609 1.00 94.06 352 SER A N 1
ATOM 2885 C CA . SER A 1 352 ? 8.928 22.706 13.655 1.00 94.06 352 SER A CA 1
ATOM 2886 C C . SER A 1 352 ? 9.492 22.168 12.339 1.00 94.06 352 SER A C 1
ATOM 2888 O O . SER A 1 352 ? 10.064 21.082 12.285 1.00 94.06 352 SER A O 1
ATOM 2890 N N . GLU A 1 353 ? 9.370 22.950 11.267 1.00 91.94 353 GLU A N 1
ATOM 2891 C CA . GLU A 1 353 ? 9.897 22.577 9.947 1.00 91.94 353 GLU A CA 1
ATOM 2892 C C . GLU A 1 353 ? 11.423 22.392 9.972 1.00 91.94 353 GLU A C 1
ATOM 2894 O O . GLU A 1 353 ? 11.954 21.511 9.311 1.00 91.94 353 GLU A O 1
ATOM 2899 N N . THR A 1 354 ? 12.136 23.154 10.809 1.00 89.94 354 THR A N 1
ATOM 2900 C CA . THR A 1 354 ? 13.591 23.012 10.996 1.00 89.94 354 THR A CA 1
ATOM 2901 C C . THR A 1 354 ? 14.002 21.725 11.710 1.00 89.94 354 THR A C 1
ATOM 2903 O O . THR A 1 354 ? 15.166 21.342 11.646 1.00 89.94 354 THR A O 1
ATOM 2906 N N . GLU A 1 355 ? 13.072 21.078 12.412 1.00 89.94 355 GLU A N 1
ATOM 2907 C CA . GLU A 1 355 ? 13.286 19.782 13.065 1.00 89.94 355 GLU A CA 1
ATOM 2908 C C . GLU A 1 355 ? 12.846 18.610 12.174 1.00 89.94 355 GLU A C 1
ATOM 2910 O O . GLU A 1 355 ? 13.122 17.451 12.497 1.00 89.94 355 GLU A O 1
ATOM 2915 N N . ALA A 1 356 ? 12.175 18.884 11.047 1.00 89.50 356 ALA A N 1
ATOM 2916 C CA . ALA A 1 356 ? 11.846 17.865 10.063 1.00 89.50 356 ALA A CA 1
ATOM 2917 C C . ALA A 1 356 ? 13.136 17.324 9.427 1.00 89.50 356 ALA A C 1
ATOM 2919 O O . ALA A 1 356 ? 13.996 18.070 8.967 1.00 89.50 356 ALA A O 1
ATOM 2920 N N . ARG A 1 357 ? 13.273 15.996 9.412 1.00 92.81 357 ARG A N 1
ATOM 2921 C CA . ARG A 1 357 ? 14.500 15.314 8.960 1.00 92.81 357 ARG A CA 1
ATOM 2922 C C . ARG A 1 357 ? 14.588 15.149 7.451 1.00 92.81 357 ARG A C 1
ATOM 2924 O O . ARG A 1 357 ? 15.678 14.979 6.921 1.00 92.81 357 ARG A O 1
ATOM 2931 N N . LEU A 1 358 ? 13.435 15.149 6.792 1.00 96.75 358 LEU A N 1
ATOM 2932 C CA . LEU A 1 358 ? 13.294 14.933 5.363 1.00 96.75 358 LEU A CA 1
ATOM 2933 C C . LEU A 1 358 ? 12.347 15.978 4.793 1.00 96.75 358 LEU A C 1
ATOM 2935 O O . LEU A 1 358 ? 11.346 16.336 5.416 1.00 96.75 358 LEU A O 1
ATOM 2939 N N . SER A 1 359 ? 12.663 16.409 3.584 1.00 95.12 359 SER A N 1
ATOM 2940 C CA . SER A 1 359 ? 11.849 17.258 2.731 1.00 95.12 359 SER A CA 1
ATOM 2941 C C . SER A 1 359 ? 11.253 16.451 1.574 1.00 95.12 359 SER A C 1
ATOM 2943 O O . SER A 1 359 ? 11.607 15.296 1.325 1.00 95.12 359 SER A O 1
ATOM 2945 N N . GLN A 1 360 ? 10.366 17.082 0.802 1.00 95.50 360 GLN A N 1
ATOM 2946 C CA . GLN A 1 360 ? 9.830 16.477 -0.416 1.00 95.50 360 GLN A CA 1
ATOM 2947 C C . GLN A 1 360 ? 10.941 16.105 -1.413 1.00 95.50 360 GLN A C 1
ATOM 2949 O O . GLN A 1 360 ? 10.885 15.031 -2.008 1.00 95.50 360 GLN A O 1
ATOM 2954 N N . ALA A 1 361 ? 11.947 16.965 -1.592 1.00 95.12 361 ALA A N 1
ATOM 2955 C CA . ALA A 1 361 ? 13.028 16.740 -2.555 1.00 95.12 361 ALA A CA 1
ATOM 2956 C C . ALA A 1 361 ? 13.903 15.528 -2.183 1.00 95.12 361 ALA A C 1
ATOM 2958 O O . ALA A 1 361 ? 14.428 14.833 -3.060 1.00 95.12 361 ALA A O 1
ATOM 2959 N N . ASP A 1 362 ? 14.004 15.220 -0.887 1.00 96.69 362 ASP A N 1
ATOM 2960 C CA . ASP A 1 362 ? 14.750 14.054 -0.414 1.00 96.69 362 ASP A CA 1
ATOM 2961 C C . ASP A 1 362 ? 14.098 12.749 -0.887 1.00 96.69 362 ASP A C 1
ATOM 2963 O O . ASP A 1 362 ? 14.810 11.840 -1.313 1.00 96.69 362 ASP A O 1
ATOM 2967 N N . LEU A 1 363 ? 12.759 12.687 -0.915 1.00 96.81 363 LEU A N 1
ATOM 2968 C CA . LEU A 1 363 ? 11.980 11.471 -1.200 1.00 96.81 363 LEU A CA 1
ATOM 2969 C C . LEU A 1 363 ? 11.408 11.372 -2.619 1.00 96.81 363 LEU A C 1
ATOM 2971 O O . LEU A 1 363 ? 11.123 10.268 -3.093 1.00 96.81 363 LEU A O 1
ATOM 2975 N N . PHE A 1 364 ? 11.223 12.504 -3.295 1.00 96.12 364 PHE A N 1
ATOM 2976 C CA . PHE A 1 364 ? 10.548 12.592 -4.589 1.00 96.12 364 PHE A CA 1
ATOM 2977 C C . PHE A 1 364 ? 11.442 13.288 -5.621 1.00 96.12 364 PHE A C 1
ATOM 2979 O O . PHE A 1 364 ? 11.281 14.482 -5.875 1.00 96.12 364 PHE A O 1
ATOM 2986 N N . PRO A 1 365 ? 12.393 12.549 -6.223 1.00 94.88 365 PRO A N 1
ATOM 2987 C CA . PRO A 1 365 ? 13.256 13.080 -7.267 1.00 94.88 365 PRO A CA 1
ATOM 2988 C C . PRO A 1 365 ? 12.456 13.534 -8.489 1.00 94.88 365 PRO A C 1
ATOM 2990 O O . PRO A 1 365 ? 11.378 13.015 -8.808 1.00 94.88 365 PRO A O 1
ATOM 2993 N N . THR A 1 366 ? 13.028 14.510 -9.182 1.00 92.75 366 THR A N 1
ATOM 2994 C CA . THR A 1 366 ? 12.516 15.045 -10.441 1.00 92.75 366 THR A CA 1
ATOM 2995 C C . THR A 1 366 ? 12.740 14.063 -11.594 1.00 92.75 366 THR A C 1
ATOM 2997 O O . THR A 1 366 ? 13.569 13.157 -11.520 1.00 92.75 366 THR A O 1
ATOM 3000 N N . GLU A 1 367 ? 12.060 14.282 -12.722 1.00 91.06 367 GLU A N 1
ATOM 3001 C CA . GLU A 1 367 ? 12.269 13.499 -13.955 1.00 91.06 367 GLU A CA 1
ATOM 3002 C C . GLU A 1 367 ? 13.725 13.542 -14.459 1.00 91.06 367 GLU A C 1
ATOM 3004 O O . GLU A 1 367 ? 14.182 12.630 -15.143 1.00 91.06 367 GLU A O 1
ATOM 3009 N N . LYS A 1 368 ? 14.478 14.596 -14.122 1.00 91.25 368 LYS A N 1
ATOM 3010 C CA . LYS A 1 368 ? 15.893 14.711 -14.502 1.00 91.25 368 LYS A CA 1
ATOM 3011 C C . LYS A 1 368 ? 16.795 13.766 -13.712 1.00 91.25 368 LYS A C 1
ATOM 3013 O O . LYS A 1 368 ? 17.867 13.427 -14.201 1.00 91.25 368 LYS A O 1
ATOM 3018 N N . GLU A 1 369 ? 16.385 13.404 -12.504 1.00 93.31 369 GLU A N 1
ATOM 3019 C CA . GLU A 1 369 ? 17.162 12.583 -11.576 1.00 93.31 369 GLU A CA 1
ATOM 3020 C C . GLU A 1 369 ? 16.751 11.109 -11.658 1.00 93.31 369 GLU A C 1
ATOM 3022 O O . GLU A 1 369 ? 17.597 10.235 -11.519 1.00 93.31 369 GLU A O 1
ATOM 3027 N N . ASP A 1 370 ? 15.469 10.832 -11.903 1.00 93.88 370 ASP A N 1
ATOM 3028 C CA . ASP A 1 370 ? 14.896 9.487 -11.889 1.00 93.88 370 ASP A CA 1
ATOM 3029 C C . ASP A 1 370 ? 14.643 8.969 -13.317 1.00 93.88 370 ASP A C 1
ATOM 3031 O O . ASP A 1 370 ? 13.686 9.358 -13.997 1.00 93.88 370 ASP A O 1
ATOM 3035 N N . VAL A 1 371 ? 15.519 8.071 -13.782 1.00 92.50 371 VAL A N 1
ATOM 3036 C CA . VAL A 1 371 ? 15.456 7.496 -15.137 1.00 92.50 371 VAL A CA 1
ATOM 3037 C C . VAL A 1 371 ? 14.187 6.665 -15.325 1.00 92.50 371 VAL A C 1
ATOM 3039 O O . VAL A 1 371 ? 13.589 6.694 -16.405 1.00 92.50 371 VAL A O 1
ATOM 3042 N N . PHE A 1 372 ? 13.728 5.970 -14.281 1.00 92.69 372 PHE A N 1
ATOM 3043 C CA . PHE A 1 372 ? 12.480 5.218 -14.335 1.00 92.69 372 PHE A CA 1
ATOM 3044 C C . PHE A 1 372 ? 11.269 6.138 -14.502 1.00 92.69 372 PHE A C 1
ATOM 3046 O O . PHE A 1 372 ? 10.399 5.864 -15.328 1.00 92.69 372 PHE A O 1
ATOM 3053 N N . LEU A 1 373 ? 11.222 7.261 -13.776 1.00 93.19 373 LEU A N 1
ATOM 3054 C CA . LEU A 1 373 ? 10.166 8.267 -13.931 1.00 93.19 373 LEU A CA 1
ATOM 3055 C C . LEU A 1 373 ? 10.093 8.783 -15.372 1.00 93.19 373 LEU A C 1
ATOM 3057 O O . LEU A 1 373 ? 9.013 8.854 -15.962 1.00 93.19 373 LEU A O 1
ATOM 3061 N N . LYS A 1 374 ? 11.248 9.095 -15.963 1.00 91.94 374 LYS A N 1
ATOM 3062 C CA . LYS A 1 374 ? 11.336 9.499 -17.368 1.00 91.94 374 LYS A CA 1
ATOM 3063 C C . LYS A 1 374 ? 10.816 8.405 -18.309 1.00 91.94 374 LYS A C 1
ATOM 3065 O O . LYS A 1 374 ? 10.040 8.693 -19.221 1.00 91.94 374 LYS A O 1
ATOM 3070 N N . ALA A 1 375 ? 11.195 7.148 -18.075 1.00 91.38 375 ALA A N 1
ATOM 3071 C CA . ALA A 1 375 ? 10.733 6.009 -18.867 1.00 91.38 375 ALA A CA 1
ATOM 3072 C C . ALA A 1 375 ? 9.217 5.789 -18.746 1.00 91.38 375 ALA A C 1
ATOM 3074 O O . ALA A 1 375 ? 8.543 5.594 -19.758 1.00 91.38 375 ALA A O 1
ATOM 3075 N N . LEU A 1 376 ? 8.650 5.906 -17.541 1.00 90.81 376 LEU A N 1
ATOM 3076 C CA . LEU A 1 376 ? 7.205 5.856 -17.305 1.00 90.81 376 LEU A CA 1
ATOM 3077 C C . LEU A 1 376 ? 6.464 6.905 -18.142 1.00 90.81 376 LEU A C 1
ATOM 3079 O O . LEU A 1 376 ? 5.453 6.595 -18.778 1.00 90.81 376 LEU A O 1
ATOM 3083 N N . LYS A 1 377 ? 6.988 8.133 -18.200 1.00 89.88 377 LYS A N 1
ATOM 3084 C CA . LYS A 1 377 ? 6.378 9.244 -18.944 1.00 89.88 377 LYS A CA 1
ATOM 3085 C C . LYS A 1 377 ? 6.460 9.108 -20.468 1.00 89.88 377 LYS A C 1
ATOM 3087 O O . LYS A 1 377 ? 5.695 9.768 -21.161 1.00 89.88 377 LYS A O 1
ATOM 3092 N N . SER A 1 378 ? 7.274 8.198 -21.015 1.00 85.75 378 SER A N 1
ATOM 3093 C CA . SER A 1 378 ? 7.248 7.877 -22.460 1.00 85.75 378 SER A CA 1
ATOM 3094 C C . SER A 1 378 ? 5.875 7.356 -22.925 1.00 85.75 378 SER A C 1
ATOM 3096 O O . SER A 1 378 ? 5.495 7.439 -24.097 1.00 85.75 378 SER A O 1
ATOM 3098 N N . SER A 1 379 ? 5.092 6.826 -21.984 1.00 83.50 379 SER A N 1
ATOM 3099 C CA . SER A 1 379 ? 3.764 6.287 -22.200 1.00 83.50 379 SER A CA 1
ATOM 3100 C C . SER A 1 379 ? 2.693 7.353 -21.943 1.00 83.50 379 SER A C 1
ATOM 3102 O O . SER A 1 379 ? 2.347 7.606 -20.797 1.00 83.50 379 SER A O 1
ATOM 3104 N N . LYS A 1 380 ? 2.041 7.886 -22.990 1.00 82.44 380 LYS A N 1
ATOM 3105 C CA . LYS A 1 380 ? 0.953 8.892 -22.843 1.00 82.44 380 LYS A CA 1
ATOM 3106 C C . LYS A 1 380 ? -0.151 8.523 -21.836 1.00 82.44 380 LYS A C 1
ATOM 3108 O O . LYS A 1 380 ? -0.748 9.396 -21.217 1.00 82.44 380 LYS A O 1
ATOM 3113 N N . LYS A 1 381 ? -0.476 7.229 -21.692 1.00 83.19 381 LYS A N 1
ATOM 3114 C CA . LYS A 1 381 ? -1.479 6.770 -20.709 1.00 83.19 381 LYS A CA 1
ATOM 3115 C C . LYS A 1 381 ? -0.984 6.952 -19.268 1.00 83.19 381 LYS A C 1
ATOM 3117 O O . LYS A 1 381 ? -1.781 7.318 -18.406 1.00 83.19 381 LYS A O 1
ATOM 3122 N N . VAL A 1 382 ? 0.301 6.680 -19.044 1.00 84.31 382 VAL A N 1
ATOM 3123 C CA . VAL A 1 382 ? 0.996 6.771 -17.754 1.00 84.31 382 VAL A CA 1
ATOM 3124 C C . VAL A 1 382 ? 1.302 8.232 -17.423 1.00 84.31 382 VAL A C 1
ATOM 3126 O O . VAL A 1 382 ? 1.007 8.668 -16.319 1.00 84.31 382 VAL A O 1
ATOM 3129 N N . GLU A 1 383 ? 1.811 9.001 -18.388 1.00 84.62 383 GLU A N 1
ATOM 3130 C CA . GLU A 1 383 ? 2.194 10.414 -18.250 1.00 84.62 383 GLU A CA 1
ATOM 3131 C C . GLU A 1 383 ? 1.092 11.262 -17.600 1.00 84.62 383 GLU A C 1
ATOM 3133 O O . GLU A 1 383 ? 1.354 12.015 -16.672 1.00 84.62 383 GLU A O 1
ATOM 3138 N N . LEU A 1 384 ? -0.163 11.068 -18.013 1.00 84.75 384 LEU A N 1
ATOM 3139 C CA . LEU A 1 384 ? -1.318 11.803 -17.483 1.00 84.75 384 LEU A CA 1
ATOM 3140 C C . LEU A 1 384 ? -1.717 11.424 -16.043 1.00 84.75 384 LEU A C 1
ATOM 3142 O O . LEU A 1 384 ? -2.671 11.989 -15.511 1.00 84.75 384 LEU A O 1
ATOM 3146 N N . ARG A 1 385 ? -1.088 10.404 -15.451 1.00 88.44 385 ARG A N 1
ATOM 3147 C CA . ARG A 1 385 ? -1.511 9.771 -14.188 1.00 88.44 385 ARG A CA 1
ATOM 3148 C C . ARG A 1 385 ? -0.395 9.634 -13.160 1.00 88.44 385 ARG A C 1
ATOM 3150 O O . ARG A 1 385 ? -0.702 9.394 -11.997 1.00 88.44 385 ARG A O 1
ATOM 3157 N N . VAL A 1 386 ? 0.865 9.737 -13.572 1.00 91.06 386 VAL A N 1
ATOM 3158 C CA . VAL A 1 386 ? 2.002 9.712 -12.650 1.00 91.06 386 VAL A CA 1
ATOM 3159 C C . VAL A 1 386 ? 2.000 10.978 -11.805 1.00 91.06 386 VAL A C 1
ATOM 3161 O O . VAL A 1 386 ? 1.774 12.078 -12.303 1.00 91.06 386 VAL A O 1
ATOM 3164 N N . THR A 1 387 ? 2.275 10.823 -10.513 1.00 90.31 387 THR A N 1
ATOM 3165 C CA . THR A 1 387 ? 2.381 11.962 -9.602 1.00 90.31 387 THR A CA 1
ATOM 3166 C C . THR A 1 387 ? 3.694 12.697 -9.843 1.00 90.31 387 THR A C 1
ATOM 3168 O O . THR A 1 387 ? 4.771 12.142 -9.604 1.00 90.31 387 THR A O 1
ATOM 3171 N N . GLU A 1 388 ? 3.611 13.956 -10.263 1.00 90.19 388 GLU A N 1
ATOM 3172 C CA . GLU A 1 388 ? 4.752 14.865 -10.391 1.00 90.19 388 GLU A CA 1
ATOM 3173 C C . GLU A 1 388 ? 4.775 15.863 -9.244 1.00 90.19 388 GLU A C 1
ATOM 3175 O O . GLU A 1 388 ? 3.727 16.371 -8.856 1.00 90.19 388 GLU A O 1
ATOM 3180 N N . PHE A 1 389 ? 5.960 16.150 -8.715 1.00 91.19 389 PHE A N 1
ATOM 3181 C CA . PHE A 1 389 ? 6.124 17.052 -7.583 1.00 91.19 389 PHE A CA 1
ATOM 3182 C C . PHE A 1 389 ? 6.709 18.387 -8.029 1.00 91.19 389 PHE A C 1
ATOM 3184 O O . PHE A 1 389 ? 7.699 18.426 -8.760 1.00 91.19 389 PHE A O 1
ATOM 3191 N N . ILE A 1 390 ? 6.081 19.477 -7.591 1.00 86.94 390 ILE A N 1
ATOM 3192 C CA . ILE A 1 390 ? 6.558 20.837 -7.848 1.00 86.94 390 ILE A CA 1
ATOM 3193 C C . ILE A 1 390 ? 7.822 21.052 -7.016 1.00 86.94 390 ILE A C 1
ATOM 3195 O O . ILE A 1 390 ? 7.830 20.732 -5.827 1.00 86.94 390 ILE A O 1
ATOM 3199 N N . SER A 1 391 ? 8.878 21.544 -7.666 1.00 71.00 391 SER A N 1
ATOM 3200 C CA . SER A 1 391 ? 10.173 21.840 -7.040 1.00 71.00 391 SER A CA 1
ATOM 3201 C C . SER A 1 391 ? 10.125 23.036 -6.102 1.00 71.00 391 SER A C 1
ATOM 3203 O O . SER A 1 391 ? 9.394 24.004 -6.423 1.00 71.00 391 SER A O 1
#

Organism: NCBI:txid858640

InterPro domains:
  IPR014966 FRG domain [PF08867] (234-271)
  IPR014966 FRG domain [SM00901] (115-291)

pLDDT: mean 91.75, std 5.74, range [62.47, 98.56]

Radius of gyration: 23.8 Å; chains: 1; bounding box: 59×47×68 Å